Protein AF-A0A2K3E1T8-F1 (afdb_monomer_lite)

Foldseek 3Di:
DDDDDDDDDDDDDDDDDDDDDDDDDDDDDDDDDDDDDDDDDDDDDDDDDDDDDDDDDDDDDDDDDDDDDDDDDDDDDDDDDDDDDDDDDDDDDDDDDDDDDDDDDDDDDDDDDDDDDDDDDDDDDDDDDDDDDDDDDDDDDDDDDDDDDDDDDDDDDPDPPPPPVPPPPPPDDDDDDPDDPDDPDPPPPDQAAQDWDALDVVDIAGQEEAELLCLLVQNADPPVPFQSDDPSVLVQLVLNVVSNRQEYEEELNSHLRLLSLLVSCVVVVVSVVVHAYEYEDADPDDVSLVPDDLVVLVVSLVVSCVSNVHQAHAEYEYEDQDCPPRVCVLVSLVSVLVVVVVVRYNAYEYEQQWLVRVVVNLVSVSHYREYEAEDWLLAHLCVQPVLVSCVVSNHFYAYECLCQLVLQWLVNAPPDLVVDDCPHPSNLVSLLSLCQQQDAPPPPSDDSRVPDPRSVVLSNLLNVLLQVQCVVVPNQISSLSGLLLQSPDRRHNHYHDYDSGNPCSSSSSSSSVDDQDPVSNVSSVVSSVPTNRQAPDHGSCVSNVHDRHD

Radius of gyration: 35.2 Å; chains: 1; bounding box: 101×106×124 Å

Sequence (550 aa):
MAVSAHVRANSCHSYRRTTSATHSRYAGPPCQLRGVVLAGPDSGVRLARCTARASADRLNPVSSPSAASNARTSSLDVVPPTAASASATTSGEAQAPPPPPPVRVPPSCPPGSSSRRAVALSLGAAAAAAALPLLPVAPSRADEGGSGRRFGAQATSPAGQLERDAALAAGAAAGEDDQPPPKPRRERRAVAAVPTVALAPGLRVSKVIRGTWQLSGRHTGDSYTDRTRGGEAVSDLAAFARAGITSLDTADNYGPAEALIGQYLRLHPWNSPATTIATKLSYINEEQMAGVSRTLVEYAVRSCLVRTGRQRVDLVQLQWADTARYRKWLDVLKWLAELREQGMIGHIGLCNFDVPSLAKAMDARVGVVSNQVQYSLIDRRPALYMQQAAQAYGVQLIAYGTLAGGLIADKYYGVAAGKVRLDTASKQKYGTLLHQVGTPPGGLAGGAAVAGGGSWAFMQEVLGATRAVGERHGGVSSSAVALAWVLQQPQVAAAVVGARNALHIRDMQVACALKLDDADMLDLDAVWEGAPNPPTSDIYVWERGGAWAV

Structure (mmCIF, N/CA/C/O backbone):
data_AF-A0A2K3E1T8-F1
#
_entry.id   AF-A0A2K3E1T8-F1
#
loop_
_atom_site.group_PDB
_atom_site.id
_atom_site.type_symbol
_atom_site.label_atom_id
_atom_site.label_alt_id
_atom_site.label_comp_id
_atom_site.label_asym_id
_atom_site.label_entity_id
_atom_site.label_seq_id
_atom_site.pdbx_PDB_ins_code
_atom_site.Cartn_x
_atom_site.Cartn_y
_atom_site.Cartn_z
_atom_site.occupancy
_atom_site.B_iso_or_equiv
_atom_site.auth_seq_id
_atom_site.auth_comp_id
_atom_site.auth_asym_id
_atom_site.auth_atom_id
_atom_site.pdbx_PDB_model_num
ATOM 1 N N . MET A 1 1 ? -10.257 50.811 17.293 1.00 36.00 1 MET A N 1
ATOM 2 C CA . MET A 1 1 ? -9.227 50.373 18.258 1.00 36.00 1 MET A CA 1
ATOM 3 C C . MET A 1 1 ? -8.658 49.055 17.771 1.00 36.00 1 MET A C 1
ATOM 5 O O . MET A 1 1 ? -9.344 48.045 17.812 1.00 36.00 1 MET A O 1
ATOM 9 N N . ALA A 1 2 ? -7.462 49.115 17.195 1.00 25.67 2 ALA A N 1
ATOM 10 C CA . ALA A 1 2 ? -6.715 47.967 16.709 1.00 25.67 2 ALA A CA 1
ATOM 11 C C . ALA A 1 2 ? -5.820 47.444 17.837 1.00 25.67 2 ALA A C 1
ATOM 13 O O . ALA A 1 2 ? -5.143 48.239 18.484 1.00 25.67 2 ALA A O 1
ATOM 14 N N . VAL A 1 3 ? -5.786 46.128 18.042 1.00 25.92 3 VAL A N 1
ATOM 15 C CA . VAL A 1 3 ? -4.717 45.471 18.801 1.00 25.92 3 VAL A CA 1
ATOM 16 C C . VAL A 1 3 ? -4.196 44.319 17.955 1.00 25.92 3 VAL A C 1
ATOM 18 O O . VAL A 1 3 ? -4.897 43.358 17.654 1.00 25.92 3 VAL A O 1
ATOM 21 N N . SER A 1 4 ? -2.957 44.511 17.520 1.00 23.00 4 SER A N 1
ATOM 22 C CA . SER A 1 4 ? -2.124 43.596 16.756 1.00 23.00 4 SER A CA 1
ATOM 23 C C . SER A 1 4 ? -1.499 42.578 17.712 1.00 23.00 4 SER A C 1
ATOM 25 O O . SER A 1 4 ? -0.943 42.970 18.736 1.00 23.00 4 SER A O 1
ATOM 27 N N . ALA A 1 5 ? -1.560 41.287 17.383 1.00 26.23 5 ALA A N 1
ATOM 28 C CA . ALA A 1 5 ? -0.812 40.242 18.076 1.00 26.23 5 ALA A CA 1
ATOM 29 C C . ALA A 1 5 ? 0.156 39.585 17.086 1.00 26.23 5 ALA A C 1
ATOM 31 O O . ALA A 1 5 ? -0.235 38.856 16.176 1.00 26.23 5 ALA A O 1
ATOM 32 N N . HIS A 1 6 ? 1.437 39.908 17.259 1.00 24.42 6 HIS A N 1
ATOM 33 C CA . HIS A 1 6 ? 2.570 39.311 16.566 1.00 24.42 6 HIS A CA 1
ATOM 34 C C . HIS A 1 6 ? 2.739 37.838 16.958 1.00 24.42 6 HIS A C 1
ATOM 36 O O . HIS A 1 6 ? 2.956 37.530 18.129 1.00 24.42 6 HIS A O 1
ATOM 42 N N . VAL A 1 7 ? 2.760 36.942 15.970 1.00 25.61 7 VAL A N 1
ATOM 43 C CA . VAL A 1 7 ? 3.295 35.584 16.129 1.00 25.61 7 VAL A CA 1
ATOM 44 C C . VAL A 1 7 ? 4.676 35.548 15.483 1.00 25.61 7 VAL A C 1
ATOM 46 O O . VAL A 1 7 ? 4.822 35.713 14.273 1.00 25.61 7 VAL A O 1
ATOM 49 N N . ARG A 1 8 ? 5.701 35.384 16.325 1.00 23.34 8 ARG A N 1
ATOM 50 C CA . ARG A 1 8 ? 7.104 35.237 15.928 1.00 23.34 8 ARG A CA 1
ATOM 51 C C . ARG A 1 8 ? 7.316 33.897 15.225 1.00 23.34 8 ARG A C 1
ATOM 53 O O . ARG A 1 8 ? 6.969 32.847 15.758 1.00 23.34 8 ARG A O 1
ATOM 60 N N . ALA A 1 9 ? 7.942 33.957 14.055 1.00 24.20 9 ALA A N 1
ATOM 61 C CA . ALA A 1 9 ? 8.522 32.816 13.366 1.00 24.20 9 ALA A CA 1
ATOM 62 C C . ALA A 1 9 ? 9.841 32.422 14.052 1.00 24.20 9 ALA A C 1
ATOM 64 O O . ALA A 1 9 ? 10.739 33.253 14.175 1.00 24.20 9 ALA A O 1
ATOM 65 N N . ASN A 1 10 ? 9.964 31.162 14.477 1.00 24.34 10 ASN A N 1
ATOM 66 C CA . ASN A 1 10 ? 11.239 30.591 14.902 1.00 24.34 10 ASN A CA 1
ATOM 67 C C . ASN A 1 10 ? 11.849 29.780 13.755 1.00 24.34 10 ASN A C 1
ATOM 69 O O . ASN A 1 10 ? 11.344 28.733 13.352 1.00 24.34 10 ASN A O 1
ATOM 73 N N . SER A 1 11 ? 12.955 30.310 13.247 1.00 24.77 11 SER A N 1
ATOM 74 C CA . SER A 1 11 ? 13.855 29.734 12.257 1.00 24.77 11 SER A CA 1
ATOM 75 C C . SER A 1 11 ? 14.629 28.558 12.861 1.00 24.77 11 SER A C 1
ATOM 77 O O . SER A 1 11 ? 15.376 28.743 13.821 1.00 24.77 11 SER A O 1
ATOM 79 N N . CYS A 1 12 ? 14.504 27.354 12.296 1.00 23.28 12 CYS A N 1
ATOM 80 C CA . CYS A 1 12 ? 15.303 26.206 12.732 1.00 23.28 12 CYS A CA 1
ATOM 81 C C . CYS A 1 12 ? 16.576 26.076 11.886 1.00 23.28 12 CYS A C 1
ATOM 83 O O . CYS A 1 12 ? 16.537 26.055 10.657 1.00 23.28 12 CYS A O 1
ATOM 85 N N . HIS A 1 13 ? 17.701 26.038 12.596 1.00 25.00 13 HIS A N 1
ATOM 86 C CA . HIS A 1 13 ? 19.072 26.107 12.111 1.00 25.00 13 HIS A CA 1
ATOM 87 C C . HIS A 1 13 ? 19.516 24.903 11.269 1.00 25.00 13 HIS A C 1
ATOM 89 O O . HIS A 1 13 ? 19.242 23.745 11.579 1.00 25.00 13 HIS A O 1
ATOM 95 N N . SER A 1 14 ? 20.314 25.215 10.249 1.00 23.61 14 SER A N 1
ATOM 96 C CA . SER A 1 14 ? 21.173 24.312 9.490 1.00 23.61 14 SER A CA 1
ATOM 97 C C . SER A 1 14 ? 22.304 23.746 10.355 1.00 23.61 14 SER A C 1
ATOM 99 O O . SER A 1 14 ? 23.091 24.516 10.906 1.00 23.61 14 SER A O 1
ATOM 101 N N . TYR A 1 15 ? 22.463 22.422 10.400 1.00 23.06 15 TYR A N 1
ATOM 102 C CA . TYR A 1 15 ? 23.681 21.786 10.911 1.00 23.06 15 TYR A CA 1
ATOM 103 C C . TYR A 1 15 ? 24.602 21.415 9.738 1.00 23.06 15 TYR A C 1
ATOM 105 O O . TYR A 1 15 ? 24.407 20.410 9.057 1.00 23.06 15 TYR A O 1
ATOM 113 N N . ARG A 1 16 ? 25.618 22.254 9.497 1.00 23.39 16 ARG A N 1
ATOM 114 C CA . ARG A 1 16 ? 26.837 21.894 8.757 1.00 23.39 16 ARG A CA 1
ATOM 115 C C . ARG A 1 16 ? 27.759 21.171 9.740 1.00 23.39 16 ARG A C 1
ATOM 117 O O . ARG A 1 16 ? 28.138 21.759 10.746 1.00 23.39 16 ARG A O 1
ATOM 124 N N . ARG A 1 17 ? 28.165 19.933 9.445 1.00 24.28 17 ARG A N 1
ATOM 125 C CA . ARG A 1 17 ? 29.362 19.332 10.052 1.00 24.28 17 ARG A CA 1
ATOM 126 C C . ARG A 1 17 ? 30.487 19.340 9.027 1.00 24.28 17 ARG A C 1
ATOM 128 O O . ARG A 1 17 ? 30.484 18.565 8.079 1.00 24.28 17 ARG A O 1
ATOM 135 N N . THR A 1 18 ? 31.430 20.244 9.239 1.00 23.05 18 THR A N 1
ATOM 136 C CA . THR A 1 18 ? 32.792 20.193 8.712 1.00 23.05 18 THR A CA 1
ATOM 137 C C . THR A 1 18 ? 33.684 19.571 9.776 1.00 23.05 18 THR A C 1
ATOM 139 O O . THR A 1 18 ? 33.797 20.137 10.858 1.00 23.05 18 THR A O 1
ATOM 142 N N . THR A 1 19 ? 34.354 18.467 9.459 1.00 27.55 19 THR A N 1
ATOM 143 C CA . THR A 1 19 ? 35.618 18.081 10.102 1.00 27.55 19 THR A CA 1
ATOM 144 C C . THR A 1 19 ? 36.475 17.364 9.067 1.00 27.55 19 THR A C 1
ATOM 146 O O . THR A 1 19 ? 36.207 16.214 8.723 1.00 27.55 19 THR A O 1
ATOM 149 N N . SER A 1 20 ? 37.489 18.062 8.554 1.00 22.78 20 SER A N 1
ATOM 150 C CA . SER A 1 20 ? 38.674 17.441 7.969 1.00 22.78 20 SER A CA 1
ATOM 151 C C . SER A 1 20 ? 39.664 17.147 9.091 1.00 22.78 20 SER A C 1
ATOM 153 O O . SER A 1 20 ? 39.959 18.047 9.876 1.00 22.78 20 SER A O 1
ATOM 155 N N . ALA A 1 21 ? 40.234 15.949 9.120 1.00 26.66 21 ALA A N 1
ATOM 156 C CA . ALA A 1 21 ? 41.571 15.734 9.658 1.00 26.66 21 ALA A CA 1
ATOM 157 C C . ALA A 1 21 ? 42.168 14.485 9.007 1.00 26.66 21 ALA A C 1
ATOM 159 O O . ALA A 1 21 ? 41.676 13.370 9.149 1.00 26.66 21 ALA A O 1
ATOM 160 N N . THR A 1 22 ? 43.211 14.739 8.234 1.00 25.34 22 THR A N 1
ATOM 161 C CA . THR A 1 22 ? 44.172 13.815 7.642 1.00 25.34 22 THR A CA 1
ATOM 162 C C . THR A 1 22 ? 45.072 13.173 8.692 1.00 25.34 22 THR A C 1
ATOM 164 O O . THR A 1 22 ? 45.612 13.888 9.525 1.00 25.34 22 THR A O 1
ATOM 167 N N . HIS A 1 23 ? 45.298 11.864 8.567 1.00 27.17 23 HIS A N 1
ATOM 168 C CA . HIS A 1 23 ? 46.533 11.087 8.807 1.00 27.17 23 HIS A CA 1
ATOM 169 C C . HIS A 1 23 ? 46.125 9.604 8.790 1.00 27.17 23 HIS A C 1
ATOM 171 O O . HIS A 1 23 ? 44.999 9.279 9.133 1.00 27.17 23 HIS A O 1
ATOM 177 N N . SER A 1 24 ? 46.930 8.607 8.460 1.00 24.39 24 SER A N 1
ATOM 178 C CA . SER A 1 24 ? 48.166 8.441 7.706 1.00 24.39 24 SER A CA 1
ATOM 179 C C . SER A 1 24 ? 48.262 6.920 7.486 1.00 24.39 24 SER A C 1
ATOM 181 O O . SER A 1 24 ? 47.717 6.136 8.260 1.00 24.39 24 SER A O 1
ATOM 183 N N . ARG A 1 25 ? 48.916 6.516 6.400 1.00 27.36 25 ARG A N 1
ATOM 184 C CA . ARG A 1 25 ? 49.140 5.131 5.963 1.00 27.36 25 ARG A CA 1
ATOM 185 C C . ARG A 1 25 ? 49.739 4.259 7.072 1.00 27.36 25 ARG A C 1
ATOM 187 O O . ARG A 1 25 ? 50.731 4.666 7.661 1.00 27.36 25 ARG A O 1
ATOM 194 N N . TYR A 1 26 ? 49.242 3.031 7.209 1.00 24.94 26 TYR A N 1
ATOM 195 C CA . TYR A 1 26 ? 50.078 1.834 7.357 1.00 24.94 26 TYR A CA 1
ATOM 196 C C . TYR A 1 26 ? 49.344 0.639 6.739 1.00 24.94 26 TYR A C 1
ATOM 198 O O . TYR A 1 26 ? 48.273 0.241 7.187 1.00 24.94 26 TYR A O 1
ATOM 206 N N . ALA A 1 27 ? 49.919 0.119 5.657 1.00 26.59 27 ALA A N 1
ATOM 207 C CA . ALA A 1 27 ? 49.531 -1.124 5.013 1.00 26.59 27 ALA A CA 1
ATOM 208 C C . ALA A 1 27 ? 50.454 -2.235 5.534 1.00 26.59 27 ALA A C 1
ATOM 210 O O . ALA A 1 27 ? 51.672 -2.066 5.533 1.00 26.59 27 ALA A O 1
ATOM 211 N N . GLY A 1 28 ? 49.869 -3.352 5.964 1.00 26.41 28 GLY A N 1
ATOM 212 C CA . GLY A 1 28 ? 50.549 -4.622 6.231 1.00 26.41 28 GLY A CA 1
ATOM 213 C C . GLY A 1 28 ? 49.845 -5.742 5.446 1.00 26.41 28 GLY A C 1
ATOM 214 O O . GLY A 1 28 ? 48.641 -5.626 5.209 1.00 26.41 28 GLY A O 1
ATOM 215 N N . PRO A 1 29 ? 50.568 -6.770 4.968 1.00 30.61 29 PRO A N 1
ATOM 216 C CA . PRO A 1 29 ? 50.126 -7.633 3.869 1.00 30.61 29 PRO A CA 1
ATOM 217 C C . PRO A 1 29 ? 49.176 -8.762 4.319 1.00 30.61 29 PRO A C 1
ATOM 219 O O . PRO A 1 29 ? 49.204 -9.157 5.485 1.00 30.61 29 PRO A O 1
ATOM 222 N N . PRO A 1 30 ? 48.365 -9.335 3.405 1.00 30.36 30 PRO A N 1
ATOM 223 C CA . PRO A 1 30 ? 47.495 -10.463 3.718 1.00 30.36 30 PRO A CA 1
ATOM 224 C C . PRO A 1 30 ? 48.274 -11.788 3.704 1.00 30.36 30 PRO A C 1
ATOM 226 O O . PRO A 1 30 ? 48.971 -12.106 2.739 1.00 30.36 30 PRO A O 1
ATOM 229 N N . CYS A 1 31 ? 48.117 -12.590 4.760 1.00 24.27 31 CYS A N 1
ATOM 230 C CA . CYS A 1 31 ? 48.539 -13.989 4.762 1.00 24.27 31 CYS A CA 1
ATOM 231 C C . CYS A 1 31 ? 47.609 -14.816 3.868 1.00 24.27 31 CYS A C 1
ATOM 233 O O . CYS A 1 31 ? 46.402 -14.893 4.095 1.00 24.27 31 CYS A O 1
ATOM 235 N N . GLN A 1 32 ? 48.204 -15.443 2.857 1.00 26.58 32 GLN A N 1
ATOM 236 C CA . GLN A 1 32 ? 47.597 -16.481 2.039 1.00 26.58 32 GLN A CA 1
ATOM 237 C C . GLN A 1 32 ? 47.501 -17.783 2.837 1.00 26.58 32 GLN A C 1
ATOM 239 O O . GLN A 1 32 ? 48.509 -18.248 3.363 1.00 26.58 32 GLN A O 1
ATOM 244 N N . LEU A 1 33 ? 46.340 -18.434 2.817 1.00 26.05 33 LEU A N 1
ATOM 245 C CA . LEU A 1 33 ? 46.257 -19.882 2.983 1.00 26.05 33 LEU A CA 1
ATOM 246 C C . LEU A 1 33 ? 45.382 -20.459 1.866 1.00 26.05 33 LEU A C 1
ATOM 248 O O . LEU A 1 33 ? 44.191 -20.177 1.758 1.00 26.05 33 LEU A O 1
ATOM 252 N N . ARG A 1 34 ? 46.049 -21.244 1.013 1.00 25.55 34 ARG A N 1
ATOM 253 C CA . ARG A 1 34 ? 45.495 -22.222 0.065 1.00 25.55 34 ARG A CA 1
ATOM 254 C C . ARG A 1 34 ? 44.565 -23.164 0.856 1.00 25.55 34 ARG A C 1
ATOM 256 O O . ARG A 1 34 ? 44.901 -23.532 1.972 1.00 25.55 34 ARG A O 1
ATOM 263 N N . GLY A 1 35 ? 43.371 -23.533 0.405 1.00 23.30 35 GLY A N 1
ATOM 264 C CA . GLY A 1 35 ? 43.090 -24.184 -0.868 1.00 23.30 35 GLY A CA 1
ATOM 265 C C . GLY A 1 35 ? 43.226 -25.700 -0.700 1.00 23.30 35 GLY A C 1
ATOM 266 O O . GLY A 1 35 ? 44.281 -26.237 -1.014 1.00 23.30 35 GLY A O 1
ATOM 267 N N . VAL A 1 36 ? 42.178 -26.374 -0.209 1.00 25.42 36 VAL A N 1
ATOM 268 C CA . VAL A 1 36 ? 41.990 -27.827 -0.368 1.00 25.42 36 VAL A CA 1
ATOM 269 C C . VAL A 1 36 ? 40.524 -28.086 -0.714 1.00 25.42 36 VAL A C 1
ATOM 271 O O . VAL A 1 36 ? 39.622 -27.771 0.056 1.00 25.42 36 VAL A O 1
ATOM 274 N N . VAL A 1 37 ? 40.322 -28.631 -1.911 1.00 24.41 37 VAL A N 1
ATOM 275 C CA . VAL A 1 37 ? 39.071 -29.175 -2.448 1.00 24.41 37 VAL A CA 1
ATOM 276 C C . VAL A 1 37 ? 39.091 -30.679 -2.200 1.00 24.41 37 VAL A C 1
ATOM 278 O O . VAL A 1 37 ? 40.082 -31.309 -2.556 1.00 24.41 37 VAL A O 1
ATOM 281 N N . LEU A 1 38 ? 38.008 -31.261 -1.678 1.00 26.14 38 LEU A N 1
ATOM 282 C CA . LEU A 1 38 ? 37.703 -32.687 -1.842 1.00 26.14 38 LEU A CA 1
ATOM 283 C C . LEU A 1 38 ? 36.191 -32.877 -2.037 1.00 26.14 38 LEU A C 1
ATOM 285 O O . LEU A 1 38 ? 35.382 -32.375 -1.259 1.00 26.14 38 LEU A O 1
ATOM 289 N N . ALA A 1 39 ? 35.846 -33.574 -3.119 1.00 26.59 39 ALA A N 1
ATOM 290 C CA . ALA A 1 39 ? 34.509 -34.034 -3.484 1.00 26.59 39 ALA A CA 1
ATOM 291 C C . ALA A 1 39 ? 34.124 -35.320 -2.709 1.00 26.59 39 ALA A C 1
ATOM 293 O O . ALA A 1 39 ? 35.008 -36.023 -2.224 1.00 26.59 39 ALA A O 1
ATOM 294 N N . GLY A 1 40 ? 32.813 -35.604 -2.595 1.00 25.03 40 GLY A N 1
ATOM 295 C CA . GLY A 1 40 ? 32.216 -36.793 -1.934 1.00 25.03 40 GLY A CA 1
ATOM 296 C C . GLY A 1 40 ? 32.379 -38.118 -2.716 1.00 25.03 40 GLY A C 1
ATOM 297 O O . GLY A 1 40 ? 33.254 -38.155 -3.582 1.00 25.03 40 GLY A O 1
ATOM 298 N N . PRO A 1 41 ? 31.554 -39.185 -2.510 1.00 39.44 41 PRO A N 1
ATOM 299 C CA . PRO A 1 41 ? 30.287 -39.283 -1.754 1.00 39.44 41 PRO A CA 1
ATOM 300 C C . PRO A 1 41 ? 30.125 -40.543 -0.838 1.00 39.44 41 PRO A C 1
ATOM 302 O O . PRO A 1 41 ? 31.028 -41.359 -0.699 1.00 39.44 41 PRO A O 1
ATOM 305 N N . ASP A 1 42 ? 28.919 -40.669 -0.261 1.00 28.38 42 ASP A N 1
ATOM 306 C CA . ASP A 1 42 ? 28.229 -41.856 0.293 1.00 28.38 42 ASP A CA 1
ATOM 307 C C . ASP A 1 42 ? 28.707 -42.545 1.589 1.00 28.38 42 ASP A C 1
ATOM 309 O O . ASP A 1 42 ? 29.665 -43.311 1.625 1.00 28.38 42 ASP A O 1
ATOM 313 N N . SER A 1 43 ? 27.906 -42.407 2.656 1.00 30.31 43 SER A N 1
ATOM 314 C CA . SER A 1 43 ? 27.264 -43.531 3.378 1.00 30.31 43 SER A CA 1
ATOM 315 C C . SER A 1 43 ? 26.490 -43.025 4.603 1.00 30.31 43 SER A C 1
ATOM 317 O O . SER A 1 43 ? 26.900 -42.100 5.300 1.00 30.31 43 SER A O 1
ATOM 319 N N . GLY A 1 44 ? 25.305 -43.594 4.824 1.00 25.67 44 GLY A N 1
ATOM 320 C CA . GLY A 1 44 ? 24.366 -43.137 5.842 1.00 25.67 44 GLY A CA 1
ATOM 321 C C . GLY A 1 44 ? 24.591 -43.679 7.258 1.00 25.67 44 GLY A C 1
ATOM 322 O O . GLY A 1 44 ? 25.432 -44.533 7.511 1.00 25.67 44 GLY A O 1
ATOM 323 N N . VAL A 1 45 ? 23.648 -43.253 8.109 1.00 25.56 45 VAL A N 1
ATOM 324 C CA . VAL A 1 45 ? 23.128 -43.893 9.334 1.00 25.56 45 VAL A CA 1
ATOM 325 C C . VAL A 1 45 ? 23.543 -43.274 10.691 1.00 25.56 45 VAL A C 1
ATOM 327 O O . VAL A 1 45 ? 24.667 -43.395 11.156 1.00 25.56 45 VAL A O 1
ATOM 330 N N . ARG A 1 46 ? 22.482 -42.792 11.371 1.00 25.69 46 ARG A N 1
ATOM 331 C CA . ARG A 1 46 ? 22.179 -42.685 12.821 1.00 25.69 46 ARG A CA 1
ATOM 332 C C . ARG A 1 46 ? 22.581 -41.448 13.643 1.00 25.69 46 ARG A C 1
ATOM 334 O O . ARG A 1 46 ? 23.736 -41.118 13.862 1.00 25.69 46 ARG A O 1
ATOM 341 N N . LEU A 1 47 ? 21.512 -40.883 14.217 1.00 25.69 47 LEU A N 1
ATOM 342 C CA . LEU A 1 47 ? 21.418 -39.975 15.359 1.00 25.69 47 LEU A CA 1
ATOM 343 C C . LEU A 1 47 ? 22.209 -40.444 16.591 1.00 25.69 47 LEU A C 1
ATOM 345 O O . LEU A 1 47 ? 22.021 -41.569 17.055 1.00 25.69 47 LEU A O 1
ATOM 349 N N . ALA A 1 48 ? 22.915 -39.504 17.224 1.00 25.72 48 ALA A N 1
ATOM 350 C CA . ALA A 1 48 ? 23.229 -39.546 18.648 1.00 25.72 48 ALA A CA 1
ATOM 351 C C . ALA A 1 48 ? 23.083 -38.146 19.268 1.00 25.72 48 ALA A C 1
ATOM 353 O O . ALA A 1 48 ? 23.639 -37.161 18.787 1.00 25.72 48 ALA A O 1
ATOM 354 N N . ARG A 1 49 ? 22.289 -38.078 20.342 1.00 24.84 49 ARG A N 1
ATOM 355 C CA . ARG A 1 49 ? 22.151 -36.934 21.252 1.00 24.84 49 ARG A CA 1
ATOM 356 C C . ARG A 1 49 ? 23.484 -36.678 21.954 1.00 24.84 49 ARG A C 1
ATOM 358 O O . ARG A 1 49 ? 24.065 -37.623 22.476 1.00 24.84 49 ARG A O 1
ATOM 365 N N . CYS A 1 50 ? 23.878 -35.413 22.094 1.00 23.25 50 CYS A N 1
ATOM 366 C CA . CYS A 1 50 ? 24.916 -35.021 23.043 1.00 23.25 50 CYS A CA 1
ATOM 367 C C . CYS A 1 50 ? 24.396 -33.915 23.967 1.00 23.25 50 CYS A C 1
ATOM 369 O O . CYS A 1 50 ? 24.127 -32.791 23.554 1.00 23.25 50 CYS A O 1
ATOM 371 N N . THR A 1 51 ? 24.217 -34.286 25.230 1.00 26.17 51 THR A N 1
ATOM 372 C CA . THR A 1 51 ? 24.015 -33.411 26.384 1.00 26.17 51 THR A CA 1
ATOM 373 C C . THR A 1 51 ? 25.355 -32.816 26.812 1.00 26.17 51 THR A C 1
ATOM 375 O O . THR A 1 51 ? 26.297 -33.577 27.025 1.00 26.17 51 THR A O 1
ATOM 378 N N . ALA A 1 52 ? 25.437 -31.501 27.020 1.00 27.36 52 ALA A N 1
ATOM 379 C CA . ALA A 1 52 ? 26.568 -30.870 27.701 1.00 27.36 52 ALA A CA 1
ATOM 380 C C . ALA A 1 52 ? 26.102 -30.289 29.044 1.00 27.36 52 ALA A C 1
ATOM 382 O O . ALA A 1 52 ? 25.239 -29.412 29.097 1.00 27.36 52 ALA A O 1
ATOM 383 N N . ARG A 1 53 ? 26.658 -30.838 30.130 1.00 24.47 53 ARG A N 1
ATOM 384 C CA . ARG A 1 53 ? 26.541 -30.364 31.514 1.00 24.47 53 ARG A CA 1
ATOM 385 C C . ARG A 1 53 ? 27.697 -29.409 31.815 1.00 24.47 53 ARG A C 1
ATOM 387 O O . ARG A 1 53 ? 28.791 -29.568 31.286 1.00 24.47 53 ARG A O 1
ATOM 394 N N . ALA A 1 54 ? 27.421 -28.453 32.694 1.00 26.73 54 ALA A N 1
ATOM 395 C CA . ALA A 1 54 ? 28.350 -27.463 33.219 1.00 26.73 54 ALA A CA 1
ATOM 396 C C . ALA A 1 54 ? 29.494 -28.077 34.042 1.00 26.73 54 ALA A C 1
ATOM 398 O O . ALA A 1 54 ? 29.332 -29.123 34.670 1.00 26.73 54 ALA A O 1
ATOM 399 N N . SER A 1 55 ? 30.615 -27.364 34.126 1.00 26.75 55 SER A N 1
ATOM 400 C CA . SER A 1 55 ? 31.555 -27.464 35.244 1.00 26.75 55 SER A CA 1
ATOM 401 C C . SER A 1 55 ? 32.102 -26.073 35.547 1.00 26.75 55 SER A C 1
ATOM 403 O O . SER A 1 55 ? 32.580 -25.367 34.661 1.00 26.75 55 SER A O 1
ATOM 405 N N . ALA A 1 56 ? 31.922 -25.672 36.800 1.00 27.58 56 ALA A N 1
ATOM 406 C CA . ALA A 1 56 ? 32.522 -24.507 37.417 1.00 27.58 56 ALA A CA 1
ATOM 407 C C . ALA A 1 56 ? 33.822 -24.952 38.084 1.00 27.58 56 ALA A C 1
ATOM 409 O O . ALA A 1 56 ? 33.835 -26.027 38.671 1.00 27.58 56 ALA A O 1
ATOM 410 N N . ASP A 1 57 ? 34.847 -24.105 38.075 1.00 27.41 57 ASP A N 1
ATOM 411 C CA . ASP A 1 57 ? 35.852 -24.123 39.132 1.00 27.41 57 ASP A CA 1
ATOM 412 C C . ASP A 1 57 ? 36.376 -22.711 39.403 1.00 27.41 57 ASP A C 1
ATOM 414 O O . ASP A 1 57 ? 36.672 -21.929 38.499 1.00 27.41 57 ASP A O 1
ATOM 418 N N . ARG A 1 58 ? 36.405 -22.385 40.698 1.00 29.81 58 ARG A N 1
ATOM 419 C CA . ARG A 1 58 ? 36.938 -21.164 41.308 1.00 29.81 58 ARG A CA 1
ATOM 420 C C . ARG A 1 58 ? 38.364 -21.438 41.763 1.00 29.81 58 ARG A C 1
ATOM 422 O O . ARG A 1 58 ? 38.547 -22.438 42.439 1.00 29.81 58 ARG A O 1
ATOM 429 N N . LEU A 1 59 ? 39.279 -20.480 41.616 1.00 28.17 59 LEU A N 1
ATOM 430 C CA . LEU A 1 59 ? 40.329 -20.205 42.609 1.00 28.17 59 LEU A CA 1
ATOM 431 C C . LEU A 1 59 ? 40.688 -18.706 42.598 1.00 28.17 59 LEU A C 1
ATOM 433 O O . LEU A 1 59 ? 40.569 -18.029 41.582 1.00 28.17 59 LEU A O 1
ATOM 437 N N . ASN A 1 60 ? 41.033 -18.203 43.784 1.00 26.88 60 ASN A N 1
ATOM 438 C CA . ASN A 1 60 ? 41.077 -16.801 44.226 1.00 26.88 60 ASN A CA 1
ATOM 439 C C . ASN A 1 60 ? 42.554 -16.433 44.621 1.00 26.88 60 ASN A C 1
ATOM 441 O O . ASN A 1 60 ? 43.444 -17.216 44.303 1.00 26.88 60 ASN A O 1
ATOM 445 N N . PRO A 1 61 ? 42.883 -15.307 45.295 1.00 44.72 61 PRO A N 1
ATOM 446 C CA . PRO A 1 61 ? 43.613 -14.153 44.741 1.00 44.72 61 PRO A CA 1
ATOM 447 C C . PRO A 1 61 ? 44.980 -13.852 45.417 1.00 44.72 61 PRO A C 1
ATOM 449 O O . PRO A 1 61 ? 45.310 -14.444 46.441 1.00 44.72 61 PRO A O 1
ATOM 452 N N . VAL A 1 62 ? 45.742 -12.862 44.911 1.00 26.81 62 VAL A N 1
ATOM 453 C CA . VAL A 1 62 ? 46.900 -12.255 45.618 1.00 26.81 62 VAL A CA 1
ATOM 454 C C . VAL A 1 62 ? 46.993 -10.728 45.388 1.00 26.81 62 VAL A C 1
ATOM 456 O O . VAL A 1 62 ? 47.222 -10.269 44.276 1.00 26.81 62 VAL A O 1
ATOM 459 N N . SER A 1 63 ? 46.773 -9.997 46.487 1.00 27.66 63 SER A N 1
ATOM 460 C CA . SER A 1 63 ? 47.480 -8.836 47.083 1.00 27.66 63 SER A CA 1
ATOM 461 C C . SER A 1 63 ? 47.955 -7.588 46.300 1.00 27.66 63 SER A C 1
ATOM 463 O O . SER A 1 63 ? 48.725 -7.651 45.351 1.00 27.66 63 SER A O 1
ATOM 465 N N . SER A 1 64 ? 47.583 -6.443 46.892 1.00 27.64 64 SER A N 1
ATOM 466 C CA . SER A 1 64 ? 47.958 -5.015 46.735 1.00 27.64 64 SER A CA 1
ATOM 467 C C . SER A 1 64 ? 49.454 -4.685 47.015 1.00 27.64 64 SER A C 1
ATOM 469 O O . SER A 1 64 ? 50.159 -5.597 47.451 1.00 27.64 64 SER A O 1
ATOM 471 N N . PRO A 1 65 ? 49.966 -3.421 46.857 1.00 43.34 65 PRO A N 1
ATOM 472 C CA . PRO A 1 65 ? 49.631 -2.283 47.755 1.00 43.34 65 PRO A CA 1
ATOM 473 C C . PRO A 1 65 ? 49.668 -0.816 47.203 1.00 43.34 65 PRO A C 1
ATOM 475 O O . PRO A 1 65 ? 50.439 -0.472 46.318 1.00 43.34 65 PRO A O 1
ATOM 478 N N . SER A 1 66 ? 48.870 0.046 47.869 1.00 26.83 66 SER A N 1
ATOM 479 C CA . SER A 1 66 ? 49.160 1.403 48.425 1.00 26.83 66 SER A CA 1
ATOM 480 C C . SER A 1 66 ? 49.543 2.639 47.569 1.00 26.83 66 SER A C 1
ATOM 482 O O . SER A 1 66 ? 50.659 2.712 47.068 1.00 26.83 66 SER A O 1
ATOM 484 N N . ALA A 1 67 ? 48.710 3.703 47.649 1.00 27.95 67 ALA A N 1
ATOM 485 C CA . ALA A 1 67 ? 49.019 5.088 48.124 1.00 27.95 67 ALA A CA 1
ATOM 486 C C . ALA A 1 67 ? 47.741 5.985 48.023 1.00 27.95 67 ALA A C 1
ATOM 488 O O . ALA A 1 67 ? 47.135 6.037 46.960 1.00 27.95 67 ALA A O 1
ATOM 489 N N . ALA A 1 68 ? 47.121 6.466 49.121 1.00 27.30 68 ALA A N 1
ATOM 490 C CA . ALA A 1 68 ? 47.271 7.791 49.789 1.00 27.30 68 ALA A CA 1
ATOM 491 C C . ALA A 1 68 ? 47.026 9.016 48.855 1.00 27.30 68 ALA A C 1
ATOM 493 O O . ALA A 1 68 ? 47.619 9.070 47.791 1.00 27.30 68 ALA A O 1
ATOM 494 N N . SER A 1 69 ? 46.240 10.074 49.136 1.00 28.25 69 SER A N 1
ATOM 495 C CA . SER A 1 69 ? 45.594 10.610 50.351 1.00 28.25 69 SER A CA 1
ATOM 496 C C . SER A 1 69 ? 44.573 11.731 50.007 1.00 28.25 69 SER A C 1
ATOM 498 O O . SER A 1 69 ? 44.739 12.362 48.968 1.00 28.25 69 SER A O 1
ATOM 500 N N . ASN A 1 70 ? 43.658 12.028 50.955 1.00 28.88 70 ASN A N 1
ATOM 501 C CA . ASN A 1 70 ? 43.054 13.339 51.325 1.00 28.88 70 ASN A CA 1
ATOM 502 C C . ASN A 1 70 ? 42.199 14.116 50.293 1.00 28.88 70 ASN A C 1
ATOM 504 O O . ASN A 1 70 ? 42.562 14.223 49.137 1.00 28.88 70 ASN A O 1
ATOM 508 N N . ALA A 1 71 ? 41.108 14.829 50.598 1.00 29.42 71 ALA A N 1
ATOM 509 C CA . ALA A 1 71 ? 40.198 15.094 51.731 1.00 29.42 71 ALA A CA 1
ATOM 510 C C . ALA A 1 71 ? 38.979 15.835 51.081 1.00 29.42 71 ALA A C 1
ATOM 512 O O . ALA A 1 71 ? 39.145 16.388 49.999 1.00 29.42 71 ALA A O 1
ATOM 513 N N . ARG A 1 72 ? 37.728 15.904 51.559 1.00 28.31 72 ARG A N 1
ATOM 514 C CA . ARG A 1 72 ? 37.205 16.548 52.779 1.00 28.31 72 ARG A CA 1
ATOM 515 C C . ARG A 1 72 ? 35.661 16.407 52.775 1.00 28.31 72 ARG A C 1
ATOM 517 O O . ARG A 1 72 ? 35.014 16.781 51.807 1.00 28.31 72 ARG A O 1
ATOM 524 N N . THR A 1 73 ? 35.124 15.860 53.864 1.00 29.59 73 THR A N 1
ATOM 525 C CA . THR A 1 73 ? 33.925 16.261 54.638 1.00 29.59 73 THR A CA 1
ATOM 526 C C . THR A 1 73 ? 32.797 17.105 54.005 1.00 29.59 73 THR A C 1
ATOM 528 O O . THR A 1 73 ? 32.989 18.289 53.740 1.00 29.59 73 THR A O 1
ATOM 531 N N . SER A 1 74 ? 31.565 16.587 54.069 1.00 30.86 74 SER A N 1
ATOM 532 C CA . SER A 1 74 ? 30.525 17.141 54.959 1.00 30.86 74 SER A CA 1
ATOM 533 C C . SER A 1 74 ? 29.475 16.079 55.328 1.00 30.86 74 SER A C 1
ATOM 535 O O . SER A 1 74 ? 28.983 15.315 54.504 1.00 30.86 74 SER A O 1
ATOM 537 N N . SER A 1 75 ? 29.231 16.014 56.629 1.00 29.09 75 SER A N 1
ATOM 538 C CA . SER A 1 75 ? 28.337 15.158 57.404 1.00 29.09 75 SER A CA 1
ATOM 539 C C . SER A 1 75 ? 26.892 15.655 57.388 1.00 29.09 75 SER A C 1
ATOM 541 O O . SER A 1 75 ? 26.685 16.865 57.381 1.00 29.09 75 SER A O 1
ATOM 543 N N . LEU A 1 76 ? 25.928 14.741 57.530 1.00 31.05 76 LEU A N 1
ATOM 544 C CA . LEU A 1 76 ? 24.790 14.893 58.446 1.00 31.05 76 LEU A CA 1
ATOM 545 C C . LEU A 1 76 ? 24.213 13.505 58.776 1.00 31.05 76 LEU A C 1
ATOM 547 O O . LEU A 1 76 ? 23.847 12.737 57.888 1.00 31.05 76 LEU A O 1
ATOM 551 N N . ASP A 1 77 ? 24.208 13.213 60.073 1.00 28.23 77 ASP A N 1
ATOM 552 C CA . ASP A 1 77 ? 23.716 12.006 60.731 1.00 28.23 77 ASP A CA 1
ATOM 553 C C . ASP A 1 77 ? 22.180 11.968 60.857 1.00 28.23 77 ASP A C 1
ATOM 555 O O . ASP A 1 77 ? 21.518 13.006 60.842 1.00 28.23 77 ASP A O 1
ATOM 559 N N . VAL A 1 78 ? 21.658 10.751 61.079 1.00 28.58 78 VAL A N 1
ATOM 560 C CA . VAL A 1 78 ? 20.747 10.323 62.178 1.00 28.58 78 VAL A CA 1
ATOM 561 C C . VAL A 1 78 ? 19.753 9.231 61.711 1.00 28.58 78 VAL A C 1
ATOM 563 O O . VAL A 1 78 ? 18.697 9.502 61.152 1.00 28.58 78 VAL A O 1
ATOM 566 N N . VAL A 1 79 ? 20.198 7.977 61.882 1.00 32.53 79 VAL A N 1
ATOM 567 C CA . VAL A 1 79 ? 19.651 6.798 62.618 1.00 32.53 79 VAL A CA 1
ATOM 568 C C . VAL A 1 79 ? 18.112 6.618 62.828 1.00 32.53 79 VAL A C 1
ATOM 570 O O . VAL A 1 79 ? 17.402 7.595 63.039 1.00 32.53 79 VAL A O 1
ATOM 573 N N . PRO A 1 80 ? 17.591 5.356 62.828 1.00 47.81 80 PRO A N 1
ATOM 574 C CA . PRO A 1 80 ? 16.192 4.970 62.565 1.00 47.81 80 PRO A CA 1
ATOM 575 C C . PRO A 1 80 ? 15.434 4.487 63.828 1.00 47.81 80 PRO A C 1
ATOM 577 O O . PRO A 1 80 ? 15.915 4.674 64.945 1.00 47.81 80 PRO A O 1
ATOM 580 N N . PRO A 1 81 ? 14.311 3.751 63.666 1.00 39.69 81 PRO A N 1
ATOM 581 C CA . PRO A 1 81 ? 14.070 2.607 64.545 1.00 39.69 81 PRO A CA 1
ATOM 582 C C . PRO A 1 81 ? 13.671 1.287 63.842 1.00 39.69 81 PRO A C 1
ATOM 584 O O . PRO A 1 81 ? 12.890 1.234 62.895 1.00 39.69 81 PRO A O 1
ATOM 587 N N . THR A 1 82 ? 14.255 0.226 64.402 1.00 31.16 82 THR A N 1
ATOM 588 C CA . THR A 1 82 ? 13.888 -1.205 64.552 1.00 31.16 82 THR A CA 1
ATOM 589 C C . THR A 1 82 ? 12.406 -1.465 64.897 1.00 31.16 82 THR A C 1
ATOM 591 O O . THR A 1 82 ? 11.757 -0.551 65.384 1.00 31.16 82 THR A O 1
ATOM 594 N N . ALA A 1 83 ? 11.787 -2.656 64.889 1.00 29.06 83 ALA A N 1
ATOM 595 C CA . ALA A 1 83 ? 11.983 -4.044 64.427 1.00 29.06 83 ALA A CA 1
ATOM 596 C C . ALA A 1 83 ? 10.717 -4.838 64.878 1.00 29.06 83 ALA A C 1
ATOM 598 O O . ALA A 1 83 ? 10.112 -4.427 65.865 1.00 29.06 83 ALA A O 1
ATOM 599 N N . ALA A 1 84 ? 10.353 -5.950 64.206 1.00 28.02 84 ALA A N 1
ATOM 600 C CA . ALA A 1 84 ? 9.627 -7.156 64.713 1.00 28.02 84 ALA A CA 1
ATOM 601 C C . ALA A 1 84 ? 8.996 -7.922 63.519 1.00 28.02 84 ALA A C 1
ATOM 603 O O . ALA A 1 84 ? 8.103 -7.406 62.859 1.00 28.02 84 ALA A O 1
ATOM 604 N N . SER A 1 85 ? 9.589 -9.005 63.001 1.00 27.86 85 SER A N 1
ATOM 605 C CA . SER A 1 85 ? 9.457 -10.429 63.391 1.00 27.86 85 SER A CA 1
ATOM 606 C C . SER A 1 85 ? 8.063 -11.063 63.218 1.00 27.86 85 SER A C 1
ATOM 608 O O . SER A 1 85 ? 7.187 -10.834 64.044 1.00 27.86 85 SER A O 1
ATOM 610 N N . ALA A 1 86 ? 7.914 -11.960 62.232 1.00 28.94 86 ALA A N 1
ATOM 611 C CA . ALA A 1 86 ? 7.335 -13.303 62.405 1.00 28.94 86 ALA A CA 1
ATOM 612 C C . ALA A 1 86 ? 7.478 -14.141 61.118 1.00 28.94 86 ALA A C 1
ATOM 614 O O . ALA A 1 86 ? 7.158 -13.709 60.015 1.00 28.94 86 ALA A O 1
ATOM 615 N N . SER A 1 87 ? 7.986 -15.352 61.301 1.00 28.61 87 SER A N 1
ATOM 616 C CA . SER A 1 87 ? 8.200 -16.431 60.339 1.00 28.61 87 SER A CA 1
ATOM 617 C C . SER A 1 87 ? 6.922 -17.219 60.028 1.00 28.61 87 SER A C 1
ATOM 619 O O . SER A 1 87 ? 6.196 -17.551 60.960 1.00 28.61 87 SER A O 1
ATOM 621 N N . ALA A 1 88 ? 6.741 -17.661 58.780 1.00 29.02 88 ALA A N 1
ATOM 622 C CA . ALA A 1 88 ? 6.112 -18.949 58.467 1.00 29.02 88 ALA A CA 1
ATOM 623 C C . ALA A 1 88 ? 6.494 -19.408 57.050 1.00 29.02 88 ALA A C 1
ATOM 625 O O . ALA A 1 88 ? 6.200 -18.759 56.050 1.00 29.02 88 ALA A O 1
ATOM 626 N N . THR A 1 89 ? 7.178 -20.542 56.998 1.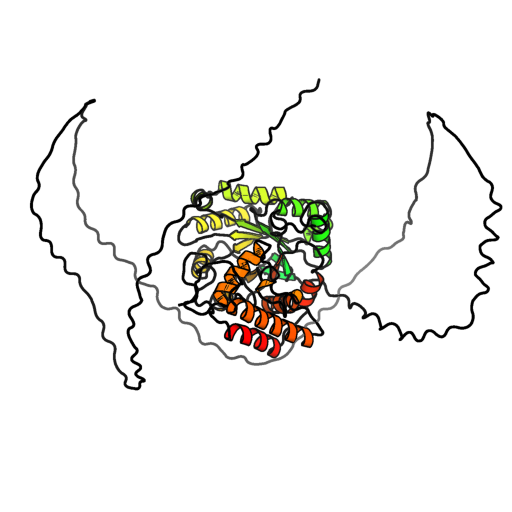00 29.41 89 THR A N 1
ATOM 627 C CA . THR A 1 89 ? 7.456 -21.375 55.831 1.00 29.41 89 THR A CA 1
ATOM 628 C C . THR A 1 89 ? 6.180 -22.056 55.335 1.00 29.41 89 THR A C 1
ATOM 630 O O . THR A 1 89 ? 5.405 -22.565 56.135 1.00 29.41 89 THR A O 1
ATOM 633 N N . THR A 1 90 ? 5.990 -22.152 54.019 1.00 29.47 90 THR A N 1
ATOM 634 C CA . THR A 1 90 ? 5.363 -23.318 53.366 1.00 29.47 90 THR A CA 1
ATOM 635 C C . THR A 1 90 ? 5.745 -23.337 51.888 1.00 29.47 90 THR A C 1
ATOM 637 O O . THR A 1 90 ? 5.477 -22.415 51.124 1.00 29.47 90 THR A O 1
ATOM 640 N N . SER A 1 91 ? 6.434 -24.406 51.512 1.00 31.61 91 SER A N 1
ATOM 641 C CA . SER A 1 91 ? 6.744 -24.830 50.153 1.00 31.61 91 SER A CA 1
ATOM 642 C C . SER A 1 91 ? 5.486 -25.369 49.469 1.00 31.61 91 SER A C 1
ATOM 644 O O . SER A 1 91 ? 4.860 -26.289 49.991 1.00 31.61 91 SER A O 1
ATOM 646 N N . GLY A 1 92 ? 5.152 -24.836 48.294 1.00 28.52 92 GLY A N 1
ATOM 647 C CA . GLY A 1 92 ? 4.137 -25.384 47.396 1.00 28.52 92 GLY A CA 1
ATOM 648 C C . GLY A 1 92 ? 4.656 -25.370 45.963 1.00 28.52 92 GLY A C 1
ATOM 649 O O . GLY A 1 92 ? 4.735 -24.313 45.341 1.00 28.52 92 GLY A O 1
ATOM 650 N N . GLU A 1 93 ? 5.050 -26.539 45.461 1.00 33.25 93 GLU A N 1
ATOM 651 C CA . GLU A 1 93 ? 5.342 -26.782 44.048 1.00 33.25 93 GLU A CA 1
ATOM 652 C C . GLU A 1 93 ? 4.072 -26.579 43.211 1.00 33.25 93 GLU A C 1
ATOM 654 O O . GLU A 1 93 ? 3.058 -27.242 43.425 1.00 33.25 93 GLU A O 1
ATOM 659 N N . ALA A 1 94 ? 4.126 -25.676 42.231 1.00 32.56 94 ALA A N 1
ATOM 660 C CA . ALA A 1 94 ? 3.076 -25.513 41.234 1.00 32.56 94 ALA A CA 1
ATOM 661 C C . ALA A 1 94 ? 3.356 -26.436 40.034 1.00 32.56 94 ALA A C 1
ATOM 663 O O . ALA A 1 94 ? 4.271 -26.193 39.246 1.00 32.56 94 ALA A O 1
ATOM 664 N N . GLN A 1 95 ? 2.561 -27.501 39.901 1.00 35.97 95 GLN A N 1
ATOM 665 C CA . GLN A 1 95 ? 2.509 -28.356 38.712 1.00 35.97 95 GLN A CA 1
ATOM 666 C C . GLN A 1 95 ? 1.924 -27.597 37.511 1.00 35.97 95 GLN A C 1
ATOM 668 O O . GLN A 1 95 ? 0.893 -26.933 37.617 1.00 35.97 95 GLN A O 1
ATOM 673 N N . ALA A 1 96 ? 2.572 -27.727 36.351 1.00 40.88 96 ALA A N 1
ATOM 674 C CA . ALA A 1 96 ? 2.067 -27.225 35.076 1.00 40.88 96 ALA A CA 1
ATOM 675 C C . ALA A 1 96 ? 0.881 -28.079 34.571 1.00 40.88 96 ALA A C 1
ATOM 677 O O . ALA A 1 96 ? 0.900 -29.301 34.743 1.00 40.88 96 ALA A O 1
ATOM 678 N N . PRO A 1 97 ? -0.138 -27.479 33.924 1.00 44.56 97 PRO A N 1
ATOM 679 C CA . PRO A 1 97 ? -1.279 -28.222 33.394 1.00 44.56 97 PRO A CA 1
ATOM 680 C C . PRO A 1 97 ? -0.894 -29.072 32.165 1.00 44.56 97 PRO A C 1
ATOM 682 O O . PRO A 1 97 ? 0.004 -28.686 31.409 1.00 44.56 97 PRO A O 1
ATOM 685 N N . PRO A 1 98 ? -1.568 -30.216 31.930 1.00 47.41 98 PRO A N 1
ATOM 686 C CA . PRO A 1 98 ? -1.271 -31.089 30.798 1.00 47.41 98 PRO A CA 1
ATOM 687 C C . PRO A 1 98 ? -1.713 -30.468 29.457 1.00 47.41 98 PRO A C 1
ATOM 689 O O . PRO A 1 98 ? -2.657 -29.673 29.422 1.00 47.41 98 PRO A O 1
ATOM 692 N N . PRO A 1 99 ? -1.060 -30.833 28.337 1.00 45.75 99 PRO A N 1
ATOM 693 C CA . PRO A 1 99 ? -1.402 -30.312 27.018 1.00 45.75 99 PRO A CA 1
ATOM 694 C C . PRO A 1 99 ? -2.748 -30.863 26.505 1.00 45.75 99 PRO A C 1
ATOM 696 O O . PRO A 1 99 ? -3.137 -31.980 26.861 1.00 45.75 99 PRO A O 1
ATOM 699 N N . PRO A 1 100 ? -3.459 -30.112 25.641 1.00 47.09 100 PRO A N 1
ATOM 700 C CA . PRO A 1 100 ? -4.734 -30.544 25.074 1.00 47.09 100 PRO A CA 1
ATOM 701 C C . PRO A 1 100 ? -4.565 -31.695 24.060 1.00 47.09 100 PRO A C 1
ATOM 703 O O . PRO A 1 100 ? -3.512 -31.815 23.428 1.00 47.09 100 PRO A O 1
ATOM 706 N N . PRO A 1 101 ? -5.601 -32.537 23.867 1.00 49.03 101 PRO A N 1
ATOM 707 C CA . PRO A 1 101 ? -5.545 -33.665 22.940 1.00 49.03 101 PRO A CA 1
ATOM 708 C C . PRO A 1 101 ? -5.542 -33.210 21.466 1.00 49.03 101 PRO A C 1
ATOM 710 O O . PRO A 1 101 ? -6.088 -32.152 21.142 1.00 49.03 101 PRO A O 1
ATOM 713 N N . PRO A 1 102 ? -4.969 -34.010 20.546 1.00 43.44 102 PRO A N 1
ATOM 714 C CA . PRO A 1 102 ? -4.897 -33.660 19.132 1.00 43.44 102 PRO A CA 1
ATOM 715 C C . PRO A 1 102 ? -6.281 -33.677 18.466 1.00 43.44 102 PRO A C 1
ATOM 717 O O . PRO A 1 102 ? -7.057 -34.624 18.609 1.00 43.44 102 PRO A O 1
ATOM 720 N N . VAL A 1 103 ? -6.564 -32.630 17.689 1.00 46.59 103 VAL A N 1
ATOM 721 C CA . VAL A 1 103 ? -7.775 -32.498 16.870 1.00 46.59 103 VAL A CA 1
ATOM 722 C C . VAL A 1 103 ? -7.699 -33.475 15.693 1.00 46.59 103 VAL A C 1
ATOM 724 O O . VAL A 1 103 ? -6.783 -33.408 14.876 1.00 46.59 103 VAL A O 1
ATOM 727 N N . ARG A 1 104 ? -8.672 -34.390 15.595 1.00 35.94 104 ARG A N 1
ATOM 728 C CA . ARG A 1 104 ? -8.843 -35.271 14.430 1.00 35.94 104 ARG A CA 1
ATOM 729 C C . ARG A 1 104 ? -9.421 -34.476 13.258 1.00 35.94 104 ARG A C 1
ATOM 731 O O . ARG A 1 104 ? -10.524 -33.947 13.356 1.00 35.94 104 ARG A O 1
ATOM 738 N N . VAL A 1 105 ? -8.694 -34.443 12.146 1.00 41.78 105 VAL A N 1
ATOM 739 C CA . VAL A 1 105 ? -9.171 -33.935 10.852 1.00 41.78 105 VAL A CA 1
ATOM 740 C C . VAL A 1 105 ? -9.930 -35.068 10.139 1.00 41.78 105 VAL A C 1
ATOM 742 O O . VAL A 1 105 ? -9.357 -36.149 9.989 1.00 41.78 105 VAL A O 1
ATOM 745 N N . PRO A 1 106 ? -11.197 -34.892 9.716 1.00 38.41 106 PRO A N 1
ATOM 746 C CA . PRO A 1 106 ? -11.870 -35.876 8.870 1.00 38.41 106 PRO A CA 1
ATOM 747 C C . PRO A 1 106 ? -11.322 -35.824 7.428 1.00 38.41 106 PRO A C 1
ATOM 749 O O . PRO A 1 106 ? -10.957 -34.745 6.957 1.00 38.41 106 PRO A O 1
ATOM 752 N N . PRO A 1 107 ? -11.250 -36.964 6.714 1.00 37.72 107 PRO A N 1
ATOM 753 C CA . PRO A 1 107 ? -10.664 -37.021 5.379 1.00 37.72 107 PRO A CA 1
ATOM 754 C C . PRO A 1 107 ? -11.512 -36.269 4.345 1.00 37.72 107 PRO A C 1
ATOM 756 O O . PRO A 1 107 ? -12.743 -36.314 4.357 1.00 37.72 107 PRO A O 1
ATOM 759 N N . SER A 1 108 ? -10.818 -35.587 3.437 1.00 37.16 108 SER A N 1
ATOM 760 C CA . SER A 1 108 ? -11.359 -34.874 2.284 1.00 37.16 108 SER A CA 1
ATOM 761 C C . SER A 1 108 ? -12.009 -35.829 1.275 1.00 37.16 108 SER A C 1
ATOM 763 O O . SER A 1 108 ? -11.439 -36.853 0.905 1.00 37.16 108 SER A O 1
ATOM 765 N N . CYS A 1 109 ? -13.201 -35.466 0.794 1.00 30.02 109 CYS A N 1
ATOM 766 C CA . CYS A 1 109 ? -13.826 -36.089 -0.375 1.00 30.02 109 CYS A CA 1
ATOM 767 C C . CYS A 1 109 ? -13.387 -35.358 -1.665 1.00 30.02 109 CYS A C 1
ATOM 769 O O . CYS A 1 109 ? -13.272 -34.129 -1.639 1.00 30.02 109 CYS A O 1
ATOM 771 N N . PRO A 1 110 ? -13.148 -36.070 -2.784 1.00 35.00 110 PRO A N 1
ATOM 772 C CA . PRO A 1 110 ? -12.703 -35.483 -4.051 1.00 35.00 110 PRO A CA 1
ATOM 773 C C . PRO A 1 110 ? -13.865 -34.841 -4.844 1.00 35.00 110 PRO A C 1
ATOM 775 O O . PRO A 1 110 ? -15.031 -35.149 -4.584 1.00 35.00 110 PRO A O 1
ATOM 778 N N . PRO A 1 111 ? -13.583 -33.949 -5.818 1.00 34.19 111 PRO A N 1
ATOM 779 C CA . PRO A 1 111 ? -14.616 -33.174 -6.495 1.00 34.19 111 PRO A CA 1
ATOM 780 C C . PRO A 1 111 ? -15.325 -34.003 -7.573 1.00 34.19 111 PRO A C 1
ATOM 782 O O . PRO A 1 111 ? -14.715 -34.452 -8.542 1.00 34.19 111 PRO A O 1
ATOM 785 N N . GLY A 1 112 ? -16.638 -34.165 -7.409 1.00 29.09 112 GLY A N 1
ATOM 786 C CA . GLY A 1 112 ? -17.551 -34.695 -8.417 1.00 29.09 112 GLY A CA 1
ATOM 787 C C . GLY A 1 112 ? -18.321 -33.574 -9.117 1.00 29.09 112 GLY A C 1
ATOM 788 O O . GLY A 1 112 ? -18.938 -32.723 -8.482 1.00 29.09 112 GLY A O 1
ATOM 789 N N . SER A 1 113 ? -18.278 -33.600 -10.443 1.00 30.23 113 SER A N 1
ATOM 790 C CA . SER A 1 113 ? -19.060 -32.805 -11.391 1.00 30.23 113 SER A CA 1
ATOM 791 C C . SER A 1 113 ? -20.575 -32.827 -11.135 1.00 30.23 113 SER A C 1
ATOM 793 O O . SER A 1 113 ? -21.121 -33.904 -10.908 1.00 30.23 113 SER A O 1
ATOM 795 N N . SER A 1 114 ? -21.279 -31.701 -11.329 1.00 31.06 114 SER A N 1
ATOM 796 C CA . SER A 1 114 ? -22.469 -31.621 -12.212 1.00 31.06 114 SER A CA 1
ATOM 797 C C . SER A 1 114 ? -23.190 -30.256 -12.189 1.00 31.06 114 SER A C 1
ATOM 799 O O . SER A 1 114 ? -23.536 -29.697 -11.157 1.00 31.06 114 SER A O 1
ATOM 801 N N . SER A 1 115 ? -23.389 -29.745 -13.408 1.00 30.64 115 SER A N 1
ATOM 802 C CA . SER A 1 115 ? -24.556 -29.046 -13.977 1.00 30.64 115 SER A CA 1
ATOM 803 C C . SER A 1 115 ? -25.431 -28.074 -13.160 1.00 30.64 115 SER A C 1
ATOM 805 O O . SER A 1 115 ? -26.180 -28.458 -12.271 1.00 30.64 115 SER A O 1
ATOM 807 N N . ARG A 1 116 ? -25.487 -26.841 -13.692 1.00 34.25 116 ARG A N 1
ATOM 808 C CA . ARG A 1 116 ? -26.676 -26.015 -14.015 1.00 34.25 116 ARG A CA 1
ATOM 809 C C . ARG A 1 116 ? -27.979 -26.290 -13.241 1.00 34.25 116 ARG A C 1
ATOM 811 O O . ARG A 1 116 ? -28.643 -27.289 -13.493 1.00 34.25 116 ARG A O 1
ATOM 818 N N . ARG A 1 117 ? -28.491 -25.247 -12.575 1.00 30.05 117 ARG A N 1
ATOM 819 C CA . ARG A 1 117 ? -29.913 -24.862 -12.654 1.00 30.05 117 ARG A CA 1
ATOM 820 C C . ARG A 1 117 ? -30.081 -23.359 -12.437 1.00 30.05 117 ARG A C 1
ATOM 822 O O . ARG A 1 117 ? -29.714 -22.821 -11.401 1.00 30.05 117 ARG A O 1
ATOM 829 N N . ALA A 1 118 ? -30.620 -22.708 -13.462 1.00 28.86 118 ALA A N 1
ATOM 830 C CA . ALA A 1 118 ? -31.161 -21.362 -13.404 1.00 28.86 118 ALA A CA 1
ATOM 831 C C . ALA A 1 118 ? -32.522 -21.404 -12.700 1.00 28.86 118 ALA A C 1
ATOM 833 O O . ALA A 1 118 ? -33.320 -22.305 -12.964 1.00 28.86 118 ALA A O 1
ATOM 834 N N . VAL A 1 119 ? -32.797 -20.418 -11.850 1.00 29.91 119 VAL A N 1
ATOM 835 C CA . VAL A 1 119 ? -34.153 -20.107 -11.394 1.00 29.91 119 VAL A CA 1
ATOM 836 C C . VAL A 1 119 ? -34.430 -18.669 -11.798 1.00 29.91 119 VAL A C 1
ATOM 838 O O . VAL A 1 119 ? -33.821 -17.733 -11.287 1.00 29.91 119 VAL A O 1
ATOM 841 N N . ALA A 1 120 ? -35.316 -18.530 -12.779 1.00 27.56 120 ALA A N 1
ATOM 842 C CA . ALA A 1 120 ? -35.970 -17.286 -13.126 1.00 27.56 120 ALA A CA 1
ATOM 843 C C . ALA A 1 120 ? -37.137 -17.065 -12.156 1.00 27.56 120 ALA A C 1
ATOM 845 O O . ALA A 1 120 ? -37.906 -17.988 -11.896 1.00 27.56 120 ALA A O 1
ATOM 846 N N . LEU A 1 121 ? -37.286 -15.839 -11.664 1.00 28.73 121 LEU A N 1
ATOM 847 C CA . LEU A 1 121 ? -38.520 -15.358 -11.055 1.00 28.73 121 LEU A CA 1
ATOM 848 C C . LEU A 1 121 ? -38.863 -14.027 -11.713 1.00 28.73 121 LEU A C 1
ATOM 850 O O . LEU A 1 121 ? -38.117 -13.053 -11.627 1.00 28.73 121 LEU A O 1
ATOM 854 N N . SER A 1 122 ? -39.987 -14.037 -12.416 1.00 27.17 122 SER A N 1
ATOM 855 C CA . SER A 1 122 ? -40.591 -12.898 -13.082 1.00 27.17 122 SER A CA 1
ATOM 856 C C . SER A 1 122 ? -41.869 -12.472 -12.363 1.00 27.17 122 SER A C 1
ATOM 858 O O . SER A 1 122 ? -42.701 -13.315 -12.044 1.00 27.17 122 SER A O 1
ATOM 860 N N . LEU A 1 123 ? -42.015 -11.146 -12.287 1.00 29.05 123 LEU A N 1
ATOM 861 C CA . LEU A 1 123 ? -43.237 -10.336 -12.374 1.00 29.05 123 LEU A CA 1
ATOM 862 C C . LEU A 1 123 ? -44.198 -10.237 -11.177 1.00 29.05 123 LEU A C 1
ATOM 864 O O . LEU A 1 123 ? -44.856 -11.185 -10.769 1.00 29.05 123 LEU A O 1
ATOM 868 N N . GLY A 1 124 ? -44.395 -8.977 -10.778 1.00 25.59 124 GLY A N 1
ATOM 869 C CA . GLY A 1 124 ? -45.623 -8.431 -10.207 1.00 25.59 124 GLY A CA 1
ATOM 870 C C . GLY A 1 124 ? -45.630 -6.910 -10.405 1.00 25.59 124 GLY A C 1
ATOM 871 O O . GLY A 1 124 ? -44.813 -6.214 -9.813 1.00 25.59 124 GLY A O 1
ATOM 872 N N . ALA A 1 125 ? -46.498 -6.417 -11.290 1.00 28.64 125 ALA A N 1
ATOM 873 C CA . ALA A 1 125 ? -46.661 -5.017 -11.687 1.00 28.64 125 ALA A CA 1
ATOM 874 C C . ALA A 1 125 ? -47.975 -4.426 -11.140 1.00 28.64 125 ALA A C 1
ATOM 876 O O . ALA A 1 125 ? -48.938 -5.174 -11.006 1.00 28.64 125 ALA A O 1
ATOM 877 N N . ALA A 1 126 ? -48.017 -3.104 -10.907 1.00 28.52 126 ALA A N 1
ATOM 878 C CA . ALA A 1 126 ? -49.168 -2.179 -11.065 1.00 28.52 126 ALA A CA 1
ATOM 879 C C . ALA A 1 126 ? -48.739 -0.773 -10.562 1.00 28.52 126 ALA A C 1
ATOM 881 O O . ALA A 1 126 ? -48.291 -0.660 -9.428 1.00 28.52 126 ALA A O 1
ATOM 882 N N . ALA A 1 127 ? -48.585 0.239 -11.434 1.00 28.94 127 ALA A N 1
ATOM 883 C CA . ALA A 1 127 ? -49.585 1.242 -11.882 1.00 28.94 127 ALA A CA 1
ATOM 884 C C . ALA A 1 127 ? -49.741 2.430 -10.897 1.00 28.94 127 ALA A C 1
ATOM 886 O O . ALA A 1 127 ? -49.696 2.214 -9.698 1.00 28.94 127 ALA A O 1
ATOM 887 N N . ALA A 1 128 ? -50.008 3.694 -11.247 1.00 28.31 128 ALA A N 1
ATOM 888 C CA . ALA A 1 128 ? -49.883 4.569 -12.424 1.00 28.31 128 ALA A CA 1
ATOM 889 C C . ALA A 1 128 ? -50.371 5.976 -11.962 1.00 28.31 128 ALA A C 1
ATOM 891 O O . ALA A 1 128 ? -51.332 6.020 -11.202 1.00 28.31 128 ALA A O 1
ATOM 892 N N . ALA A 1 129 ? -49.755 7.086 -12.412 1.00 30.64 129 ALA A N 1
ATOM 893 C CA . ALA A 1 129 ? -50.326 8.456 -12.566 1.00 30.64 129 ALA A CA 1
ATOM 894 C C . ALA A 1 129 ? -49.182 9.427 -12.978 1.00 30.64 129 ALA A C 1
ATOM 896 O O . ALA A 1 129 ? -48.204 9.538 -12.248 1.00 30.64 129 ALA A O 1
ATOM 897 N N . ALA A 1 130 ? -49.079 9.924 -14.224 1.00 29.91 130 ALA A N 1
ATOM 898 C CA . ALA A 1 130 ? -49.731 11.117 -14.816 1.00 29.91 130 ALA A CA 1
ATOM 899 C C . ALA A 1 130 ? -49.448 12.434 -14.040 1.00 29.91 130 ALA A C 1
ATOM 901 O O . ALA A 1 130 ? -49.654 12.458 -12.838 1.00 29.91 130 ALA A O 1
ATOM 902 N N . ALA A 1 131 ? -49.046 13.588 -14.597 1.00 30.67 131 ALA A N 1
ATOM 903 C CA . ALA A 1 131 ? -48.664 14.034 -15.939 1.00 30.67 131 ALA A CA 1
ATOM 904 C C . ALA A 1 131 ? -48.047 15.469 -15.857 1.00 30.67 131 ALA A C 1
ATOM 906 O O . ALA A 1 131 ? -48.457 16.251 -15.004 1.00 30.67 131 ALA A O 1
ATOM 907 N N . LEU A 1 132 ? -47.178 15.800 -16.832 1.00 31.22 132 LEU A N 1
ATOM 908 C CA . LEU A 1 132 ? -46.886 17.118 -17.462 1.00 31.22 132 LEU A CA 1
ATOM 909 C C . LEU A 1 132 ? -45.956 18.178 -16.787 1.00 31.22 132 LEU A C 1
ATOM 911 O O . LEU A 1 132 ? -45.752 18.155 -15.578 1.00 31.22 132 LEU A O 1
ATOM 915 N N . PRO A 1 133 ? -45.311 19.063 -17.602 1.00 38.53 133 PRO A N 1
ATOM 916 C CA . PRO A 1 133 ? -43.957 19.578 -17.370 1.00 38.53 133 PRO A CA 1
ATOM 917 C C . PRO A 1 133 ? -43.889 21.106 -17.174 1.00 38.53 133 PRO A C 1
ATOM 919 O O . PRO A 1 133 ? -44.812 21.832 -17.536 1.00 38.53 133 PRO A O 1
ATOM 922 N N . LEU A 1 134 ? -42.746 21.618 -16.701 1.00 31.06 134 LEU A N 1
ATOM 923 C CA . LEU A 1 134 ? -42.436 23.054 -16.725 1.00 31.06 134 LEU A CA 1
ATOM 924 C C . LEU A 1 134 ? -41.029 23.324 -17.282 1.00 31.06 134 LEU A C 1
ATOM 926 O O . LEU A 1 134 ? -40.041 22.725 -16.861 1.00 31.06 134 LEU A O 1
ATOM 930 N N . LEU A 1 135 ? -40.995 24.233 -18.260 1.00 32.22 135 LEU A N 1
ATOM 931 C CA . LEU A 1 135 ? -39.834 24.847 -18.914 1.00 32.22 135 LEU A CA 1
ATOM 932 C C . LEU A 1 135 ? -39.247 26.001 -18.061 1.00 32.22 135 LEU A C 1
ATOM 934 O O . LEU A 1 135 ? -39.907 26.455 -17.125 1.00 32.22 135 LEU A O 1
ATOM 938 N N . PRO A 1 136 ? -38.024 26.488 -18.367 1.00 38.34 136 PRO A N 1
ATOM 939 C CA . PRO A 1 136 ? -37.251 27.357 -17.481 1.00 38.34 136 PRO A CA 1
ATOM 940 C C . PRO A 1 136 ? -37.473 28.859 -17.735 1.00 38.34 136 PRO A C 1
ATOM 942 O O . PRO A 1 136 ? -37.720 29.290 -18.860 1.00 38.34 136 PRO A O 1
ATOM 945 N N . VAL A 1 137 ? -37.303 29.662 -16.680 1.00 32.50 137 VAL A N 1
ATOM 946 C CA . VAL A 1 137 ? -37.358 31.135 -16.695 1.00 32.50 137 VAL A CA 1
ATOM 947 C C . VAL A 1 137 ? -35.940 31.715 -16.603 1.00 32.50 137 VAL A C 1
ATOM 949 O O . VAL A 1 137 ? -35.156 31.319 -15.742 1.00 32.50 137 VAL A O 1
ATOM 952 N N . ALA A 1 138 ? -35.626 32.662 -17.492 1.00 33.34 138 ALA A N 1
ATOM 953 C CA . ALA A 1 138 ? -34.424 33.502 -17.480 1.00 33.34 138 ALA A CA 1
ATOM 954 C C . ALA A 1 138 ? -34.671 34.827 -16.712 1.00 33.34 138 ALA A C 1
ATOM 956 O O . ALA A 1 138 ? -35.823 35.249 -16.608 1.00 33.34 138 ALA A O 1
ATOM 957 N N . PRO A 1 139 ? -33.629 35.503 -16.184 1.00 40.28 139 PRO A N 1
ATOM 958 C CA . PRO A 1 139 ? -33.798 36.654 -15.293 1.00 40.28 139 PRO A CA 1
ATOM 959 C C . PRO A 1 139 ? -33.864 38.016 -16.012 1.00 40.28 139 PRO A C 1
ATOM 961 O O . PRO A 1 139 ? -33.245 38.230 -17.056 1.00 40.28 139 PRO A O 1
ATOM 964 N N . SER A 1 140 ? -34.592 38.951 -15.391 1.00 29.11 140 SER A N 1
ATOM 965 C CA . SER A 1 140 ? -34.804 40.346 -15.799 1.00 29.11 140 SER A CA 1
ATOM 966 C C . SER A 1 140 ? -33.721 41.313 -15.292 1.00 29.11 140 SER A C 1
ATOM 968 O O . SER A 1 140 ? -33.148 41.118 -14.221 1.00 29.11 140 SER A O 1
ATOM 970 N N . ARG A 1 141 ? -33.511 42.405 -16.041 1.00 31.58 141 ARG A N 1
ATOM 971 C CA . ARG A 1 141 ? -32.726 43.608 -15.688 1.00 31.58 141 ARG A CA 1
ATOM 972 C C . ARG A 1 141 ? -33.604 44.729 -15.096 1.00 31.58 141 ARG A C 1
ATOM 974 O O . ARG A 1 141 ? -34.740 44.867 -15.535 1.00 31.58 141 ARG A O 1
ATOM 981 N N . ALA A 1 142 ? -33.009 45.558 -14.227 1.00 31.45 142 ALA A N 1
ATOM 982 C CA . ALA A 1 142 ? -33.185 47.021 -14.034 1.00 31.45 142 ALA A CA 1
ATOM 983 C C . ALA A 1 142 ? -32.049 47.481 -13.069 1.00 31.45 142 ALA A C 1
ATOM 985 O O . ALA A 1 142 ? -31.824 46.783 -12.083 1.00 31.45 142 ALA A O 1
ATOM 986 N N . ASP A 1 143 ? -31.084 48.352 -13.420 1.00 29.22 143 ASP A N 1
ATOM 987 C CA . ASP A 1 143 ? -31.055 49.848 -13.437 1.00 29.22 143 ASP A CA 1
ATOM 988 C C . ASP A 1 143 ? -31.540 50.507 -12.119 1.00 29.22 143 ASP A C 1
ATOM 990 O O . ASP A 1 143 ? -32.547 50.068 -11.580 1.00 29.22 143 ASP A O 1
ATOM 994 N N . GLU A 1 144 ? -30.901 51.498 -11.467 1.00 31.77 144 GLU A N 1
ATOM 995 C CA . GLU A 1 144 ? -29.967 52.583 -11.852 1.00 31.77 144 GLU A CA 1
ATOM 996 C C . GLU A 1 144 ? -29.047 53.023 -10.667 1.00 31.77 144 GLU A C 1
ATOM 998 O O . GLU A 1 144 ? -29.303 52.674 -9.514 1.00 31.77 144 GLU A O 1
ATOM 1003 N N . GLY A 1 145 ? -28.048 53.896 -10.922 1.00 27.06 145 GLY A N 1
ATOM 1004 C CA . GLY A 1 145 ? -27.522 54.849 -9.916 1.00 27.06 145 GLY A CA 1
ATOM 1005 C C . GLY A 1 145 ? -26.018 55.172 -9.994 1.00 27.06 145 GLY A C 1
ATOM 1006 O O . GLY A 1 145 ? -25.198 54.444 -9.444 1.00 27.06 145 GLY A O 1
ATOM 1007 N N . GLY A 1 146 ? -25.639 56.272 -10.660 1.00 26.52 146 GLY A N 1
ATOM 1008 C CA . GLY A 1 146 ? -24.245 56.622 -10.982 1.00 26.52 146 GLY A CA 1
ATOM 1009 C C . GLY A 1 146 ? -23.482 57.548 -10.016 1.00 26.52 146 GLY A C 1
ATOM 1010 O O . GLY A 1 146 ? -24.048 58.189 -9.140 1.00 26.52 146 GLY A O 1
ATOM 1011 N N . SER A 1 147 ? -22.170 57.678 -10.255 1.00 31.12 147 SER A N 1
ATOM 1012 C CA . SER A 1 147 ? -21.387 58.922 -10.115 1.00 31.12 147 SER A CA 1
ATOM 1013 C C . SER A 1 147 ? -20.061 58.772 -10.884 1.00 31.12 147 SER A C 1
ATOM 1015 O O . SER A 1 147 ? -19.441 57.711 -10.867 1.00 31.12 147 SER A O 1
ATOM 1017 N N . GLY A 1 148 ? -19.682 59.795 -11.655 1.00 27.02 148 GLY A N 1
ATOM 1018 C CA . GLY A 1 148 ? -18.641 59.700 -12.684 1.00 27.02 148 GLY A CA 1
ATOM 1019 C C . GLY A 1 148 ? -17.263 60.259 -12.319 1.00 27.02 148 GLY A C 1
ATOM 1020 O O . GLY A 1 148 ? -17.086 60.893 -11.284 1.00 27.02 148 GLY A O 1
ATOM 1021 N N . ARG A 1 149 ? -16.308 60.094 -13.249 1.00 30.03 149 ARG A N 1
ATOM 1022 C CA . ARG A 1 149 ? -15.358 61.122 -13.735 1.00 30.03 149 ARG A CA 1
ATOM 1023 C C . ARG A 1 149 ? -14.623 60.630 -14.998 1.00 30.03 149 ARG A C 1
ATOM 1025 O O . ARG A 1 149 ? -14.469 59.438 -15.222 1.00 30.03 149 ARG A O 1
ATOM 1032 N N . ARG A 1 150 ? -14.278 61.610 -15.837 1.00 28.64 150 ARG A N 1
ATOM 1033 C CA . ARG A 1 150 ? -13.885 61.594 -17.262 1.00 28.64 150 ARG A CA 1
ATOM 1034 C C . ARG A 1 150 ? -12.464 61.076 -17.544 1.00 28.64 150 ARG A C 1
ATOM 1036 O O . ARG A 1 150 ? -11.615 61.216 -16.679 1.00 28.64 150 ARG A O 1
ATOM 1043 N N . PHE A 1 151 ? -12.224 60.615 -18.780 1.00 30.17 151 PHE A N 1
ATOM 1044 C CA . PHE A 1 151 ? -11.307 61.134 -19.837 1.00 30.17 151 PHE A CA 1
ATOM 1045 C C . PHE A 1 151 ? -11.283 60.059 -20.951 1.00 30.17 151 PHE A C 1
ATOM 1047 O O . PHE A 1 151 ? -11.048 58.899 -20.654 1.00 30.17 151 PHE A O 1
ATOM 1054 N N . GLY A 1 152 ? -11.719 60.286 -22.191 1.00 28.30 152 GLY A N 1
ATOM 1055 C CA . GLY A 1 152 ? -11.073 61.073 -23.247 1.00 28.30 152 GLY A CA 1
ATOM 1056 C C . GLY A 1 152 ? -11.103 60.210 -24.526 1.00 28.30 152 GLY A C 1
ATOM 1057 O O . GLY A 1 152 ? -10.641 59.077 -24.508 1.00 28.30 152 GLY A O 1
ATOM 1058 N N . ALA A 1 153 ? -11.754 60.701 -25.579 1.00 29.84 153 ALA A N 1
ATOM 1059 C CA . ALA A 1 153 ? -12.156 59.957 -26.774 1.00 29.84 153 ALA A CA 1
ATOM 1060 C C . ALA A 1 153 ? -11.046 59.810 -27.831 1.00 29.84 153 ALA A C 1
ATOM 1062 O O . ALA A 1 153 ? -10.167 60.661 -27.901 1.00 29.84 153 ALA A O 1
ATOM 1063 N N . GLN A 1 154 ? -11.198 58.839 -28.742 1.00 30.17 154 GLN A N 1
ATOM 1064 C CA . GLN A 1 154 ? -11.154 59.104 -30.188 1.00 30.17 154 GLN A CA 1
ATOM 1065 C C . GLN A 1 154 ? -11.827 57.974 -30.986 1.00 30.17 154 GLN A C 1
ATOM 1067 O O . GLN A 1 154 ? -11.570 56.793 -30.775 1.00 30.17 154 GLN A O 1
ATOM 1072 N N . ALA A 1 155 ? -12.729 58.376 -31.881 1.00 35.44 155 ALA A N 1
ATOM 1073 C CA . ALA A 1 155 ? -13.512 57.538 -32.779 1.00 35.44 155 ALA A CA 1
ATOM 1074 C C . ALA A 1 155 ? -12.856 57.471 -34.167 1.00 35.44 155 ALA A C 1
ATOM 1076 O O . ALA A 1 155 ? -12.306 58.471 -34.621 1.00 35.44 155 ALA A O 1
ATOM 1077 N N . THR A 1 156 ? -13.001 56.346 -34.876 1.00 33.38 156 THR A N 1
ATOM 1078 C CA . THR A 1 156 ? -12.947 56.302 -36.349 1.00 33.38 156 THR A CA 1
ATOM 1079 C C . THR A 1 156 ? -14.011 55.341 -36.902 1.00 33.38 156 THR A C 1
ATOM 1081 O O . THR A 1 156 ? -14.393 54.369 -36.256 1.00 33.38 156 THR A O 1
ATOM 1084 N N . SER A 1 157 ? -14.549 55.727 -38.060 1.00 34.16 157 SER A N 1
ATOM 1085 C CA . SER A 1 157 ? -15.799 55.307 -38.719 1.00 34.16 157 SER A CA 1
ATOM 1086 C C . SER A 1 157 ? -15.681 53.984 -39.514 1.00 34.16 157 SER A C 1
ATOM 1088 O O . SER A 1 157 ? -14.575 53.652 -39.949 1.00 34.16 157 SER A O 1
ATOM 1090 N N . PRO A 1 158 ? -16.778 53.234 -39.770 1.00 39.62 158 PRO A N 1
ATOM 1091 C CA . PRO A 1 158 ? -16.733 51.958 -40.482 1.00 39.62 158 PRO A CA 1
ATOM 1092 C C . PRO A 1 158 ? -16.827 52.164 -42.003 1.00 39.62 158 PRO A C 1
ATOM 1094 O O . PRO A 1 158 ? -17.915 52.215 -42.568 1.00 39.62 158 PRO A O 1
ATOM 1097 N N . ALA A 1 159 ? -15.680 52.278 -42.676 1.00 40.72 159 ALA A N 1
ATOM 1098 C CA . ALA A 1 159 ? -15.607 52.280 -44.146 1.00 40.72 159 ALA A CA 1
ATOM 1099 C C . ALA A 1 159 ? -14.283 51.708 -44.703 1.00 40.72 159 ALA A C 1
ATOM 1101 O O . ALA A 1 159 ? -13.836 52.110 -45.769 1.00 40.72 159 ALA A O 1
ATOM 1102 N N . GLY A 1 160 ? -13.627 50.780 -43.989 1.00 40.44 160 GLY A N 1
ATOM 1103 C CA . GLY A 1 160 ? -12.294 50.270 -44.369 1.00 40.44 160 GLY A CA 1
ATOM 1104 C C . GLY A 1 160 ? -12.077 48.758 -44.241 1.00 40.44 160 GLY A C 1
ATOM 1105 O O . GLY A 1 160 ? -10.931 48.312 -44.267 1.00 40.44 160 GLY A O 1
ATOM 1106 N N . GLN A 1 161 ? -13.140 47.965 -44.070 1.00 40.53 161 GLN A N 1
ATOM 1107 C CA . GLN A 1 161 ? -13.041 46.514 -43.827 1.00 40.53 161 GLN A CA 1
ATOM 1108 C C . GLN A 1 161 ? -13.579 45.622 -44.956 1.00 40.53 161 GLN A C 1
ATOM 1110 O O . GLN A 1 161 ? -13.535 44.410 -44.812 1.00 40.53 161 GLN A O 1
ATOM 1115 N N . LEU A 1 162 ? -14.016 46.180 -46.090 1.00 39.44 162 LEU A N 1
ATOM 1116 C CA . LEU A 1 162 ? -14.552 45.390 -47.214 1.00 39.44 162 LEU A CA 1
ATOM 1117 C C . LEU A 1 162 ? -13.595 45.227 -48.411 1.00 39.44 162 LEU A C 1
ATOM 1119 O O . LEU A 1 162 ? -13.929 44.514 -49.348 1.00 39.44 162 LEU A O 1
ATOM 1123 N N . GLU A 1 163 ? -12.383 45.791 -48.369 1.00 40.31 163 GLU A N 1
ATOM 1124 C CA . GLU A 1 163 ? -11.402 45.684 -49.473 1.00 40.31 163 GLU A CA 1
ATOM 1125 C C . GLU A 1 163 ? -10.152 44.842 -49.152 1.00 40.31 163 GLU A C 1
ATOM 1127 O O . GLU A 1 163 ? -9.263 44.716 -49.990 1.00 40.31 163 GLU A O 1
ATOM 1132 N N . ARG A 1 164 ? -10.070 44.200 -47.976 1.00 40.34 164 ARG A N 1
ATOM 1133 C CA . ARG A 1 164 ? -8.969 43.258 -47.665 1.00 40.34 164 ARG A CA 1
ATOM 1134 C C . ARG A 1 164 ? -9.315 41.783 -47.854 1.00 40.34 164 ARG A C 1
ATOM 1136 O O . ARG A 1 164 ? -8.400 40.980 -48.011 1.00 40.34 164 ARG A O 1
ATOM 1143 N N . ASP A 1 165 ? -10.596 41.445 -47.965 1.00 40.72 165 ASP A N 1
ATOM 1144 C CA . ASP A 1 165 ? -11.035 40.050 -48.095 1.00 40.72 165 ASP A CA 1
ATOM 1145 C C . ASP A 1 165 ? -11.162 39.579 -49.558 1.00 40.72 165 ASP A C 1
ATOM 1147 O O . ASP A 1 165 ? -11.355 38.393 -49.813 1.00 40.72 165 ASP A O 1
ATOM 1151 N N . ALA A 1 166 ? -10.970 40.469 -50.542 1.00 38.75 166 ALA A N 1
ATOM 1152 C CA . ALA A 1 166 ? -11.042 40.132 -51.970 1.00 38.75 166 ALA A CA 1
ATOM 1153 C C . ALA A 1 166 ? -9.678 39.815 -52.627 1.00 38.75 166 ALA A C 1
ATOM 1155 O O . ALA A 1 166 ? -9.646 39.303 -53.744 1.00 38.75 166 ALA A O 1
ATOM 1156 N N . ALA A 1 167 ? -8.546 40.058 -51.953 1.00 35.91 167 ALA A N 1
ATOM 1157 C CA . ALA A 1 167 ? -7.203 39.848 -52.522 1.00 35.91 167 ALA A CA 1
ATOM 1158 C C . ALA A 1 167 ? -6.547 38.498 -52.154 1.00 35.91 167 ALA A C 1
ATOM 1160 O O . ALA A 1 167 ? -5.430 38.221 -52.582 1.00 35.91 167 ALA A O 1
ATOM 1161 N N . LEU A 1 168 ? -7.230 37.635 -51.394 1.00 35.38 168 LEU A N 1
ATOM 1162 C CA . LEU A 1 168 ? -6.736 36.301 -51.004 1.00 35.38 168 LEU A CA 1
ATOM 1163 C C . LEU A 1 168 ? -7.418 35.141 -51.754 1.00 35.38 168 LEU A C 1
ATOM 1165 O O . LEU A 1 168 ? -7.078 33.984 -51.525 1.00 35.38 168 LEU A O 1
ATOM 1169 N N . ALA A 1 169 ? -8.341 35.430 -52.677 1.00 37.25 169 ALA A N 1
ATOM 1170 C CA . ALA A 1 169 ? -9.151 34.422 -53.370 1.00 37.25 169 ALA A CA 1
ATOM 1171 C C . ALA A 1 169 ? -8.707 34.097 -54.816 1.00 37.25 169 ALA A C 1
ATOM 1173 O O . ALA A 1 169 ? -9.428 33.402 -55.524 1.00 37.25 169 ALA A O 1
ATOM 1174 N N . ALA A 1 170 ? -7.533 34.554 -55.271 1.00 37.88 170 ALA A N 1
ATOM 1175 C CA . ALA A 1 170 ? -7.064 34.345 -56.653 1.00 37.88 170 ALA A CA 1
ATOM 1176 C C . ALA A 1 170 ? -5.628 33.789 -56.754 1.00 37.88 170 ALA A C 1
ATOM 1178 O O . ALA A 1 170 ? -4.863 34.173 -57.634 1.00 37.88 170 ALA A O 1
ATOM 1179 N N . GLY A 1 171 ? -5.254 32.880 -55.849 1.00 33.50 171 GLY A N 1
ATOM 1180 C CA . GLY A 1 171 ? -3.932 32.237 -55.821 1.00 33.50 171 GLY A CA 1
ATOM 1181 C C . GLY A 1 171 ? -3.982 30.725 -55.598 1.00 33.50 171 GLY A C 1
ATOM 1182 O O . GLY A 1 171 ? -3.088 30.178 -54.963 1.00 33.50 171 GLY A O 1
ATOM 1183 N N . ALA A 1 172 ? -5.039 30.056 -56.061 1.00 42.91 172 ALA A N 1
ATOM 1184 C CA . ALA A 1 172 ? -5.194 28.608 -55.960 1.00 42.91 172 ALA A CA 1
ATOM 1185 C C . ALA A 1 172 ? -5.102 27.957 -57.348 1.00 42.91 172 ALA A C 1
ATOM 1187 O O . ALA A 1 172 ? -6.117 27.810 -58.020 1.00 42.91 172 ALA A O 1
ATOM 1188 N N . ALA A 1 173 ? -3.893 27.574 -57.769 1.00 39.62 173 ALA A N 1
ATOM 1189 C CA . ALA A 1 173 ? -3.655 26.444 -58.673 1.00 39.62 173 ALA A CA 1
ATOM 1190 C C . ALA A 1 173 ? -2.147 26.150 -58.788 1.00 39.62 173 ALA A C 1
ATOM 1192 O O . ALA A 1 173 ? -1.359 27.066 -58.997 1.00 39.62 173 ALA A O 1
ATOM 1193 N N . ALA A 1 174 ? -1.810 24.857 -58.747 1.00 37.78 174 ALA A N 1
ATOM 1194 C CA . ALA A 1 174 ? -0.507 24.221 -58.985 1.00 37.78 174 ALA A CA 1
ATOM 1195 C C . ALA A 1 174 ? 0.454 24.109 -57.780 1.00 37.78 174 ALA A C 1
ATOM 1197 O O . ALA A 1 174 ? 1.205 25.021 -57.447 1.00 37.78 174 ALA A O 1
ATOM 1198 N N . GLY A 1 175 ? 0.452 22.913 -57.185 1.00 30.81 175 GLY A N 1
ATOM 1199 C CA . GLY A 1 175 ? 1.408 22.431 -56.191 1.00 30.81 175 GLY A CA 1
ATOM 1200 C C . GLY A 1 175 ? 0.911 21.114 -55.594 1.00 30.81 175 GLY A C 1
ATOM 1201 O O . GLY A 1 175 ? 0.169 21.130 -54.619 1.00 30.81 175 GLY A O 1
ATOM 1202 N N . GLU A 1 176 ? 1.241 19.990 -56.233 1.00 37.22 176 GLU A N 1
ATOM 1203 C CA . GLU A 1 176 ? 0.998 18.639 -55.712 1.00 37.22 176 GLU A CA 1
ATOM 1204 C C . GLU A 1 176 ? 1.816 18.419 -54.430 1.00 37.22 176 GLU A C 1
ATOM 1206 O O . GLU A 1 176 ? 3.042 18.341 -54.473 1.00 37.22 176 GLU A O 1
ATOM 1211 N N . ASP A 1 177 ? 1.127 18.323 -53.291 1.00 35.66 177 ASP A N 1
ATOM 1212 C CA . ASP A 1 177 ? 1.685 17.878 -52.012 1.00 35.66 177 ASP A CA 1
ATOM 1213 C C . ASP A 1 177 ? 1.491 16.357 -51.898 1.00 35.66 177 ASP A C 1
ATOM 1215 O O . ASP A 1 177 ? 0.391 15.866 -51.628 1.00 35.66 177 ASP A O 1
ATOM 1219 N N . ASP A 1 178 ? 2.573 15.602 -52.085 1.00 43.50 178 ASP A N 1
ATOM 1220 C CA . ASP A 1 178 ? 2.665 14.174 -51.763 1.00 43.50 178 ASP A CA 1
ATOM 1221 C C . ASP A 1 178 ? 2.807 13.997 -50.237 1.00 43.50 178 ASP A C 1
ATOM 1223 O O . ASP A 1 178 ? 3.860 13.633 -49.707 1.00 43.50 178 ASP A O 1
ATOM 1227 N N . GLN A 1 179 ? 1.749 14.338 -49.488 1.00 38.62 179 GLN A N 1
ATOM 1228 C CA . GLN A 1 179 ? 1.657 13.988 -48.071 1.00 38.62 179 GLN A CA 1
ATOM 1229 C C . GLN A 1 179 ? 0.996 12.614 -47.905 1.00 38.62 179 GLN A C 1
ATOM 1231 O O . GLN A 1 179 ? -0.147 12.425 -48.335 1.00 38.62 179 GLN A O 1
ATOM 1236 N N . PRO A 1 180 ? 1.648 11.656 -47.214 1.00 39.16 180 PRO A N 1
ATOM 1237 C CA . PRO A 1 180 ? 1.016 10.385 -46.907 1.00 39.16 180 PRO A CA 1
ATOM 1238 C C . PRO A 1 180 ? -0.233 10.628 -46.048 1.00 39.16 180 PRO A C 1
ATOM 1240 O O . PRO A 1 180 ? -0.222 11.509 -45.179 1.00 39.16 180 PRO A O 1
ATOM 1243 N N . PRO A 1 181 ? -1.307 9.841 -46.248 1.00 40.09 181 PRO A N 1
ATOM 1244 C CA . PRO A 1 181 ? -2.567 10.057 -45.556 1.00 40.09 181 PRO A CA 1
ATOM 1245 C C . PRO A 1 181 ? -2.343 10.070 -44.038 1.00 40.09 181 PRO A C 1
ATOM 1247 O O . PRO A 1 181 ? -1.561 9.258 -43.520 1.00 40.09 181 PRO A O 1
ATOM 1250 N N . PRO A 1 182 ? -3.017 10.968 -43.293 1.00 43.41 182 PRO A N 1
ATOM 1251 C CA . PRO A 1 182 ? -2.885 11.015 -41.848 1.00 43.41 182 PRO A CA 1
ATOM 1252 C C . PRO A 1 182 ? -3.224 9.639 -41.279 1.00 43.41 182 PRO A C 1
ATOM 1254 O O . PRO A 1 182 ? -4.316 9.111 -41.499 1.00 43.41 182 PRO A O 1
ATOM 1257 N N . LYS A 1 183 ? -2.264 9.047 -40.552 1.00 36.62 183 LYS A N 1
ATOM 1258 C CA . LYS A 1 183 ? -2.450 7.753 -39.887 1.00 36.62 183 LYS A CA 1
ATOM 1259 C C . LYS A 1 183 ? -3.764 7.800 -39.102 1.00 36.62 183 LYS A C 1
ATOM 1261 O O . LYS A 1 183 ? -3.982 8.785 -38.385 1.00 36.62 183 LYS A O 1
ATOM 1266 N N . PRO A 1 184 ? -4.623 6.770 -39.198 1.00 33.72 184 PRO A N 1
ATOM 1267 C CA . PRO A 1 184 ? -5.894 6.768 -38.494 1.00 33.72 184 PRO A CA 1
ATOM 1268 C C . PRO A 1 184 ? -5.624 7.037 -37.015 1.00 33.72 184 PRO A C 1
ATOM 1270 O O . PRO A 1 184 ? -4.810 6.353 -36.383 1.00 33.72 184 PRO A O 1
ATOM 1273 N N . ARG A 1 185 ? -6.260 8.079 -36.461 1.00 44.84 185 ARG A N 1
ATOM 1274 C CA . ARG A 1 185 ? -6.229 8.322 -35.018 1.00 44.84 185 ARG A CA 1
ATOM 1275 C C . ARG A 1 185 ? -6.749 7.044 -34.375 1.00 44.84 185 ARG A C 1
ATOM 1277 O O . ARG A 1 185 ? -7.929 6.749 -34.516 1.00 44.84 185 ARG A O 1
ATOM 1284 N N . ARG A 1 186 ? -5.874 6.284 -33.698 1.00 47.91 186 ARG A N 1
ATOM 1285 C CA . ARG A 1 186 ? -6.284 5.159 -32.846 1.00 47.91 186 ARG A CA 1
ATOM 1286 C C . ARG A 1 186 ? -7.406 5.693 -31.962 1.00 47.91 186 ARG A C 1
ATOM 1288 O O . ARG A 1 186 ? -7.132 6.520 -31.087 1.00 47.91 186 ARG A O 1
ATOM 1295 N N . GLU A 1 187 ? -8.643 5.269 -32.210 1.00 41.59 187 GLU A N 1
ATOM 1296 C CA . GLU A 1 187 ? -9.751 5.544 -31.309 1.00 41.59 187 GLU A CA 1
ATOM 1297 C C . GLU A 1 187 ? -9.278 5.116 -29.924 1.00 41.59 187 GLU A C 1
ATOM 1299 O O . GLU A 1 187 ? -8.925 3.955 -29.688 1.00 41.59 187 GLU A O 1
ATOM 1304 N N . ARG A 1 188 ? -9.139 6.078 -29.008 1.00 52.34 188 ARG A N 1
ATOM 1305 C CA . ARG A 1 188 ? -8.809 5.764 -27.623 1.00 52.34 188 ARG A CA 1
ATOM 1306 C C . ARG A 1 188 ? -10.031 5.051 -27.067 1.00 52.34 188 ARG A C 1
ATOM 1308 O O . ARG A 1 188 ? -10.936 5.705 -26.565 1.00 52.34 188 ARG A O 1
ATOM 1315 N N . ARG A 1 189 ? -10.049 3.719 -27.180 1.00 55.41 189 ARG A N 1
ATOM 1316 C CA . ARG A 1 189 ? -11.050 2.856 -26.554 1.00 55.41 189 ARG A CA 1
ATOM 1317 C C . ARG A 1 189 ? -11.236 3.339 -25.118 1.00 55.41 189 ARG A C 1
ATOM 1319 O O . ARG A 1 189 ? -10.248 3.449 -24.382 1.00 55.41 189 ARG A O 1
ATOM 1326 N N . ALA A 1 190 ? -12.468 3.700 -24.765 1.00 63.34 190 ALA A N 1
ATOM 1327 C CA . ALA A 1 190 ? -12.794 4.140 -23.418 1.00 63.34 190 ALA A CA 1
ATOM 1328 C C . ALA A 1 190 ? -12.334 3.051 -22.440 1.00 63.34 190 ALA A C 1
ATOM 1330 O O . ALA A 1 190 ? -12.707 1.885 -22.582 1.00 63.34 190 ALA A O 1
ATOM 1331 N N . VAL A 1 191 ? -11.454 3.409 -21.504 1.00 74.25 191 VAL A N 1
ATOM 1332 C CA . VAL A 1 191 ? -10.962 2.456 -20.507 1.00 74.25 191 VAL A CA 1
ATOM 1333 C C . VAL A 1 191 ? -11.988 2.398 -19.381 1.00 74.25 191 VAL A C 1
ATOM 1335 O O . VAL A 1 191 ? -12.435 3.441 -18.902 1.00 74.25 191 VAL A O 1
ATOM 1338 N N . ALA A 1 192 ? -12.383 1.185 -18.992 1.00 87.25 192 ALA A N 1
ATOM 1339 C CA . ALA A 1 192 ? -13.376 0.959 -17.949 1.00 87.25 192 ALA A CA 1
ATOM 1340 C C . ALA A 1 192 ? -12.972 1.614 -16.615 1.00 87.25 192 ALA A C 1
ATOM 1342 O O . ALA A 1 192 ? -11.789 1.811 -16.323 1.00 87.25 192 ALA A O 1
ATOM 1343 N N . ALA A 1 193 ? -13.964 1.954 -15.793 1.00 94.25 193 ALA A N 1
ATOM 1344 C CA . ALA A 1 193 ? -13.722 2.414 -14.431 1.00 94.25 193 ALA A CA 1
ATOM 1345 C C . ALA A 1 193 ? -13.020 1.322 -13.604 1.00 94.25 193 ALA A C 1
ATOM 1347 O O . ALA A 1 193 ? -13.235 0.128 -13.825 1.00 94.25 193 ALA A O 1
ATOM 1348 N N . VAL A 1 194 ? -12.196 1.732 -12.638 1.00 97.19 194 VAL A N 1
ATOM 1349 C CA . VAL A 1 194 ? -11.561 0.810 -11.692 1.00 97.19 194 VAL A CA 1
ATOM 1350 C C . VAL A 1 194 ? -12.652 0.088 -10.889 1.00 97.19 194 VAL A C 1
ATOM 1352 O O . VAL A 1 194 ? -13.486 0.750 -10.267 1.00 97.19 194 VAL A O 1
ATOM 1355 N N . PRO A 1 195 ? -12.675 -1.258 -10.889 1.00 97.31 195 PRO A N 1
ATOM 1356 C CA . PRO A 1 195 ? -13.677 -2.023 -10.162 1.00 97.31 195 PRO A CA 1
ATOM 1357 C C . PRO A 1 195 ? -13.442 -1.954 -8.650 1.00 97.31 195 PRO A C 1
ATOM 1359 O O . PRO A 1 195 ? -12.333 -1.686 -8.180 1.00 97.31 195 PRO A O 1
ATOM 1362 N N . THR A 1 196 ? -14.485 -2.263 -7.878 1.00 97.81 196 THR A N 1
ATOM 1363 C CA . THR A 1 196 ? -14.390 -2.422 -6.420 1.00 97.81 196 THR A CA 1
ATOM 1364 C C . THR A 1 196 ? -14.424 -3.891 -6.015 1.00 97.81 196 THR A C 1
ATOM 1366 O O . THR A 1 196 ? -15.053 -4.716 -6.677 1.00 97.81 196 THR A O 1
ATOM 1369 N N . VAL A 1 197 ? -13.807 -4.203 -4.881 1.00 97.69 197 VAL A N 1
ATOM 1370 C CA . VAL A 1 197 ? -13.818 -5.512 -4.225 1.00 97.69 197 VAL A CA 1
ATOM 1371 C C . VAL A 1 197 ? -14.332 -5.358 -2.792 1.00 97.69 197 VAL A C 1
ATOM 1373 O O . VA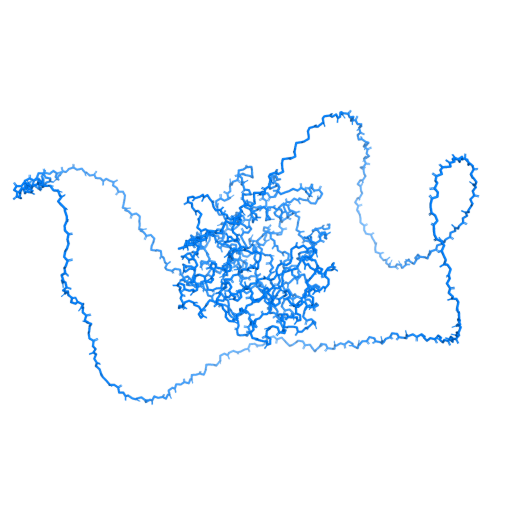L A 1 197 ? -14.173 -4.300 -2.182 1.00 97.69 197 VAL A O 1
ATOM 1376 N N . ALA A 1 198 ? -14.983 -6.388 -2.253 1.00 97.38 198 ALA A N 1
ATOM 1377 C CA . ALA A 1 198 ? -15.297 -6.431 -0.828 1.00 97.38 198 ALA A CA 1
ATOM 1378 C C . ALA A 1 198 ? -14.028 -6.818 -0.058 1.00 97.38 198 ALA A C 1
ATOM 1380 O O . ALA A 1 198 ? -13.497 -7.902 -0.274 1.00 97.38 198 ALA A O 1
ATOM 1381 N N . LEU A 1 199 ? -13.544 -5.931 0.813 1.00 96.69 199 LEU A N 1
ATOM 1382 C CA . LEU A 1 199 ? -12.417 -6.224 1.701 1.00 96.69 199 LEU A CA 1
ATOM 1383 C C . LEU A 1 199 ? -12.895 -6.987 2.944 1.00 96.69 199 LEU A C 1
ATOM 1385 O O . LEU A 1 199 ? -12.213 -7.877 3.434 1.00 96.69 199 LEU A O 1
ATOM 1389 N N . ALA A 1 200 ? -14.085 -6.633 3.433 1.00 96.69 200 ALA A N 1
ATOM 1390 C CA . ALA A 1 200 ? -14.778 -7.278 4.542 1.00 96.69 200 ALA A CA 1
ATOM 1391 C C . ALA A 1 200 ? -16.293 -7.029 4.415 1.00 96.69 200 ALA A C 1
ATOM 1393 O O . ALA A 1 200 ? -16.707 -6.166 3.628 1.00 96.69 200 ALA A O 1
ATOM 1394 N N . PRO A 1 201 ? -17.151 -7.713 5.194 1.00 95.88 201 PRO A N 1
ATOM 1395 C CA . PRO A 1 201 ? -18.564 -7.357 5.277 1.00 95.88 201 PRO A CA 1
ATOM 1396 C C . PRO A 1 201 ? -18.742 -5.866 5.602 1.00 95.88 201 PRO A C 1
ATOM 1398 O O . PRO A 1 201 ? -18.170 -5.352 6.564 1.00 95.88 201 PRO A O 1
ATOM 1401 N N . GLY A 1 202 ? -19.501 -5.157 4.764 1.00 95.31 202 GLY A N 1
ATOM 1402 C CA . GLY A 1 202 ? -19.739 -3.717 4.913 1.00 95.31 202 GLY A CA 1
ATOM 1403 C C . GLY A 1 202 ? -18.576 -2.799 4.507 1.00 95.31 202 GLY A C 1
ATOM 1404 O O . GLY A 1 202 ? -18.724 -1.587 4.629 1.00 95.31 202 GLY A O 1
ATOM 1405 N N . LEU A 1 203 ? -17.456 -3.331 3.998 1.00 97.88 203 LEU A N 1
ATOM 1406 C CA . LEU A 1 203 ? -16.319 -2.544 3.512 1.00 97.88 203 LEU A CA 1
ATOM 1407 C C . LEU A 1 203 ? -15.940 -2.947 2.088 1.00 97.88 203 LEU A C 1
ATOM 1409 O O . LEU A 1 203 ? -15.427 -4.041 1.842 1.00 97.88 203 LEU A O 1
ATOM 1413 N N . ARG A 1 204 ? -16.157 -2.031 1.144 1.00 98.12 204 ARG A N 1
ATOM 1414 C CA . ARG A 1 204 ? -15.693 -2.16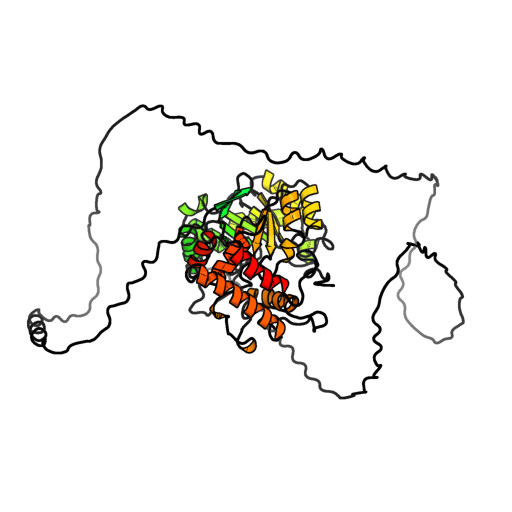3 -0.239 1.00 98.12 204 ARG A CA 1
ATOM 1415 C C . ARG A 1 204 ? -14.580 -1.167 -0.509 1.00 98.12 204 ARG A C 1
ATOM 1417 O O . ARG A 1 204 ? -14.641 -0.041 -0.030 1.00 98.12 204 ARG A O 1
ATOM 1424 N N . VAL A 1 205 ? -13.600 -1.582 -1.302 1.00 98.50 205 VAL A N 1
ATOM 1425 C CA . VAL A 1 205 ? -12.502 -0.725 -1.755 1.00 98.50 205 VAL A CA 1
ATOM 1426 C C . VAL A 1 205 ? -12.314 -0.844 -3.265 1.00 98.50 205 VAL A C 1
ATOM 1428 O O . VAL A 1 205 ? -12.607 -1.888 -3.847 1.00 98.50 205 VAL A O 1
ATOM 1431 N N . SER A 1 206 ? -11.830 0.206 -3.922 1.00 98.56 206 SER A N 1
ATOM 1432 C CA . SER A 1 206 ? -11.327 0.131 -5.298 1.00 98.56 206 SER A CA 1
ATOM 1433 C C . SER A 1 206 ? -10.165 -0.871 -5.366 1.00 98.56 206 SER A C 1
ATOM 1435 O O . SER A 1 206 ? -9.305 -0.861 -4.485 1.00 98.56 206 SER A O 1
ATOM 1437 N N . LYS A 1 207 ? -10.094 -1.709 -6.417 1.00 98.12 207 LYS A N 1
ATOM 1438 C CA . LYS A 1 207 ? -8.964 -2.647 -6.607 1.00 98.12 207 LYS A CA 1
ATOM 1439 C C . LYS A 1 207 ? -7.621 -1.915 -6.658 1.00 98.12 207 LYS A C 1
ATOM 1441 O O . LYS A 1 207 ? -6.622 -2.445 -6.190 1.00 98.12 207 LYS A O 1
ATOM 1446 N N . VAL A 1 208 ? -7.602 -0.685 -7.169 1.00 98.44 208 VAL A N 1
ATOM 1447 C CA . VAL A 1 208 ? -6.480 0.243 -6.992 1.00 98.44 208 VAL A CA 1
ATOM 1448 C C . VAL A 1 208 ? -6.909 1.359 -6.051 1.00 98.44 208 VAL A C 1
ATOM 1450 O O . VAL A 1 208 ? -7.875 2.066 -6.325 1.00 98.44 208 VAL A O 1
ATOM 1453 N N . ILE A 1 209 ? -6.179 1.516 -4.952 1.00 98.56 209 ILE A N 1
ATOM 1454 C CA . ILE A 1 209 ? -6.385 2.532 -3.921 1.00 98.56 209 ILE A CA 1
ATOM 1455 C C . ILE A 1 209 ? -5.401 3.671 -4.172 1.00 98.56 209 ILE A C 1
ATOM 1457 O O . ILE A 1 209 ? -4.211 3.439 -4.405 1.00 98.56 209 ILE A O 1
ATOM 1461 N N . ARG A 1 210 ? -5.861 4.921 -4.089 1.00 97.81 210 ARG A N 1
ATOM 1462 C CA . ARG A 1 210 ? -4.954 6.065 -4.184 1.00 97.81 210 ARG A CA 1
ATOM 1463 C C . ARG A 1 210 ? -4.241 6.278 -2.853 1.00 97.81 210 ARG A C 1
ATOM 1465 O O . ARG A 1 210 ? -4.851 6.722 -1.884 1.00 97.81 210 ARG A O 1
ATOM 1472 N N . GLY A 1 211 ? -2.936 6.035 -2.836 1.00 97.44 211 GLY A N 1
ATOM 1473 C CA . GLY A 1 211 ? -2.074 6.380 -1.710 1.00 97.44 211 GLY A CA 1
ATOM 1474 C C . GLY A 1 211 ? -1.779 7.876 -1.669 1.00 97.44 211 GLY A C 1
ATOM 1475 O O . GLY A 1 211 ? -1.380 8.470 -2.675 1.00 97.44 211 GLY A O 1
ATOM 1476 N N . THR A 1 212 ? -1.928 8.499 -0.502 1.00 96.38 212 THR A N 1
ATOM 1477 C CA . THR A 1 212 ? -1.744 9.947 -0.334 1.00 96.38 212 THR A CA 1
ATOM 1478 C C . THR A 1 212 ? -0.416 10.331 0.317 1.00 96.38 212 THR A C 1
ATOM 1480 O O . THR A 1 212 ? -0.233 11.496 0.663 1.00 96.38 212 THR A O 1
ATOM 1483 N N . TRP A 1 213 ? 0.547 9.414 0.470 1.00 93.19 213 TRP A N 1
ATOM 1484 C CA . TRP A 1 213 ? 1.871 9.757 1.025 1.00 93.19 213 TRP A CA 1
ATOM 1485 C C . TRP A 1 213 ? 2.619 10.785 0.167 1.00 93.19 213 TRP A C 1
ATOM 1487 O O . TRP A 1 213 ? 3.426 11.559 0.682 1.00 93.19 213 TRP A O 1
ATOM 1497 N N . GLN A 1 214 ? 2.327 10.851 -1.136 1.00 90.06 214 GLN A N 1
ATOM 1498 C CA . GLN A 1 214 ? 2.889 11.874 -2.019 1.00 90.06 214 GLN A CA 1
ATOM 1499 C C . GLN A 1 214 ? 2.312 13.277 -1.757 1.00 90.06 214 GLN A C 1
ATOM 1501 O O . GLN A 1 214 ? 2.928 14.265 -2.136 1.00 90.06 214 GLN A O 1
ATOM 1506 N N . LEU A 1 215 ? 1.195 13.373 -1.028 1.00 91.75 215 LEU A N 1
ATOM 1507 C CA . LEU A 1 215 ? 0.611 14.628 -0.544 1.00 91.75 215 LEU A CA 1
ATOM 1508 C C . LEU A 1 215 ? 1.114 15.008 0.862 1.00 91.75 215 LEU A C 1
ATOM 1510 O O . LEU A 1 215 ? 0.637 15.969 1.451 1.00 91.75 215 LEU A O 1
ATOM 1514 N N . SER A 1 216 ? 2.098 14.285 1.414 1.00 88.12 216 SER A N 1
ATOM 1515 C CA . SER A 1 216 ? 2.665 14.556 2.750 1.00 88.12 216 SER A CA 1
ATOM 1516 C C . SER A 1 216 ? 3.459 15.863 2.854 1.00 88.12 216 SER A C 1
ATOM 1518 O O . SER A 1 216 ? 3.926 16.217 3.934 1.00 88.12 216 SER A O 1
ATOM 1520 N N . GLY A 1 217 ? 3.685 16.552 1.732 1.00 82.25 217 GLY A N 1
ATOM 1521 C CA . GLY A 1 217 ? 4.577 17.708 1.634 1.00 82.25 217 GLY A CA 1
ATOM 1522 C C . GLY A 1 217 ? 6.059 17.353 1.454 1.00 82.25 217 GLY A C 1
ATOM 1523 O O . GLY A 1 217 ? 6.846 18.243 1.151 1.00 82.25 217 GLY A O 1
ATOM 1524 N N . ARG A 1 218 ? 6.439 16.068 1.573 1.00 75.94 218 ARG A N 1
ATOM 1525 C CA . ARG A 1 218 ? 7.826 15.574 1.402 1.00 75.94 218 ARG A CA 1
ATOM 1526 C C . ARG A 1 218 ? 8.143 15.040 -0.003 1.00 75.94 218 ARG A C 1
ATOM 1528 O O . ARG A 1 218 ? 9.222 14.506 -0.223 1.00 75.94 218 ARG A O 1
ATOM 1535 N N . HIS A 1 219 ? 7.176 15.085 -0.918 1.00 70.00 219 HIS A N 1
ATOM 1536 C CA . HIS A 1 219 ? 7.242 14.450 -2.243 1.00 70.00 219 HIS A CA 1
ATOM 1537 C C . HIS A 1 219 ? 6.885 15.449 -3.356 1.00 70.00 219 HIS A C 1
ATOM 1539 O O . HIS A 1 219 ? 6.178 15.112 -4.307 1.00 70.00 219 HIS A O 1
ATOM 1545 N N . THR A 1 220 ? 7.358 16.686 -3.210 1.00 67.25 220 THR A N 1
ATOM 1546 C CA . THR A 1 220 ? 7.131 17.765 -4.174 1.00 67.25 220 THR A CA 1
ATOM 1547 C C . THR A 1 220 ? 7.797 17.448 -5.508 1.00 67.25 220 THR A C 1
ATOM 1549 O O . THR A 1 220 ? 8.910 16.918 -5.550 1.00 67.25 220 THR A O 1
ATOM 1552 N N . GLY A 1 221 ? 7.109 17.746 -6.610 1.00 64.56 221 GLY A N 1
ATOM 1553 C CA . GLY A 1 221 ? 7.756 17.844 -7.918 1.00 64.56 221 GLY A CA 1
ATOM 1554 C C . GLY A 1 221 ? 8.651 19.069 -8.048 1.00 64.56 221 GLY A C 1
ATOM 1555 O O . GLY A 1 221 ? 8.903 19.776 -7.073 1.00 64.56 221 GLY A O 1
ATOM 1556 N N . ASP A 1 222 ? 9.137 19.314 -9.264 1.00 70.06 222 ASP A N 1
ATOM 1557 C CA . ASP A 1 222 ? 9.644 20.644 -9.583 1.00 70.06 222 ASP A CA 1
ATOM 1558 C C . ASP A 1 222 ? 8.513 21.671 -9.417 1.00 70.06 222 ASP A C 1
ATOM 1560 O O . ASP A 1 222 ? 7.334 21.345 -9.562 1.00 70.06 222 ASP A O 1
ATOM 1564 N N . SER A 1 223 ? 8.867 22.915 -9.099 1.00 70.38 223 SER A N 1
ATOM 1565 C CA . SER A 1 223 ? 7.899 23.962 -8.750 1.00 70.38 223 SER A CA 1
ATOM 1566 C C . SER A 1 223 ? 6.868 24.265 -9.840 1.00 70.38 223 SER A C 1
ATOM 1568 O O . SER A 1 223 ? 5.848 24.872 -9.534 1.00 70.38 223 SER A O 1
ATOM 1570 N N . TYR A 1 224 ? 7.127 23.874 -11.091 1.00 69.56 224 TYR A N 1
ATOM 1571 C CA . TYR A 1 224 ? 6.251 24.139 -12.231 1.00 69.56 224 TYR A CA 1
ATOM 1572 C C . TYR A 1 224 ? 5.276 22.991 -12.515 1.00 69.56 224 TYR A C 1
ATOM 1574 O O . TYR A 1 224 ? 4.231 23.226 -13.117 1.00 69.56 224 TYR A O 1
ATOM 1582 N N . THR A 1 225 ? 5.587 21.763 -12.089 1.00 76.81 225 THR A N 1
ATOM 1583 C CA . THR A 1 225 ? 4.727 20.584 -12.297 1.00 76.81 225 THR A CA 1
ATOM 1584 C C . THR A 1 225 ? 4.181 19.973 -11.003 1.00 76.81 225 THR A C 1
ATOM 1586 O O . THR A 1 225 ? 3.449 18.976 -11.045 1.00 76.81 225 THR A O 1
ATOM 1589 N N . ASP A 1 226 ? 4.529 20.540 -9.844 1.00 82.62 226 ASP A N 1
ATOM 1590 C CA . ASP A 1 226 ? 4.108 20.034 -8.541 1.00 82.62 226 ASP A CA 1
ATOM 1591 C C . ASP A 1 226 ? 2.630 20.302 -8.243 1.00 82.62 226 ASP A C 1
ATOM 1593 O O . ASP A 1 226 ? 2.252 21.359 -7.753 1.00 82.62 226 ASP A O 1
ATOM 1597 N N . ARG A 1 227 ? 1.814 19.268 -8.433 1.00 90.44 227 ARG A N 1
ATOM 1598 C CA . ARG A 1 227 ? 0.376 19.276 -8.138 1.00 90.44 227 ARG A CA 1
ATOM 1599 C C . ARG A 1 227 ? 0.027 18.678 -6.774 1.00 90.44 227 ARG A C 1
ATOM 1601 O O . ARG A 1 227 ? -1.129 18.368 -6.498 1.00 90.44 227 ARG A O 1
ATOM 1608 N N . THR A 1 228 ? 1.011 18.480 -5.892 1.00 88.50 228 THR A N 1
ATOM 1609 C CA . THR A 1 228 ? 0.811 17.775 -4.609 1.00 88.50 228 THR A CA 1
ATOM 1610 C C . THR A 1 228 ? 0.174 18.626 -3.506 1.00 88.50 228 THR A C 1
ATOM 1612 O O . THR A 1 228 ? 0.048 18.166 -2.368 1.00 88.50 228 THR A O 1
ATOM 1615 N N . ARG A 1 229 ? -0.240 19.865 -3.806 1.00 89.19 229 ARG A N 1
ATOM 1616 C CA . ARG A 1 229 ? -0.731 20.842 -2.823 1.00 89.19 229 ARG A CA 1
ATOM 1617 C C . ARG A 1 229 ? -2.002 21.551 -3.298 1.00 89.19 229 ARG A C 1
ATOM 1619 O O . ARG A 1 229 ? -2.303 21.603 -4.488 1.00 89.19 229 ARG A O 1
ATOM 1626 N N . GLY A 1 230 ? -2.724 22.135 -2.341 1.00 89.88 230 GLY A N 1
ATOM 1627 C CA . GLY A 1 230 ? -3.827 23.067 -2.591 1.00 89.88 230 GLY A CA 1
ATOM 1628 C C . GLY A 1 230 ? -4.916 22.535 -3.529 1.00 89.88 230 GLY A C 1
ATOM 1629 O O . GLY A 1 230 ? -5.272 21.357 -3.500 1.00 89.88 230 GLY A O 1
ATOM 1630 N N . GLY A 1 231 ? -5.455 23.432 -4.361 1.00 92.00 231 GLY A N 1
ATOM 1631 C CA . GLY A 1 231 ? -6.554 23.124 -5.280 1.00 92.00 231 GLY A CA 1
ATOM 1632 C C . GLY A 1 231 ? -6.206 22.097 -6.360 1.00 92.00 231 GLY A C 1
ATOM 1633 O O . GLY A 1 231 ? -7.090 21.368 -6.805 1.00 92.00 231 GLY A O 1
ATOM 1634 N N . GLU A 1 232 ? -4.935 21.976 -6.753 1.00 93.06 232 GLU A N 1
ATOM 1635 C CA . GLU A 1 232 ? -4.510 20.990 -7.754 1.00 93.06 232 GLU A CA 1
ATOM 1636 C C . GLU A 1 232 ? -4.579 19.563 -7.212 1.00 93.06 232 GLU A C 1
ATOM 1638 O O . GLU A 1 232 ? -5.161 18.695 -7.865 1.00 93.06 232 GLU A O 1
ATOM 1643 N N . ALA A 1 233 ? -4.093 19.338 -5.986 1.00 94.12 233 ALA A N 1
ATOM 1644 C CA . ALA A 1 233 ? -4.216 18.043 -5.3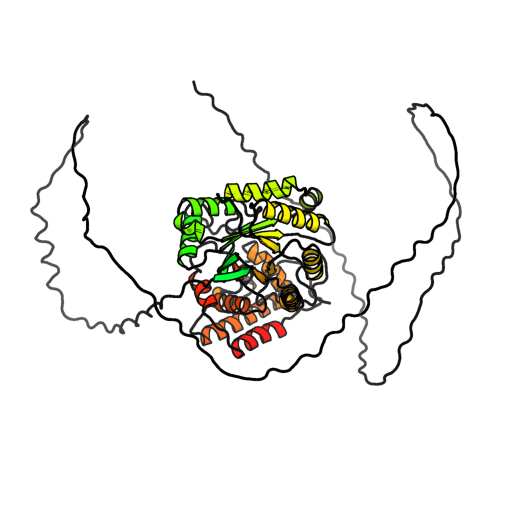20 1.00 94.12 233 ALA A CA 1
ATOM 1645 C C . ALA A 1 233 ? -5.687 17.625 -5.177 1.00 94.12 233 ALA A C 1
ATOM 1647 O O . ALA A 1 233 ? -6.032 16.467 -5.425 1.00 94.12 233 ALA A O 1
ATOM 1648 N N . VAL A 1 234 ? -6.561 18.576 -4.829 1.00 95.94 234 VAL A N 1
ATOM 1649 C CA . VAL A 1 234 ? -8.012 18.355 -4.728 1.00 95.94 234 VAL A CA 1
ATOM 1650 C C . VAL A 1 234 ? -8.638 18.030 -6.088 1.00 95.94 234 VAL A C 1
ATOM 1652 O O . VAL A 1 234 ? -9.397 17.067 -6.198 1.00 95.94 234 VAL A O 1
ATOM 1655 N N . SER A 1 235 ? -8.292 18.781 -7.135 1.00 95.88 235 SER A N 1
ATOM 1656 C CA . SER A 1 235 ? -8.765 18.525 -8.501 1.00 95.88 235 SER A CA 1
ATOM 1657 C C . SER A 1 235 ? -8.346 17.137 -8.989 1.00 95.88 235 SER A C 1
ATOM 1659 O O . SER A 1 235 ? -9.148 16.391 -9.560 1.00 95.88 235 SER A O 1
ATOM 1661 N N . ASP A 1 236 ? -7.113 16.735 -8.676 1.00 96.00 236 ASP A N 1
ATOM 1662 C CA . ASP A 1 236 ? -6.633 15.405 -9.005 1.00 96.00 236 ASP A CA 1
ATOM 1663 C C . ASP A 1 236 ? -7.383 14.337 -8.195 1.00 96.00 236 ASP A C 1
ATOM 1665 O O . ASP A 1 236 ? -7.674 13.281 -8.744 1.00 96.00 236 ASP A O 1
ATOM 1669 N N . LEU A 1 237 ? -7.733 14.545 -6.916 1.00 97.12 237 LEU A N 1
ATOM 1670 C CA . LEU A 1 237 ? -8.588 13.599 -6.162 1.00 97.12 237 LEU A CA 1
ATOM 1671 C C . LEU A 1 237 ? -9.936 13.378 -6.860 1.00 97.12 237 LEU A C 1
ATOM 1673 O O . LEU A 1 237 ? -10.356 12.233 -7.037 1.00 97.12 237 LEU A O 1
ATOM 1677 N N . ALA A 1 238 ? -10.553 14.445 -7.371 1.00 96.50 238 ALA A N 1
ATOM 1678 C CA . ALA A 1 238 ? -11.777 14.338 -8.157 1.00 96.50 238 ALA A CA 1
ATOM 1679 C C . ALA A 1 238 ? -11.577 13.594 -9.490 1.00 96.50 238 ALA A C 1
ATOM 1681 O O . ALA A 1 238 ? -12.470 12.865 -9.925 1.00 96.50 238 ALA A O 1
ATOM 1682 N N . ALA A 1 239 ? -10.417 13.735 -10.140 1.00 96.81 239 ALA A N 1
ATOM 1683 C CA . ALA A 1 239 ? -10.095 12.985 -11.355 1.00 96.81 239 ALA A CA 1
ATOM 1684 C C . ALA A 1 239 ? -9.998 11.473 -11.104 1.00 96.81 239 ALA A C 1
ATOM 1686 O O . ALA A 1 239 ? -10.519 10.691 -11.897 1.00 96.81 239 ALA A O 1
ATOM 1687 N N . PHE A 1 240 ? -9.398 11.064 -9.985 1.00 97.75 240 PHE A N 1
ATOM 1688 C CA . PHE A 1 240 ? -9.345 9.655 -9.583 1.00 97.75 240 PHE A CA 1
ATOM 1689 C C . PHE A 1 240 ? -10.740 9.088 -9.302 1.00 97.75 240 PHE A C 1
ATOM 1691 O O . PHE A 1 240 ? -11.065 8.007 -9.794 1.00 97.75 240 PHE A O 1
ATOM 1698 N N . ALA A 1 241 ? -11.594 9.847 -8.610 1.00 97.50 241 ALA A N 1
ATOM 1699 C CA . ALA A 1 241 ? -12.969 9.431 -8.349 1.00 97.50 241 ALA A CA 1
ATOM 1700 C C . ALA A 1 241 ? -13.766 9.198 -9.645 1.00 97.50 241 ALA A C 1
ATOM 1702 O O . ALA A 1 241 ? -14.445 8.181 -9.770 1.00 97.50 241 ALA A O 1
ATOM 1703 N N . ARG A 1 242 ? -13.615 10.072 -10.655 1.00 96.25 242 ARG A N 1
ATOM 1704 C CA . ARG A 1 242 ? -14.233 9.883 -11.986 1.00 96.25 242 ARG A CA 1
ATOM 1705 C C . ARG A 1 242 ? -13.774 8.605 -12.694 1.00 96.25 242 ARG A C 1
ATOM 1707 O O . ARG A 1 242 ? -14.514 8.071 -13.511 1.00 96.25 242 ARG A O 1
ATOM 1714 N N . ALA A 1 243 ? -12.579 8.112 -12.382 1.00 96.75 243 ALA A N 1
ATOM 1715 C CA . ALA A 1 243 ? -12.044 6.870 -12.930 1.00 96.75 243 ALA A CA 1
ATOM 1716 C C . ALA A 1 243 ? -12.424 5.618 -12.117 1.00 96.75 243 ALA A C 1
ATOM 1718 O O . ALA A 1 243 ? -11.925 4.534 -12.413 1.00 96.75 243 ALA A O 1
ATOM 1719 N N . GLY A 1 244 ? -13.281 5.739 -11.095 1.00 97.19 244 GLY A N 1
ATOM 1720 C CA . GLY A 1 244 ? -13.670 4.636 -10.206 1.00 97.19 244 GLY A CA 1
ATOM 1721 C C . GLY A 1 244 ? -12.695 4.374 -9.052 1.00 97.19 244 GLY A C 1
ATOM 1722 O O . GLY A 1 244 ? -12.877 3.425 -8.289 1.00 97.19 244 GLY A O 1
ATOM 1723 N N . ILE A 1 245 ? -11.664 5.210 -8.890 1.00 98.31 245 ILE A N 1
ATOM 1724 C CA . ILE A 1 245 ? -10.734 5.134 -7.758 1.00 98.31 245 ILE A CA 1
ATOM 1725 C C . ILE A 1 245 ? -11.289 6.010 -6.635 1.00 98.31 245 ILE A C 1
ATOM 1727 O O . ILE A 1 245 ? -10.974 7.196 -6.531 1.00 98.31 245 ILE A O 1
ATOM 1731 N N . THR A 1 246 ? -12.160 5.422 -5.817 1.00 97.94 246 THR A N 1
ATOM 1732 C CA . THR A 1 246 ? -12.848 6.099 -4.710 1.00 97.94 246 THR A CA 1
ATOM 1733 C C . THR A 1 246 ? -12.307 5.697 -3.339 1.00 97.94 246 THR A C 1
ATOM 1735 O O . THR A 1 246 ? -12.727 6.246 -2.327 1.00 97.94 246 THR A O 1
ATOM 1738 N N . SER A 1 247 ? -11.338 4.785 -3.269 1.00 98.69 247 SER A N 1
ATOM 1739 C CA . SER A 1 247 ? -10.628 4.469 -2.026 1.00 98.69 247 SER A CA 1
ATOM 1740 C C . SER A 1 247 ? -9.335 5.267 -1.890 1.00 98.69 247 SER A C 1
ATOM 1742 O O . SER A 1 247 ? -8.510 5.294 -2.809 1.00 98.69 247 SER A O 1
ATOM 1744 N N . LEU A 1 248 ? -9.148 5.886 -0.725 1.00 98.69 248 LEU A N 1
ATOM 1745 C CA . LEU A 1 248 ? -8.008 6.731 -0.382 1.00 98.69 248 LEU A CA 1
ATOM 1746 C C . LEU A 1 248 ? -7.268 6.132 0.819 1.00 98.69 248 LEU A C 1
ATOM 1748 O O . LEU A 1 248 ? -7.857 5.954 1.884 1.00 98.69 248 LEU A O 1
ATOM 1752 N N . ASP A 1 249 ? -5.978 5.848 0.651 1.00 98.75 249 ASP A N 1
ATOM 1753 C CA . ASP A 1 249 ? -5.092 5.388 1.723 1.00 98.75 249 ASP A CA 1
ATOM 1754 C C . ASP A 1 249 ? -4.217 6.548 2.214 1.00 98.75 249 ASP A C 1
ATOM 1756 O O . ASP A 1 249 ? -3.513 7.195 1.435 1.00 98.75 249 ASP A O 1
ATOM 1760 N N . THR A 1 250 ? -4.272 6.819 3.515 1.00 98.25 250 THR A N 1
ATOM 1761 C CA . THR A 1 250 ? -3.602 7.946 4.168 1.00 98.25 250 THR A CA 1
ATOM 1762 C C . THR A 1 250 ? -2.988 7.533 5.509 1.00 98.25 250 THR A C 1
ATOM 1764 O O . THR A 1 250 ? -2.925 6.341 5.820 1.00 98.25 250 THR A O 1
ATOM 1767 N N . ALA A 1 251 ? -2.450 8.489 6.265 1.00 97.19 251 ALA A N 1
ATOM 1768 C CA . ALA A 1 251 ? -1.884 8.263 7.590 1.00 97.19 251 ALA A CA 1
ATOM 1769 C C . ALA A 1 251 ? -1.834 9.557 8.408 1.00 97.19 251 ALA A C 1
ATOM 1771 O O . ALA A 1 251 ? -1.694 10.656 7.861 1.00 97.19 251 ALA A O 1
ATOM 1772 N N . ASP A 1 252 ? -1.842 9.402 9.728 1.00 94.00 252 ASP A N 1
ATOM 1773 C CA . ASP A 1 252 ? -1.644 10.472 10.702 1.00 94.00 252 ASP A CA 1
ATOM 1774 C C . ASP A 1 252 ? -0.368 11.300 10.466 1.00 94.00 252 ASP A C 1
ATOM 1776 O O . ASP A 1 252 ? -0.398 12.527 10.591 1.00 94.00 252 ASP A O 1
ATOM 1780 N N . ASN A 1 253 ? 0.721 10.649 10.054 1.00 92.12 253 ASN A N 1
ATOM 1781 C CA . ASN A 1 253 ? 2.018 11.269 9.796 1.00 92.12 253 ASN A CA 1
ATOM 1782 C C . ASN A 1 253 ? 2.183 11.847 8.371 1.00 92.12 253 ASN A C 1
ATOM 1784 O O . ASN A 1 253 ? 3.234 12.419 8.063 1.00 92.12 253 ASN A O 1
ATOM 1788 N N . TYR A 1 254 ? 1.171 11.762 7.496 1.00 93.50 254 TYR A N 1
ATOM 1789 C CA . TYR A 1 254 ? 1.227 12.294 6.123 1.00 93.50 254 TYR A CA 1
ATOM 1790 C C . TYR A 1 254 ? 0.853 13.779 6.034 1.00 93.50 254 TYR A C 1
ATOM 1792 O O . TYR A 1 254 ? 0.118 14.184 5.135 1.00 93.50 254 TYR A O 1
ATOM 1800 N N . GLY A 1 255 ? 1.394 14.611 6.926 1.00 90.75 255 GLY A N 1
ATOM 1801 C CA . GLY A 1 255 ? 1.272 16.072 6.859 1.00 90.75 255 GLY A CA 1
ATOM 1802 C C . GLY A 1 255 ? -0.154 16.553 6.513 1.00 90.75 255 GLY A C 1
ATOM 1803 O O . GLY A 1 255 ? -1.097 16.212 7.232 1.00 90.75 255 GLY A O 1
ATOM 1804 N N . PRO A 1 256 ? -0.347 17.321 5.419 1.00 94.44 256 PRO A N 1
ATOM 1805 C CA . PRO A 1 256 ? -1.647 17.890 5.061 1.00 94.44 256 PRO A CA 1
ATOM 1806 C C . PRO A 1 256 ? -2.596 16.914 4.343 1.00 94.44 256 PRO A C 1
ATOM 1808 O O . PRO A 1 256 ? -3.697 17.322 3.976 1.00 94.44 256 PRO A O 1
ATOM 1811 N N . ALA A 1 257 ? -2.213 15.654 4.111 1.00 96.25 257 ALA A N 1
ATOM 1812 C CA . ALA A 1 257 ? -2.965 14.745 3.246 1.00 96.25 257 ALA A CA 1
ATOM 1813 C C . ALA A 1 257 ? -4.424 14.546 3.694 1.00 96.25 257 ALA A C 1
ATOM 1815 O O . ALA A 1 257 ? -5.331 14.708 2.882 1.00 96.25 257 ALA A O 1
ATOM 1816 N N . GLU A 1 258 ? -4.677 14.276 4.979 1.00 97.75 258 GLU A N 1
ATOM 1817 C CA . GLU A 1 258 ? -6.049 14.117 5.492 1.00 97.75 258 GLU A CA 1
ATOM 1818 C C . GLU A 1 258 ? -6.884 15.400 5.357 1.00 97.75 258 GLU A C 1
ATOM 1820 O O . GLU A 1 258 ? -8.073 15.339 5.045 1.00 97.75 258 GLU A O 1
ATOM 1825 N N . ALA A 1 259 ? -6.260 16.571 5.525 1.00 97.38 259 ALA A N 1
ATOM 1826 C CA . ALA A 1 259 ? -6.932 17.858 5.355 1.00 97.38 259 ALA A CA 1
ATOM 1827 C C . ALA A 1 259 ? -7.278 18.136 3.880 1.00 97.38 259 ALA A C 1
ATOM 1829 O O . ALA A 1 259 ? -8.351 18.672 3.594 1.00 97.38 259 ALA A O 1
ATOM 1830 N N . LEU A 1 260 ? -6.413 17.730 2.942 1.00 97.69 260 LEU A N 1
ATOM 1831 C CA . LEU A 1 260 ? -6.686 17.790 1.502 1.00 97.69 260 LEU A CA 1
ATOM 1832 C C . LEU A 1 260 ? -7.833 16.851 1.108 1.00 97.69 260 LEU A C 1
ATOM 1834 O O . LEU A 1 260 ? -8.681 17.242 0.309 1.00 97.69 260 LEU A O 1
ATOM 1838 N N . ILE A 1 261 ? -7.909 15.653 1.702 1.00 98.25 261 ILE A N 1
ATOM 1839 C CA . ILE A 1 261 ? -9.057 14.749 1.524 1.00 98.25 261 ILE A CA 1
ATOM 1840 C C . ILE A 1 261 ? -10.340 15.427 2.016 1.00 98.25 261 ILE A C 1
ATOM 1842 O O . ILE A 1 261 ? -11.331 15.457 1.288 1.00 98.25 261 ILE A O 1
ATOM 1846 N N . GLY A 1 262 ? -10.324 16.029 3.209 1.00 98.31 262 GLY A N 1
ATOM 1847 C CA . GLY A 1 262 ? -11.486 16.754 3.724 1.00 98.31 262 GLY A CA 1
ATOM 1848 C C . GLY A 1 262 ? -11.891 17.941 2.849 1.00 98.31 262 GLY A C 1
ATOM 1849 O O . GLY A 1 262 ? -13.078 18.167 2.619 1.00 98.31 262 GLY A O 1
ATOM 1850 N N . GLN A 1 263 ? -10.925 18.687 2.306 1.00 98.31 263 GLN A N 1
ATOM 1851 C CA . GLN A 1 263 ? -11.197 19.763 1.350 1.00 98.31 263 GLN A CA 1
ATOM 1852 C C . GLN A 1 263 ? -11.836 19.231 0.062 1.00 98.31 263 GLN A C 1
ATOM 1854 O O . GLN A 1 263 ? -12.818 19.803 -0.408 1.00 98.31 263 GLN A O 1
ATOM 1859 N N . TYR A 1 264 ? -11.318 18.126 -0.475 1.00 98.25 264 TYR A N 1
ATOM 1860 C CA . TYR A 1 264 ? -11.891 17.437 -1.628 1.00 98.25 264 TYR A CA 1
ATOM 1861 C C . TYR A 1 264 ? -13.346 17.024 -1.383 1.00 98.25 264 TYR A C 1
ATOM 1863 O O . TYR A 1 264 ? -14.207 17.330 -2.204 1.00 98.25 264 TYR A O 1
ATOM 1871 N N . LEU A 1 265 ? -13.644 16.411 -0.237 1.00 98.25 265 LEU A N 1
ATOM 1872 C CA . LEU A 1 265 ? -15.002 15.980 0.096 1.00 98.25 265 LEU A CA 1
ATOM 1873 C C . LEU A 1 265 ? -15.972 17.151 0.283 1.00 98.25 265 LEU A C 1
ATOM 1875 O O . LEU A 1 265 ? -17.134 17.037 -0.096 1.00 98.25 265 LEU A O 1
ATOM 1879 N N . ARG A 1 266 ? -15.509 18.290 0.813 1.00 97.69 266 ARG A N 1
ATOM 1880 C CA . ARG A 1 266 ? -16.331 19.507 0.913 1.00 97.69 266 ARG A CA 1
ATOM 1881 C C . ARG A 1 266 ? -16.631 20.133 -0.448 1.00 97.69 266 ARG A C 1
ATOM 1883 O O . ARG A 1 266 ? -17.737 20.618 -0.650 1.00 97.69 266 ARG A O 1
ATOM 1890 N N . LEU A 1 267 ? -15.661 20.134 -1.364 1.00 97.62 267 LEU A N 1
ATOM 1891 C CA . LEU A 1 267 ? -15.825 20.698 -2.711 1.00 97.62 267 LEU A CA 1
ATOM 1892 C C . LEU A 1 267 ? -16.560 19.752 -3.674 1.00 97.62 267 LEU A C 1
ATOM 1894 O O . LEU A 1 267 ? -17.126 20.205 -4.665 1.00 97.62 267 LEU A O 1
ATOM 1898 N N . HIS A 1 268 ? -16.580 18.451 -3.376 1.00 96.75 268 HIS A N 1
ATOM 1899 C CA . HIS A 1 268 ? -17.255 17.418 -4.164 1.00 96.75 268 HIS A CA 1
ATOM 1900 C C . HIS A 1 268 ? -18.138 16.520 -3.274 1.00 96.75 268 HIS A C 1
ATOM 1902 O O . HIS A 1 268 ? -17.890 15.314 -3.176 1.00 96.75 268 HIS A O 1
ATOM 1908 N N . PRO A 1 269 ? -19.182 17.070 -2.622 1.00 96.56 269 PRO A N 1
ATOM 1909 C CA . PRO A 1 269 ? -19.964 16.351 -1.611 1.00 96.56 269 PRO A CA 1
ATOM 1910 C C . PRO A 1 269 ? -20.654 15.090 -2.148 1.00 96.56 269 PRO A C 1
ATOM 1912 O O . PRO A 1 269 ? -20.779 14.103 -1.424 1.00 96.56 269 PRO A O 1
ATOM 1915 N N . TRP A 1 270 ? -21.021 15.066 -3.433 1.00 96.19 270 TRP A N 1
ATOM 1916 C CA . TRP A 1 270 ? -21.593 13.894 -4.111 1.00 96.19 270 TRP A CA 1
ATOM 1917 C C . TRP A 1 270 ? -20.646 12.686 -4.177 1.00 96.19 270 TRP A C 1
ATOM 1919 O O . TRP A 1 270 ? -21.116 11.558 -4.286 1.00 96.19 270 TRP A O 1
ATOM 1929 N N . ASN A 1 271 ? -19.329 12.883 -4.054 1.00 96.44 271 ASN A N 1
ATOM 1930 C CA . ASN A 1 271 ? -18.374 11.775 -3.995 1.00 96.44 271 ASN A CA 1
ATOM 1931 C C . ASN A 1 271 ? -18.241 11.177 -2.582 1.00 96.44 271 ASN A C 1
ATOM 1933 O O . ASN A 1 271 ? -17.675 10.093 -2.434 1.00 96.44 271 ASN A O 1
ATOM 1937 N N . SER A 1 272 ? -18.734 11.855 -1.539 1.00 96.06 272 SER A N 1
ATOM 1938 C CA . SER A 1 272 ? -18.551 11.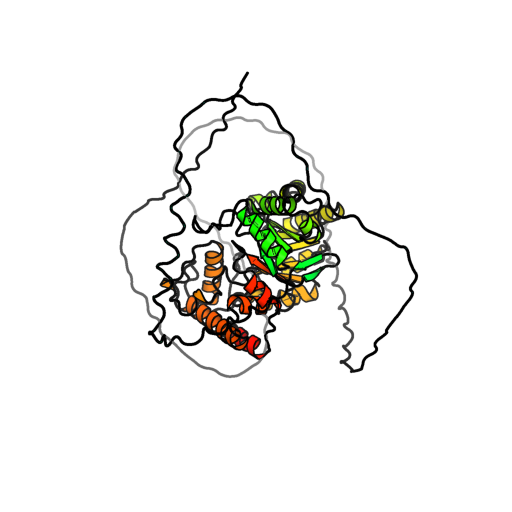447 -0.137 1.00 96.06 272 SER A CA 1
ATOM 1939 C C . SER A 1 272 ? -19.147 10.074 0.211 1.00 96.06 272 SER A C 1
ATOM 1941 O O . SER A 1 272 ? -18.468 9.313 0.904 1.00 96.06 272 SER A O 1
ATOM 1943 N N . PRO A 1 273 ? -20.345 9.682 -0.278 1.00 95.75 273 PRO A N 1
ATOM 1944 C CA . PRO A 1 273 ? -20.892 8.350 -0.002 1.00 95.75 273 PRO A CA 1
ATOM 1945 C C . PRO A 1 273 ? -20.084 7.210 -0.635 1.00 95.75 273 PRO A C 1
ATOM 1947 O O . PRO A 1 273 ? -20.011 6.124 -0.072 1.00 95.75 273 PRO A O 1
ATOM 1950 N N . ALA A 1 274 ? -19.469 7.457 -1.796 1.00 95.69 274 ALA A N 1
ATOM 1951 C CA . ALA A 1 274 ? -18.676 6.465 -2.523 1.00 95.69 274 ALA A CA 1
ATOM 1952 C C . ALA A 1 274 ? -17.196 6.439 -2.101 1.00 95.69 274 ALA A C 1
ATOM 1954 O O . ALA A 1 274 ? -16.474 5.511 -2.470 1.00 95.69 274 ALA A O 1
ATOM 1955 N N . THR A 1 275 ? -16.731 7.464 -1.375 1.00 98.38 275 THR A N 1
ATOM 1956 C CA . THR A 1 275 ? -15.330 7.587 -0.965 1.00 98.38 275 THR A CA 1
ATOM 1957 C C . THR A 1 275 ? -15.069 6.791 0.308 1.00 98.38 275 THR A C 1
ATOM 1959 O O . THR A 1 275 ? -15.679 7.057 1.341 1.00 98.38 275 THR A O 1
ATOM 1962 N N . THR A 1 276 ? -14.116 5.865 0.238 1.00 98.62 276 THR A N 1
ATOM 1963 C CA . THR A 1 276 ? -13.632 5.083 1.383 1.00 98.62 276 THR A CA 1
ATOM 1964 C C . THR A 1 276 ? -12.288 5.630 1.842 1.00 98.62 276 THR A C 1
ATOM 1966 O O . THR A 1 276 ? -11.380 5.783 1.024 1.00 98.62 276 THR A O 1
ATOM 1969 N N . ILE A 1 277 ? -12.130 5.889 3.138 1.00 98.75 277 ILE A N 1
ATOM 1970 C CA . ILE A 1 277 ? -10.874 6.361 3.729 1.00 98.75 277 ILE A CA 1
ATOM 1971 C C . ILE A 1 277 ? -10.270 5.268 4.610 1.00 98.75 277 ILE A C 1
ATOM 1973 O O . ILE A 1 277 ? -10.849 4.870 5.621 1.00 98.75 277 ILE A O 1
ATOM 1977 N N . ALA A 1 278 ? -9.065 4.836 4.241 1.00 98.75 278 ALA A N 1
ATOM 1978 C CA . ALA A 1 278 ? -8.206 3.996 5.058 1.00 98.75 278 ALA A CA 1
ATOM 1979 C C . ALA A 1 278 ? -7.064 4.848 5.628 1.00 98.75 278 ALA A C 1
ATOM 1981 O O . ALA A 1 278 ? -6.176 5.264 4.887 1.00 98.75 278 ALA A O 1
ATOM 1982 N N . THR A 1 279 ? -7.073 5.133 6.930 1.00 98.62 279 THR A N 1
ATOM 1983 C CA . THR A 1 279 ? -5.964 5.848 7.594 1.00 98.62 279 THR A CA 1
ATOM 1984 C C . THR A 1 279 ? -5.071 4.887 8.376 1.00 98.62 279 THR A C 1
ATOM 1986 O O . THR A 1 279 ? -5.399 3.708 8.544 1.00 98.62 279 THR A O 1
ATOM 1989 N N . LYS A 1 280 ? -3.931 5.390 8.849 1.00 98.31 280 LYS A N 1
ATOM 1990 C CA . LYS A 1 280 ? -2.978 4.659 9.683 1.00 98.31 280 LYS A CA 1
ATOM 1991 C C . LYS A 1 280 ? -2.693 5.414 10.969 1.00 98.31 280 LYS A C 1
ATOM 1993 O O . LYS A 1 280 ? -2.547 6.636 10.940 1.00 98.31 280 LYS A O 1
ATOM 1998 N N . LEU A 1 281 ? -2.549 4.658 12.053 1.00 97.00 281 LEU A N 1
ATOM 1999 C CA . LEU A 1 281 ? -1.837 5.106 13.245 1.00 97.00 281 LEU A CA 1
ATOM 2000 C C . LEU A 1 281 ? -0.375 4.698 13.101 1.00 97.00 281 LEU A C 1
ATOM 2002 O O . LEU A 1 281 ? -0.071 3.503 13.103 1.00 97.00 281 LEU A O 1
ATOM 2006 N N . SER A 1 282 ? 0.505 5.682 12.939 1.00 91.19 282 SER A N 1
ATOM 2007 C CA . SER A 1 282 ? 1.903 5.470 12.568 1.00 91.19 282 SER A CA 1
ATOM 2008 C C . SER A 1 282 ? 2.816 5.983 13.670 1.00 91.19 282 SER A C 1
ATOM 2010 O O . SER A 1 282 ? 3.349 7.093 13.610 1.00 91.19 282 SER A O 1
ATOM 2012 N N . TYR A 1 283 ? 3.038 5.145 14.675 1.00 84.62 283 TYR A N 1
ATOM 2013 C CA . TYR A 1 283 ? 4.057 5.408 15.683 1.00 84.62 283 TYR A CA 1
ATOM 2014 C C . TYR A 1 283 ? 5.422 5.083 15.067 1.00 84.62 283 TYR A C 1
ATOM 2016 O O . TYR A 1 283 ? 5.653 3.964 14.610 1.00 84.62 283 TYR A O 1
ATOM 2024 N N . ILE A 1 284 ? 6.303 6.079 14.975 1.00 79.62 284 ILE A N 1
ATOM 2025 C CA . ILE A 1 284 ? 7.549 5.989 14.191 1.00 79.62 284 ILE A CA 1
ATOM 2026 C C . ILE A 1 284 ? 8.814 5.956 15.049 1.00 79.62 284 ILE A C 1
ATOM 2028 O O . ILE A 1 284 ? 9.895 5.724 14.514 1.00 79.62 284 ILE A O 1
ATOM 2032 N N . ASN A 1 285 ? 8.706 6.194 16.358 1.00 84.62 285 ASN A N 1
ATOM 2033 C CA . ASN A 1 285 ? 9.836 6.140 17.280 1.00 84.62 285 ASN A CA 1
ATOM 2034 C C . ASN A 1 285 ? 9.460 5.497 18.628 1.00 84.62 285 ASN A C 1
ATOM 2036 O O . ASN A 1 285 ? 8.287 5.288 18.940 1.00 84.62 285 ASN A O 1
ATOM 2040 N N . GLU A 1 286 ? 10.488 5.175 19.413 1.00 84.06 286 GLU A N 1
ATOM 2041 C CA . GLU A 1 286 ? 10.372 4.537 20.728 1.00 84.06 286 GLU A CA 1
ATOM 2042 C C . GLU A 1 286 ? 9.533 5.346 21.715 1.00 84.06 286 GLU A C 1
ATOM 2044 O O . GLU A 1 286 ? 8.673 4.789 22.389 1.00 84.06 286 GLU A O 1
ATOM 2049 N N . GLU A 1 287 ? 9.759 6.656 21.779 1.00 85.94 287 GLU A N 1
ATOM 2050 C CA . GLU A 1 287 ? 9.067 7.557 22.701 1.00 85.94 287 GLU A CA 1
ATOM 2051 C C . GLU A 1 287 ? 7.551 7.524 22.475 1.00 85.94 287 GLU A C 1
ATOM 2053 O O . GLU A 1 287 ? 6.769 7.335 23.407 1.00 85.94 287 GLU A O 1
ATOM 2058 N N . GLN A 1 288 ? 7.139 7.604 21.211 1.00 86.56 288 GLN A N 1
ATOM 2059 C CA . GLN A 1 288 ? 5.749 7.502 20.792 1.00 86.56 288 GLN A CA 1
ATOM 2060 C C . GLN A 1 288 ? 5.127 6.142 21.140 1.00 86.56 288 GLN A C 1
ATOM 2062 O O . GLN A 1 288 ? 3.980 6.087 21.583 1.00 86.56 288 GLN A O 1
ATOM 2067 N N . MET A 1 289 ? 5.867 5.044 20.963 1.00 88.19 289 MET A N 1
ATOM 2068 C CA . MET A 1 289 ? 5.373 3.694 21.264 1.00 88.19 289 MET A CA 1
ATOM 2069 C C . MET A 1 289 ? 5.303 3.410 22.762 1.00 88.19 289 MET A C 1
ATOM 2071 O O . MET A 1 289 ? 4.346 2.796 23.231 1.00 88.19 289 MET A O 1
ATOM 2075 N N . ALA A 1 290 ? 6.294 3.856 23.530 1.00 84.38 290 ALA A N 1
ATOM 2076 C CA . ALA A 1 290 ? 6.322 3.697 24.978 1.00 84.38 290 ALA A CA 1
ATOM 2077 C C . ALA A 1 290 ? 5.225 4.543 25.645 1.00 84.38 290 ALA A C 1
ATOM 2079 O O . ALA A 1 290 ? 4.510 4.061 26.534 1.00 84.38 290 ALA A O 1
ATOM 2080 N N . GLY A 1 291 ? 5.044 5.776 25.162 1.00 85.19 291 GLY A N 1
ATOM 2081 C CA . GLY A 1 291 ? 4.052 6.737 25.637 1.00 85.19 291 GLY A CA 1
ATOM 2082 C C . GLY A 1 291 ? 2.626 6.501 25.136 1.00 85.19 291 GLY A C 1
ATOM 2083 O O . GLY A 1 291 ? 1.725 7.241 25.535 1.00 85.19 291 GLY A O 1
ATOM 2084 N N . VAL A 1 292 ? 2.381 5.489 24.290 1.00 94.00 292 VAL A N 1
ATOM 2085 C CA . VAL A 1 292 ? 1.032 5.253 23.767 1.00 94.00 292 VAL A CA 1
ATOM 2086 C C . VAL A 1 292 ? 0.052 4.941 24.902 1.00 94.00 292 VAL A C 1
ATOM 2088 O O . VAL A 1 292 ? 0.327 4.144 25.812 1.00 94.00 292 VAL A O 1
ATOM 2091 N N . SER A 1 293 ? -1.097 5.605 24.836 1.00 95.56 293 SER A N 1
ATOM 2092 C CA . SER A 1 293 ? -2.217 5.490 25.762 1.00 95.56 293 SER A CA 1
ATOM 2093 C C . SER A 1 293 ? -3.528 5.480 24.981 1.00 95.56 293 SER A C 1
ATOM 2095 O O . SER A 1 293 ? -3.584 5.961 23.845 1.00 95.56 293 SER A O 1
ATOM 2097 N N . ARG A 1 294 ? -4.601 4.987 25.607 1.00 97.12 294 ARG A N 1
ATOM 2098 C CA . ARG A 1 294 ? -5.958 5.029 25.045 1.00 97.12 294 ARG A CA 1
ATOM 2099 C C . ARG A 1 294 ? -6.347 6.440 24.598 1.00 97.12 294 ARG A C 1
ATOM 2101 O O . ARG A 1 294 ? -6.815 6.618 23.480 1.00 97.12 294 ARG A O 1
ATOM 2108 N N . THR A 1 295 ? -6.089 7.442 25.441 1.00 97.19 295 THR A N 1
ATOM 2109 C CA . THR A 1 295 ? -6.391 8.852 25.154 1.00 97.19 295 THR A CA 1
ATOM 2110 C C . THR A 1 295 ? -5.668 9.345 23.904 1.00 97.19 295 THR A C 1
ATOM 2112 O O . THR A 1 295 ? -6.259 10.053 23.093 1.00 97.19 295 THR A O 1
ATOM 2115 N N . LEU A 1 296 ? -4.405 8.951 23.710 1.00 95.62 296 LEU A N 1
ATOM 2116 C CA . LEU A 1 296 ? -3.649 9.323 22.514 1.00 95.62 296 LEU A CA 1
ATOM 2117 C C . LEU A 1 296 ? -4.204 8.646 21.251 1.00 95.62 296 LEU A C 1
ATOM 2119 O O . LEU A 1 296 ? -4.294 9.290 20.206 1.00 95.62 296 LEU A O 1
ATOM 2123 N N . VAL A 1 297 ? -4.595 7.372 21.340 1.00 97.88 297 VAL A N 1
ATOM 2124 C CA . VAL A 1 297 ? -5.222 6.637 20.227 1.00 97.88 297 VAL A CA 1
ATOM 2125 C C . VAL A 1 297 ? -6.551 7.279 19.834 1.00 97.88 297 VAL A C 1
ATOM 2127 O O . VAL A 1 297 ? -6.771 7.575 18.660 1.00 97.88 297 VAL A O 1
ATOM 2130 N N . GLU A 1 298 ? -7.410 7.567 20.810 1.00 98.25 298 GLU A N 1
ATOM 2131 C CA . GLU A 1 298 ? -8.679 8.253 20.569 1.00 98.25 298 GLU A CA 1
ATOM 2132 C C . GLU A 1 298 ? -8.459 9.645 19.966 1.00 98.25 298 GLU A C 1
ATOM 2134 O O . GLU A 1 298 ? -9.111 10.003 18.983 1.00 98.25 298 GLU A O 1
ATOM 2139 N N . TYR A 1 299 ? -7.501 10.412 20.494 1.00 97.00 299 TYR A N 1
ATOM 2140 C CA . TYR A 1 299 ? -7.135 11.717 19.949 1.00 97.00 299 TYR A CA 1
ATOM 2141 C C . TYR A 1 299 ? -6.710 11.630 18.477 1.00 97.00 299 TYR A C 1
ATOM 2143 O O . TYR A 1 299 ? -7.145 12.451 17.664 1.00 97.00 299 TYR A O 1
ATOM 2151 N N . ALA A 1 300 ? -5.903 10.632 18.106 1.00 96.81 300 ALA A N 1
ATOM 2152 C CA . ALA A 1 300 ? -5.464 10.441 16.727 1.00 96.81 300 ALA A CA 1
ATOM 2153 C C . ALA A 1 300 ? -6.644 10.128 15.787 1.00 96.81 300 ALA A C 1
ATOM 2155 O O . ALA A 1 300 ? -6.768 10.744 14.725 1.00 96.81 300 ALA A O 1
ATOM 2156 N N . VAL A 1 301 ? -7.563 9.249 16.204 1.00 98.31 301 VAL A N 1
ATOM 2157 C CA . VAL A 1 301 ? -8.772 8.919 15.428 1.00 98.31 301 VAL A CA 1
ATOM 2158 C C . VAL A 1 301 ? -9.694 10.137 15.299 1.00 98.31 301 VAL A C 1
ATOM 2160 O O . VAL A 1 301 ? -10.105 10.476 14.189 1.00 98.31 301 VAL A O 1
ATOM 2163 N N . ARG A 1 302 ? -9.964 10.865 16.393 1.00 98.31 302 ARG A N 1
ATOM 2164 C CA . ARG A 1 302 ? -10.757 12.111 16.363 1.00 98.31 302 ARG A CA 1
ATOM 2165 C C . ARG A 1 302 ? -10.134 13.162 15.450 1.00 98.31 302 ARG A C 1
ATOM 2167 O O . ARG A 1 302 ? -10.843 13.818 14.692 1.00 98.31 302 ARG A O 1
ATOM 2174 N N . SER A 1 303 ? -8.813 13.299 15.477 1.00 98.12 303 SER A N 1
ATOM 2175 C CA . SER A 1 303 ? -8.094 14.238 14.611 1.00 98.12 303 SER A CA 1
ATOM 2176 C C . SER A 1 303 ? -8.246 13.884 13.130 1.00 98.12 303 SER A C 1
ATOM 2178 O O . SER A 1 303 ? -8.388 14.782 12.299 1.00 98.12 303 SER A O 1
ATOM 2180 N N . CYS A 1 304 ? -8.270 12.593 12.785 1.00 98.25 304 CYS A N 1
ATOM 2181 C CA . CYS A 1 304 ? -8.580 12.138 11.429 1.00 98.25 304 CYS A CA 1
ATOM 2182 C C . CYS A 1 304 ? -10.014 12.496 11.018 1.00 98.25 304 CYS A C 1
ATOM 2184 O O . CYS A 1 304 ? -10.221 13.089 9.956 1.00 98.25 304 CYS A O 1
ATOM 2186 N N . LEU A 1 305 ? -10.998 12.215 11.879 1.00 98.50 305 LEU A N 1
ATOM 2187 C CA . LEU A 1 305 ? -12.405 12.565 11.648 1.00 98.50 305 LEU A CA 1
ATOM 2188 C C . LEU A 1 305 ? -12.576 14.067 11.379 1.00 98.50 305 LEU A C 1
ATOM 2190 O O . LEU A 1 305 ? -13.196 14.452 10.389 1.00 98.50 305 LEU A O 1
ATOM 2194 N N . VAL A 1 306 ? -11.940 14.917 12.193 1.00 98.44 306 VAL A N 1
ATOM 2195 C CA . VAL A 1 306 ? -11.960 16.378 12.019 1.00 98.44 306 VAL A CA 1
ATOM 2196 C C . VAL A 1 306 ? -11.302 16.800 10.703 1.00 98.44 306 VAL A C 1
ATOM 2198 O O . VAL A 1 306 ? -11.904 17.550 9.935 1.00 98.44 306 VAL A O 1
ATOM 2201 N N . ARG A 1 307 ? -10.087 16.316 10.403 1.00 98.38 307 ARG A N 1
ATOM 2202 C CA . ARG A 1 307 ? -9.350 16.706 9.185 1.00 98.38 307 ARG A CA 1
ATOM 2203 C C . ARG A 1 307 ? -10.075 16.288 7.907 1.00 98.38 307 ARG A C 1
ATOM 2205 O O . ARG A 1 307 ? -10.153 17.074 6.963 1.00 98.38 307 ARG A O 1
ATOM 2212 N N . THR A 1 308 ? -10.627 15.078 7.896 1.00 98.12 308 THR A N 1
ATOM 2213 C CA . THR A 1 308 ? -11.365 14.525 6.751 1.00 98.12 308 THR A CA 1
ATOM 2214 C C . THR A 1 308 ? -12.814 15.011 6.678 1.00 98.12 308 THR A C 1
ATOM 2216 O O . THR A 1 308 ? -13.439 14.893 5.627 1.00 98.12 308 THR A O 1
ATOM 2219 N N . GLY A 1 309 ? -13.354 15.587 7.758 1.00 97.56 309 GLY A N 1
ATOM 2220 C CA . GLY A 1 309 ? -14.758 15.994 7.849 1.00 97.56 309 GLY A CA 1
ATOM 2221 C C . GLY A 1 309 ? -15.728 14.810 7.872 1.00 97.56 309 GLY A C 1
ATOM 2222 O O . GLY A 1 309 ? -16.851 14.929 7.384 1.00 97.56 309 GLY A O 1
ATOM 2223 N N . ARG A 1 310 ? -15.293 13.653 8.382 1.00 97.56 310 ARG A N 1
ATOM 2224 C CA . ARG A 1 310 ? -16.095 12.425 8.468 1.00 97.56 310 ARG A CA 1
ATOM 2225 C C . ARG A 1 310 ? -16.604 12.209 9.888 1.00 97.56 310 ARG A C 1
ATOM 2227 O O . ARG A 1 310 ? -15.962 12.601 10.852 1.00 97.56 310 ARG A O 1
ATOM 2234 N N . GLN A 1 311 ? -17.744 11.531 10.004 1.00 97.06 311 GLN A N 1
ATOM 2235 C CA . GLN A 1 311 ? -18.274 11.061 11.293 1.00 97.06 311 GLN A CA 1
ATOM 2236 C C . GLN A 1 311 ? -17.733 9.677 11.679 1.00 97.06 311 GLN A C 1
ATOM 2238 O O . GLN A 1 311 ? -17.677 9.345 12.857 1.00 97.06 311 GLN A O 1
ATOM 2243 N N . ARG A 1 312 ? -17.293 8.896 10.684 1.00 98.06 312 ARG A N 1
ATOM 2244 C CA . ARG A 1 312 ? -16.671 7.581 10.849 1.00 98.06 312 ARG A CA 1
ATOM 2245 C C . ARG A 1 312 ? -15.529 7.412 9.850 1.00 98.06 312 ARG A C 1
ATOM 2247 O O . ARG A 1 312 ? -15.694 7.755 8.676 1.00 98.06 312 ARG A O 1
ATOM 2254 N N . VAL A 1 313 ? -14.398 6.871 10.305 1.00 98.25 313 VAL A N 1
ATOM 2255 C CA . VAL A 1 313 ? -13.304 6.419 9.429 1.00 98.25 313 VAL A CA 1
ATOM 2256 C C . VAL A 1 313 ? -13.604 4.994 8.981 1.00 98.25 313 VAL A C 1
ATOM 2258 O O . VAL A 1 313 ? -13.905 4.147 9.819 1.00 98.25 313 VAL A O 1
ATOM 2261 N N . ASP A 1 314 ? -13.535 4.709 7.682 1.00 98.75 314 ASP A N 1
ATOM 2262 C CA . ASP A 1 314 ? -13.953 3.404 7.158 1.00 98.75 314 ASP A CA 1
ATOM 2263 C C . ASP A 1 314 ? -12.994 2.282 7.586 1.00 98.75 314 ASP A C 1
ATOM 2265 O O . ASP A 1 314 ? -13.443 1.228 8.031 1.00 98.75 314 ASP A O 1
ATOM 2269 N N . LEU A 1 315 ? -11.681 2.527 7.534 1.00 98.88 315 LEU A N 1
ATOM 2270 C CA . LEU A 1 315 ? -10.651 1.583 7.972 1.00 98.88 315 LEU A CA 1
ATOM 2271 C C . LEU A 1 315 ? -9.526 2.312 8.724 1.00 98.88 315 LEU A C 1
ATOM 2273 O O . LEU A 1 315 ? -8.915 3.239 8.192 1.00 98.88 315 LEU A O 1
ATOM 2277 N N . VAL A 1 316 ? -9.212 1.869 9.944 1.00 98.81 316 VAL A N 1
ATOM 2278 C CA . VAL A 1 316 ? -8.024 2.320 10.690 1.00 98.81 316 VAL A CA 1
ATOM 2279 C C . VAL A 1 316 ? -7.014 1.184 10.750 1.00 98.81 316 VAL A C 1
ATOM 2281 O O . VAL A 1 316 ? -7.315 0.098 11.240 1.00 98.81 316 VAL A O 1
ATOM 2284 N N . GLN A 1 317 ? -5.810 1.433 10.241 1.00 98.75 317 GLN A N 1
ATOM 2285 C CA . GLN A 1 317 ? -4.737 0.445 10.164 1.00 98.75 317 GLN A CA 1
ATOM 2286 C C . GLN A 1 317 ? -3.651 0.755 11.200 1.00 98.75 317 GLN A C 1
ATOM 2288 O O . GLN A 1 317 ? -3.146 1.876 11.257 1.00 98.75 317 GLN A O 1
ATOM 2293 N N . LEU A 1 318 ? -3.250 -0.225 12.007 1.00 98.25 318 LEU A N 1
ATOM 2294 C CA . LEU A 1 318 ? -2.129 -0.045 12.929 1.00 98.25 318 LEU A CA 1
ATOM 2295 C C . LEU A 1 318 ? -0.802 -0.284 12.203 1.00 98.25 318 LEU A C 1
ATOM 2297 O O . LEU A 1 318 ? -0.538 -1.399 11.756 1.00 98.25 318 LEU A O 1
ATOM 2301 N N . GLN A 1 319 ? 0.044 0.744 12.118 1.00 95.38 319 GLN A N 1
ATOM 2302 C CA . GLN A 1 319 ? 1.428 0.617 11.670 1.00 95.38 319 GLN A CA 1
ATOM 2303 C C . GLN A 1 319 ? 2.361 0.632 12.884 1.00 95.38 319 GLN A C 1
ATOM 2305 O O . GLN A 1 319 ? 2.339 1.560 13.692 1.00 95.38 319 GLN A O 1
ATOM 2310 N N . TRP A 1 320 ? 3.208 -0.392 12.993 1.00 92.12 320 TRP A N 1
ATOM 2311 C CA . TRP A 1 320 ? 4.075 -0.579 14.154 1.00 92.12 320 TRP A CA 1
ATOM 2312 C C . TRP A 1 320 ? 5.487 -1.006 13.739 1.00 92.12 320 TRP A C 1
ATOM 2314 O O . TRP A 1 320 ? 5.646 -1.919 12.926 1.00 92.12 320 TRP A O 1
ATOM 2324 N N . ALA A 1 321 ? 6.517 -0.335 14.267 1.00 83.81 321 ALA A N 1
ATOM 2325 C CA . ALA A 1 321 ? 7.901 -0.574 13.844 1.00 83.81 321 ALA A CA 1
ATOM 2326 C C . ALA A 1 321 ? 8.426 -1.926 14.336 1.00 83.81 321 ALA A C 1
ATOM 2328 O O . ALA A 1 321 ? 8.949 -2.682 13.527 1.00 83.81 321 ALA A O 1
ATOM 2329 N N . ASP A 1 322 ? 8.245 -2.253 15.619 1.00 86.00 322 ASP A N 1
ATOM 2330 C CA . ASP A 1 322 ? 8.772 -3.483 16.222 1.00 86.00 322 ASP A CA 1
ATOM 2331 C C . ASP A 1 322 ? 7.806 -4.035 17.284 1.00 86.00 322 ASP A C 1
ATOM 2333 O O . ASP A 1 322 ? 7.628 -3.471 18.369 1.00 86.00 322 ASP A O 1
ATOM 2337 N N . THR A 1 323 ? 7.147 -5.142 16.945 1.00 87.81 323 THR A N 1
ATOM 2338 C CA . THR A 1 323 ? 6.149 -5.816 17.788 1.00 87.81 323 THR A CA 1
ATOM 2339 C C . THR A 1 323 ? 6.774 -6.672 18.890 1.00 87.81 323 THR A C 1
ATOM 2341 O O . THR A 1 323 ? 6.081 -7.009 19.857 1.00 87.81 323 THR A O 1
ATOM 2344 N N . ALA A 1 324 ? 8.062 -7.016 18.776 1.00 86.12 324 ALA A N 1
ATOM 2345 C CA . ALA A 1 324 ? 8.803 -7.769 19.780 1.00 86.12 324 ALA A CA 1
ATOM 2346 C C . ALA A 1 324 ? 9.314 -6.843 20.891 1.00 86.12 324 ALA A C 1
ATOM 2348 O O . ALA A 1 324 ? 9.177 -7.168 22.077 1.00 86.12 324 ALA A O 1
ATOM 2349 N N . ARG A 1 325 ? 9.843 -5.674 20.508 1.00 85.94 325 ARG A N 1
ATOM 2350 C CA . ARG A 1 325 ? 10.366 -4.664 21.436 1.00 85.94 325 ARG A CA 1
ATOM 2351 C C . ARG A 1 325 ? 9.263 -3.872 22.134 1.00 85.94 325 ARG A C 1
ATOM 2353 O O . ARG A 1 325 ? 9.315 -3.707 23.351 1.00 85.94 325 ARG A O 1
ATOM 2360 N N . TYR A 1 326 ? 8.241 -3.417 21.405 1.00 87.56 326 TYR A N 1
ATOM 2361 C CA . TYR A 1 326 ? 7.200 -2.542 21.958 1.00 87.56 326 TYR A CA 1
ATOM 2362 C C . TYR A 1 326 ? 5.847 -3.243 22.016 1.00 87.56 326 TYR A C 1
ATOM 2364 O O . TYR A 1 326 ? 5.103 -3.247 21.044 1.00 87.56 326 TYR A O 1
ATOM 2372 N N . ARG A 1 327 ? 5.498 -3.818 23.171 1.00 87.31 327 ARG A N 1
ATOM 2373 C CA . ARG A 1 327 ? 4.371 -4.768 23.307 1.00 87.31 327 ARG A CA 1
ATOM 2374 C C . ARG A 1 327 ? 2.969 -4.149 23.370 1.00 87.31 327 ARG A C 1
ATOM 2376 O O . ARG A 1 327 ? 1.991 -4.875 23.229 1.00 87.31 327 ARG A O 1
ATOM 2383 N N . LYS A 1 328 ? 2.858 -2.825 23.534 1.00 93.19 328 LYS A N 1
ATOM 2384 C CA . LYS A 1 328 ? 1.570 -2.112 23.661 1.00 93.19 328 LYS A CA 1
ATOM 2385 C C . LYS A 1 328 ? 0.704 -2.127 22.397 1.00 93.19 328 LYS A C 1
ATOM 2387 O O . LYS A 1 328 ? -0.448 -1.714 22.453 1.00 93.19 328 LYS A O 1
ATOM 2392 N N . TRP A 1 329 ? 1.210 -2.603 21.260 1.00 94.94 329 TRP A N 1
ATOM 2393 C CA . TRP A 1 329 ? 0.426 -2.678 20.024 1.00 94.94 329 TRP A CA 1
ATOM 2394 C C . TRP A 1 329 ? -0.863 -3.505 20.185 1.00 94.94 329 TRP A C 1
ATOM 2396 O O . TRP A 1 329 ? -1.875 -3.161 19.582 1.00 94.94 329 TRP A O 1
ATOM 2406 N N . LEU A 1 330 ? -0.868 -4.546 21.032 1.00 96.12 330 LEU A N 1
ATOM 2407 C CA . LEU A 1 330 ? -2.079 -5.323 21.331 1.00 96.12 330 LEU A CA 1
ATOM 2408 C C . LEU A 1 330 ? -3.116 -4.499 22.102 1.00 96.12 330 LEU A C 1
ATOM 2410 O O . LEU A 1 330 ? -4.307 -4.597 21.816 1.00 96.12 330 LEU A O 1
ATOM 2414 N N . ASP A 1 331 ? -2.675 -3.668 23.047 1.00 96.94 331 ASP A N 1
ATOM 2415 C CA . ASP A 1 331 ? -3.565 -2.761 23.776 1.00 96.94 331 ASP A CA 1
ATOM 2416 C C . ASP A 1 331 ? -4.143 -1.702 22.833 1.00 96.94 331 ASP A C 1
ATOM 2418 O O . ASP A 1 331 ? -5.342 -1.439 22.862 1.00 96.94 331 ASP A O 1
ATOM 2422 N N . VAL A 1 332 ? -3.325 -1.178 21.912 1.00 98.00 332 VAL A N 1
ATOM 2423 C CA . VAL A 1 332 ? -3.784 -0.257 20.861 1.00 98.00 332 VAL A CA 1
ATOM 2424 C C . VAL A 1 332 ? -4.872 -0.897 20.001 1.00 98.00 332 VAL A C 1
ATOM 2426 O O . VAL A 1 332 ? -5.891 -0.260 19.747 1.00 98.00 332 VAL A O 1
ATOM 2429 N N . LEU A 1 333 ? -4.712 -2.158 19.589 1.00 98.31 333 LEU A N 1
ATOM 2430 C CA . LEU A 1 333 ? -5.745 -2.869 18.832 1.00 98.31 333 LEU A CA 1
ATOM 2431 C C . LEU A 1 333 ? -7.052 -3.041 19.619 1.00 98.31 333 LEU A C 1
ATOM 2433 O O . LEU A 1 333 ? -8.129 -2.904 19.039 1.00 98.31 333 LEU A O 1
ATOM 2437 N N . LYS A 1 334 ? -6.977 -3.303 20.929 1.00 98.44 334 LYS A N 1
ATOM 2438 C CA . LYS A 1 334 ? -8.164 -3.377 21.797 1.00 98.44 334 LYS A CA 1
ATOM 2439 C C . LYS A 1 334 ? -8.857 -2.020 21.915 1.00 98.44 334 LYS A C 1
ATOM 2441 O O . LYS A 1 334 ? -10.069 -1.948 21.752 1.00 98.44 334 LYS A O 1
ATOM 2446 N N . TRP A 1 335 ? -8.103 -0.936 22.091 1.00 98.62 335 TRP A N 1
ATOM 2447 C CA . TRP A 1 335 ? -8.676 0.413 22.110 1.00 98.62 335 TRP A CA 1
ATOM 2448 C C . TRP A 1 335 ? -9.303 0.791 20.763 1.00 98.62 335 TRP A C 1
ATOM 2450 O O . TRP A 1 335 ? -10.360 1.411 20.735 1.00 98.62 335 TRP A O 1
ATOM 2460 N N . LEU A 1 336 ? -8.721 0.376 19.633 1.00 98.69 336 LEU A N 1
ATOM 2461 C CA . LEU A 1 336 ? -9.358 0.543 18.321 1.00 98.69 336 LEU A CA 1
ATOM 2462 C C . LEU A 1 336 ? -10.679 -0.237 18.215 1.00 98.69 336 LEU A C 1
ATOM 2464 O O . LEU A 1 336 ? -11.620 0.258 17.595 1.00 98.69 336 LEU A O 1
ATOM 2468 N N . ALA A 1 337 ? -10.778 -1.420 18.830 1.00 98.62 337 ALA A N 1
ATOM 2469 C CA . ALA A 1 337 ? -12.032 -2.171 18.899 1.00 98.62 337 ALA A CA 1
ATOM 2470 C C . ALA A 1 337 ? -13.100 -1.433 19.723 1.00 98.62 337 ALA A C 1
ATOM 2472 O O . ALA A 1 337 ? -14.227 -1.309 19.247 1.00 98.62 337 ALA A O 1
ATOM 2473 N N . GLU A 1 338 ? -12.739 -0.844 20.867 1.00 98.56 338 GLU A N 1
ATOM 2474 C CA . GLU A 1 338 ? -13.646 0.021 21.642 1.00 98.56 338 GLU A CA 1
ATOM 2475 C C . GLU A 1 338 ? -14.133 1.226 20.813 1.00 98.56 338 GLU A C 1
ATOM 2477 O O . GLU A 1 338 ? -15.314 1.567 20.821 1.00 98.56 338 GLU A O 1
ATOM 2482 N N . LEU A 1 339 ? -13.243 1.880 20.058 1.00 98.69 339 LEU A N 1
ATOM 2483 C CA . LEU A 1 339 ? -13.609 3.024 19.210 1.00 98.69 339 LEU A CA 1
ATOM 2484 C C . LEU A 1 339 ? -14.490 2.617 18.016 1.00 98.69 339 LEU A C 1
ATOM 2486 O O . LEU A 1 339 ? -15.313 3.410 17.551 1.00 98.69 339 LEU A O 1
ATOM 2490 N N . ARG A 1 340 ? -14.352 1.380 17.522 1.00 98.50 340 ARG A N 1
ATOM 2491 C CA . ARG A 1 340 ? -15.282 0.796 16.543 1.00 98.50 340 ARG A CA 1
ATOM 2492 C C . ARG A 1 340 ? -16.667 0.594 17.154 1.00 98.50 340 ARG A C 1
ATOM 2494 O O . ARG A 1 340 ? -17.652 0.948 16.516 1.00 98.50 340 ARG A O 1
ATOM 2501 N N . GLU A 1 341 ? -16.753 0.077 18.378 1.00 98.25 341 GLU A N 1
ATOM 2502 C CA . GLU A 1 341 ? -18.027 -0.081 19.101 1.00 98.25 341 GLU A CA 1
ATOM 2503 C C . GLU A 1 341 ? -18.722 1.267 19.346 1.00 98.25 341 GLU A C 1
ATOM 2505 O O . GLU A 1 341 ? -19.943 1.361 19.256 1.00 98.25 341 GLU A O 1
ATOM 2510 N N . GLN A 1 342 ? -17.947 2.336 19.543 1.00 98.19 342 GLN A N 1
ATOM 2511 C CA . GLN A 1 342 ? -18.443 3.717 19.628 1.00 98.19 342 GLN A CA 1
ATOM 2512 C C . GLN A 1 342 ? -18.852 4.319 18.267 1.00 98.19 342 GLN A C 1
ATOM 2514 O O . GLN A 1 342 ? -19.277 5.470 18.199 1.00 98.19 342 GLN A O 1
ATOM 2519 N N . GLY A 1 343 ? -18.707 3.576 17.164 1.00 98.25 343 GLY A N 1
ATOM 2520 C CA . GLY A 1 343 ? -19.097 4.001 15.818 1.00 98.25 343 GLY A CA 1
ATOM 2521 C C . GLY A 1 343 ? -18.114 4.945 15.118 1.00 98.25 343 GLY A C 1
ATOM 2522 O O . GLY A 1 343 ? -18.381 5.368 13.993 1.00 98.25 343 GLY A O 1
ATOM 2523 N N . MET A 1 344 ? -16.966 5.254 15.731 1.00 98.56 344 MET A N 1
ATOM 2524 C CA . MET A 1 344 ? -15.954 6.163 15.168 1.00 98.56 344 MET A CA 1
ATOM 2525 C C . MET A 1 344 ? -15.122 5.510 14.058 1.00 98.56 344 MET A C 1
ATOM 2527 O O . MET A 1 344 ? -14.578 6.196 13.187 1.00 98.56 344 MET A O 1
ATOM 2531 N N . ILE A 1 345 ? -15.032 4.181 14.085 1.00 98.56 345 ILE A N 1
ATOM 2532 C CA . ILE A 1 345 ? -14.263 3.356 13.153 1.00 98.56 345 ILE A CA 1
ATOM 2533 C C . ILE A 1 345 ? -15.201 2.313 12.541 1.00 98.56 345 ILE A C 1
ATOM 2535 O O . ILE A 1 345 ? -16.047 1.763 13.238 1.00 98.56 345 ILE A O 1
ATOM 2539 N N . GLY A 1 346 ? -15.072 2.042 11.242 1.00 98.44 346 GLY A N 1
ATOM 2540 C CA . GLY A 1 346 ? -15.748 0.925 10.581 1.00 98.44 346 GLY A CA 1
ATOM 2541 C C . GLY A 1 346 ? -15.017 -0.393 10.827 1.00 98.44 346 GLY A C 1
ATOM 2542 O O . GLY A 1 346 ? -15.565 -1.322 11.420 1.00 98.44 346 GLY A O 1
ATOM 2543 N N . HIS A 1 347 ? -13.753 -0.457 10.408 1.00 98.81 347 HIS A N 1
ATOM 2544 C CA . HIS A 1 347 ? -12.954 -1.682 10.411 1.00 98.81 347 HIS A CA 1
ATOM 2545 C C . HIS A 1 347 ? -11.525 -1.441 10.908 1.00 98.81 347 HIS A C 1
ATOM 2547 O O . HIS A 1 347 ? -11.017 -0.318 10.881 1.00 98.81 347 HIS A O 1
ATOM 2553 N N . ILE A 1 348 ? -10.868 -2.519 11.345 1.00 98.81 348 ILE A N 1
ATOM 2554 C CA . ILE A 1 348 ? -9.492 -2.501 11.854 1.00 98.81 348 ILE A CA 1
ATOM 2555 C C . ILE A 1 348 ? -8.600 -3.288 10.899 1.00 98.81 348 ILE A C 1
ATOM 2557 O O . ILE A 1 348 ? -8.904 -4.426 10.541 1.00 98.81 348 ILE A O 1
ATOM 2561 N N . GLY A 1 349 ? -7.486 -2.684 10.503 1.00 98.69 349 GLY A N 1
ATOM 2562 C CA . GLY A 1 349 ? -6.441 -3.331 9.723 1.00 98.69 349 GLY A CA 1
ATOM 2563 C C . GLY A 1 349 ? -5.089 -3.276 10.423 1.00 98.69 349 GLY A C 1
ATOM 2564 O O . GLY A 1 349 ? -4.888 -2.571 11.413 1.00 98.69 349 GLY A O 1
ATOM 2565 N N . LEU A 1 350 ? -4.138 -4.006 9.867 1.00 98.62 350 LEU A N 1
ATOM 2566 C CA . LEU A 1 350 ? -2.730 -3.978 10.229 1.00 98.62 350 LEU A CA 1
ATOM 2567 C C . LEU A 1 350 ? -1.925 -3.404 9.066 1.00 98.62 350 LEU A C 1
ATOM 2569 O O . LEU A 1 350 ? -2.375 -3.405 7.921 1.00 98.62 350 LEU A O 1
ATOM 2573 N N . CYS A 1 351 ? -0.732 -2.908 9.356 1.00 97.56 351 CYS A N 1
ATOM 2574 C CA . CYS A 1 351 ? 0.242 -2.506 8.358 1.00 97.56 351 CYS A CA 1
ATOM 2575 C C . CYS A 1 351 ? 1.615 -2.981 8.820 1.00 97.56 351 CYS A C 1
ATOM 2577 O O . CYS A 1 351 ? 2.086 -2.582 9.888 1.00 97.56 351 CYS A O 1
ATOM 2579 N N . ASN A 1 352 ? 2.252 -3.818 8.001 1.00 95.25 352 ASN A N 1
ATOM 2580 C CA . ASN A 1 352 ? 3.594 -4.360 8.227 1.00 95.25 352 ASN A CA 1
ATOM 2581 C C . ASN A 1 352 ? 3.699 -5.367 9.385 1.00 95.25 352 ASN A C 1
ATOM 2583 O O . ASN A 1 352 ? 4.747 -5.479 10.019 1.00 95.25 352 ASN A O 1
ATOM 2587 N N . PHE A 1 353 ? 2.632 -6.106 9.685 1.00 97.19 353 PHE A N 1
ATOM 2588 C CA . PHE A 1 353 ? 2.670 -7.171 10.693 1.00 97.19 353 PHE A CA 1
ATOM 2589 C C . PHE A 1 353 ? 3.150 -8.474 10.055 1.00 97.19 353 PHE A C 1
ATOM 2591 O O . PHE A 1 353 ? 2.550 -8.909 9.078 1.00 97.19 353 PHE A O 1
ATOM 2598 N N . ASP A 1 354 ? 4.207 -9.074 10.605 1.00 96.38 354 ASP A N 1
ATOM 2599 C CA . ASP A 1 354 ? 4.692 -10.407 10.217 1.00 96.38 354 ASP A CA 1
ATOM 2600 C C . ASP A 1 354 ? 3.701 -11.499 10.656 1.00 96.38 354 ASP A C 1
ATOM 2602 O O . ASP A 1 354 ? 2.756 -11.228 11.404 1.00 96.38 354 ASP A O 1
ATOM 2606 N N . VAL A 1 355 ? 3.882 -12.734 10.186 1.00 97.19 355 VAL A N 1
ATOM 2607 C CA . VAL A 1 355 ? 2.986 -13.861 10.482 1.00 97.19 355 VAL A CA 1
ATOM 2608 C C . VAL A 1 355 ? 2.823 -14.085 11.994 1.00 97.19 355 VAL A C 1
ATOM 2610 O O . VAL A 1 355 ? 1.675 -14.179 12.441 1.00 97.19 355 VAL A O 1
ATOM 2613 N N . PRO A 1 356 ? 3.888 -14.098 12.826 1.00 96.00 356 PRO A N 1
ATOM 2614 C CA . PRO A 1 356 ? 3.727 -14.251 14.273 1.00 96.00 356 PRO A CA 1
ATOM 2615 C C . PRO A 1 356 ? 2.919 -13.123 14.928 1.00 96.00 356 PRO A C 1
ATOM 2617 O O . PRO A 1 356 ? 2.154 -13.366 15.865 1.00 96.00 356 PRO A O 1
ATOM 2620 N N . SER A 1 357 ? 3.080 -11.880 14.469 1.00 96.50 357 SER A N 1
ATOM 2621 C CA . SER A 1 357 ? 2.328 -10.742 15.007 1.00 96.50 357 SER A CA 1
ATOM 2622 C C . SER A 1 357 ? 0.882 -10.730 14.511 1.00 96.50 357 SER A C 1
ATOM 2624 O O . SER A 1 357 ? -0.013 -10.402 15.289 1.00 96.50 357 SER A O 1
ATOM 2626 N N . LEU A 1 358 ? 0.633 -11.127 13.258 1.00 97.56 358 LEU A N 1
ATOM 2627 C CA . LEU A 1 358 ? -0.714 -11.335 12.727 1.00 97.56 358 LEU A CA 1
ATOM 2628 C C . LEU A 1 358 ? -1.455 -12.387 13.558 1.00 97.56 358 LEU A C 1
ATOM 2630 O O . LEU A 1 358 ? -2.549 -12.101 14.032 1.00 97.56 358 LEU A O 1
ATOM 2634 N N . ALA A 1 359 ? -0.845 -13.548 13.808 1.00 97.94 359 ALA A N 1
ATOM 2635 C CA . ALA A 1 359 ? -1.441 -14.611 14.620 1.00 97.94 359 ALA A CA 1
ATOM 2636 C C . ALA A 1 359 ? -1.900 -14.090 15.994 1.00 97.94 359 ALA A C 1
ATOM 2638 O O . ALA A 1 359 ? -3.064 -14.230 16.360 1.00 97.94 359 ALA A O 1
ATOM 2639 N N . LYS A 1 360 ? -1.028 -13.358 16.698 1.00 97.62 360 LYS A N 1
ATOM 2640 C CA . LYS A 1 360 ? -1.356 -12.724 17.988 1.00 97.62 360 LYS A CA 1
ATOM 2641 C C . LYS A 1 360 ? -2.492 -11.698 17.887 1.00 97.62 360 LYS A C 1
ATOM 2643 O O . LYS A 1 360 ? -3.304 -11.592 18.804 1.00 97.62 360 LYS A O 1
ATOM 2648 N N . ALA A 1 361 ? -2.555 -10.925 16.802 1.00 97.44 361 ALA A N 1
ATOM 2649 C CA . ALA A 1 361 ? -3.644 -9.977 16.570 1.00 97.44 361 ALA A CA 1
ATOM 2650 C C . ALA A 1 361 ? -4.986 -10.697 16.344 1.00 97.44 361 ALA A C 1
ATOM 2652 O O . ALA A 1 361 ? -6.020 -10.246 16.842 1.00 97.44 361 ALA A O 1
ATOM 2653 N N . MET A 1 362 ? -4.965 -11.829 15.633 1.00 97.94 362 MET A N 1
ATOM 2654 C CA . MET A 1 362 ? -6.144 -12.668 15.412 1.00 97.94 362 MET A CA 1
ATOM 2655 C C . MET A 1 362 ? -6.612 -13.339 16.709 1.00 97.94 362 MET A C 1
ATOM 2657 O O . MET A 1 362 ? -7.808 -13.315 17.006 1.00 97.94 362 MET A O 1
ATOM 2661 N N . ASP A 1 363 ? -5.683 -13.837 17.529 1.00 97.56 363 ASP A N 1
ATOM 2662 C CA . ASP A 1 363 ? -5.975 -14.434 18.840 1.00 97.56 363 ASP A CA 1
ATOM 2663 C C . ASP A 1 363 ? -6.620 -13.436 19.813 1.00 97.56 363 ASP A C 1
ATOM 2665 O O . ASP A 1 363 ? -7.435 -13.816 20.655 1.00 97.56 363 ASP A O 1
ATOM 2669 N N . ALA A 1 364 ? -6.319 -12.142 19.664 1.00 96.88 364 ALA A N 1
ATOM 2670 C CA . ALA A 1 364 ? -6.949 -11.074 20.436 1.00 96.88 364 ALA A CA 1
ATOM 2671 C C . ALA A 1 364 ? -8.416 -10.803 20.041 1.00 96.88 364 ALA A C 1
ATOM 2673 O O . ALA A 1 364 ? -9.091 -10.039 20.728 1.00 96.88 364 ALA A O 1
ATOM 2674 N N . ARG A 1 365 ? -8.917 -11.406 18.949 1.00 96.62 365 ARG A N 1
ATOM 2675 C CA . ARG A 1 365 ? -10.318 -11.336 18.479 1.00 96.62 365 ARG A CA 1
ATOM 2676 C C . ARG A 1 365 ? -10.869 -9.916 18.304 1.00 96.62 365 ARG A C 1
ATOM 2678 O O . ARG A 1 365 ? -12.071 -9.691 18.380 1.00 96.62 365 ARG A O 1
ATOM 2685 N N . VAL A 1 366 ? -10.004 -8.959 17.978 1.00 95.94 366 VAL A N 1
ATOM 2686 C CA . VAL A 1 366 ? -10.391 -7.554 17.746 1.00 95.94 366 VAL A CA 1
ATOM 2687 C C . VAL A 1 366 ? -11.063 -7.330 16.382 1.00 95.94 366 VAL A C 1
ATOM 2689 O O . VAL A 1 366 ? -11.528 -6.231 16.091 1.00 95.94 366 VAL A O 1
ATOM 2692 N N . GLY A 1 367 ? -11.160 -8.359 15.535 1.00 95.94 367 GLY A N 1
ATOM 2693 C CA . GLY A 1 367 ? -11.778 -8.273 14.207 1.00 95.94 367 GLY A CA 1
ATOM 2694 C C . GLY A 1 367 ? -10.906 -7.535 13.190 1.00 95.94 367 GLY A C 1
ATOM 2695 O O . GLY A 1 367 ? -11.377 -6.599 12.544 1.00 95.94 367 GLY A O 1
ATOM 2696 N N . VAL A 1 368 ? -9.633 -7.932 13.087 1.00 98.44 368 VAL A N 1
ATOM 2697 C CA . VAL A 1 368 ? -8.733 -7.494 12.009 1.00 98.44 368 VAL A CA 1
ATOM 2698 C C . VAL A 1 368 ? -9.247 -8.035 10.677 1.00 98.44 368 VAL A C 1
ATOM 2700 O O . VAL A 1 368 ? -9.527 -9.225 10.571 1.00 98.44 368 VAL A O 1
ATOM 2703 N N . VAL A 1 369 ? -9.345 -7.172 9.661 1.00 98.62 369 VAL A N 1
ATOM 2704 C CA . VAL A 1 369 ? -9.846 -7.561 8.328 1.00 98.62 369 VAL A CA 1
ATOM 2705 C C . VAL A 1 369 ? -8.798 -7.516 7.225 1.00 98.62 369 VAL A C 1
ATOM 2707 O O . VAL A 1 369 ? -8.960 -8.165 6.192 1.00 98.62 369 VAL A O 1
ATOM 2710 N N . SER A 1 370 ? -7.719 -6.759 7.422 1.00 98.75 370 SER A N 1
ATOM 2711 C CA . SER A 1 370 ? -6.669 -6.626 6.417 1.00 98.75 370 SER A CA 1
ATOM 2712 C C . SER A 1 370 ? -5.280 -6.469 7.020 1.00 98.75 370 SER A C 1
ATOM 2714 O O . SER A 1 370 ? -5.139 -5.935 8.118 1.00 98.75 370 SER A O 1
ATOM 2716 N N . ASN A 1 371 ? -4.253 -6.847 6.261 1.00 98.75 371 ASN A N 1
ATOM 2717 C CA . ASN A 1 371 ? -2.861 -6.480 6.522 1.00 98.75 371 ASN A CA 1
ATOM 2718 C C . ASN A 1 371 ? -2.284 -5.784 5.281 1.00 98.75 371 ASN A C 1
ATOM 2720 O O . ASN A 1 371 ? -2.258 -6.354 4.189 1.00 98.75 371 ASN A O 1
ATOM 2724 N N . GLN A 1 372 ? -1.857 -4.532 5.430 1.00 98.75 372 GLN A N 1
ATOM 2725 C CA . GLN A 1 372 ? -1.198 -3.778 4.372 1.00 98.75 372 GLN A CA 1
ATOM 2726 C C . GLN A 1 372 ? 0.291 -4.147 4.331 1.00 98.75 372 GLN A C 1
ATOM 2728 O O . GLN A 1 372 ? 1.005 -3.963 5.318 1.00 98.75 372 GLN A O 1
ATOM 2733 N N . VAL A 1 373 ? 0.759 -4.681 3.200 1.00 98.19 373 VAL A N 1
ATOM 2734 C CA . VAL A 1 373 ? 2.093 -5.295 3.060 1.00 98.19 373 VAL A CA 1
ATOM 2735 C C . VAL A 1 373 ? 2.815 -4.803 1.810 1.00 98.19 373 VAL A C 1
ATOM 2737 O O . VAL A 1 373 ? 2.185 -4.462 0.809 1.00 98.19 373 VAL A O 1
ATOM 2740 N N . GLN A 1 374 ? 4.146 -4.746 1.861 1.00 97.69 374 GLN A N 1
ATOM 2741 C CA . GLN A 1 374 ? 4.947 -4.389 0.693 1.00 97.69 374 GLN A CA 1
ATOM 2742 C C . GLN A 1 374 ? 4.988 -5.586 -0.257 1.00 97.69 374 GLN A C 1
ATOM 2744 O O . GLN A 1 374 ? 5.392 -6.666 0.162 1.00 97.69 374 GLN A O 1
ATOM 2749 N N . TYR A 1 375 ? 4.550 -5.410 -1.505 1.00 98.25 375 TYR A N 1
ATOM 2750 C CA . TYR A 1 375 ? 4.522 -6.496 -2.485 1.00 98.25 375 TYR A CA 1
ATOM 2751 C C . TYR A 1 375 ? 4.699 -5.949 -3.901 1.00 98.25 375 TYR A C 1
ATOM 2753 O O . TYR A 1 375 ? 3.944 -5.079 -4.337 1.00 98.25 375 TYR A O 1
ATOM 2761 N N . SER A 1 376 ? 5.709 -6.437 -4.616 1.00 98.00 376 SER A N 1
ATOM 2762 C CA . SER A 1 376 ? 5.979 -6.079 -6.010 1.00 98.00 376 SER A CA 1
ATOM 2763 C C . SER A 1 376 ? 6.787 -7.180 -6.698 1.00 98.00 376 SER A C 1
ATOM 2765 O O . SER A 1 376 ? 7.209 -8.134 -6.049 1.00 98.00 376 SER A O 1
ATOM 2767 N N . LEU A 1 377 ? 7.086 -7.009 -7.986 1.00 97.75 377 LEU A N 1
ATOM 2768 C CA . LEU A 1 377 ? 7.987 -7.912 -8.712 1.00 97.75 377 LEU A CA 1
ATOM 2769 C C . LEU A 1 377 ? 9.407 -7.974 -8.119 1.00 97.75 377 LEU A C 1
ATOM 2771 O O . LEU A 1 377 ? 10.107 -8.950 -8.356 1.00 97.75 377 LEU A O 1
ATOM 2775 N N . ILE A 1 378 ? 9.811 -6.972 -7.326 1.00 95.56 378 ILE A N 1
ATOM 2776 C CA . ILE A 1 378 ? 11.117 -6.928 -6.647 1.00 95.56 378 ILE A CA 1
ATOM 2777 C C . ILE A 1 378 ? 11.028 -7.179 -5.133 1.00 95.56 378 ILE A C 1
ATOM 2779 O O . ILE A 1 378 ? 12.031 -7.086 -4.438 1.00 95.56 378 ILE A O 1
ATOM 2783 N N . ASP A 1 379 ? 9.838 -7.455 -4.596 1.00 95.62 379 ASP A N 1
ATOM 2784 C CA . ASP A 1 379 ? 9.650 -7.857 -3.197 1.00 95.62 379 ASP A CA 1
ATOM 2785 C C . ASP A 1 379 ? 8.558 -8.909 -3.124 1.00 95.62 379 ASP A C 1
ATOM 2787 O O . ASP A 1 379 ? 7.380 -8.556 -3.055 1.00 95.62 379 ASP A O 1
ATOM 2791 N N . ARG A 1 380 ? 8.941 -10.188 -3.138 1.00 96.00 380 ARG A N 1
ATOM 2792 C CA . ARG A 1 380 ? 7.990 -11.301 -3.037 1.00 96.00 380 ARG A CA 1
ATOM 2793 C C . ARG A 1 380 ? 7.951 -11.964 -1.665 1.00 96.00 380 ARG A C 1
ATOM 2795 O O . ARG A 1 380 ? 7.395 -13.049 -1.536 1.00 96.00 380 ARG A O 1
ATOM 2802 N N . ARG A 1 381 ? 8.457 -11.302 -0.619 1.00 96.38 381 ARG A N 1
ATOM 2803 C CA . ARG A 1 381 ? 8.376 -11.813 0.763 1.00 96.38 381 ARG A CA 1
ATOM 2804 C C . ARG A 1 381 ? 6.958 -12.199 1.201 1.00 96.38 381 ARG A C 1
ATOM 2806 O O . ARG A 1 381 ? 6.832 -13.226 1.865 1.00 96.38 381 ARG A O 1
ATOM 2813 N N . PRO A 1 382 ? 5.877 -11.479 0.818 1.00 97.69 382 PRO A N 1
ATOM 2814 C CA . PRO A 1 382 ? 4.528 -11.915 1.167 1.00 97.69 382 PRO A CA 1
ATOM 2815 C C . PRO A 1 382 ? 4.176 -13.331 0.688 1.00 97.69 382 PRO A C 1
ATOM 2817 O O . PRO A 1 382 ? 3.385 -14.000 1.351 1.00 97.69 382 PRO A O 1
ATOM 2820 N N . ALA A 1 383 ? 4.768 -13.794 -0.418 1.00 96.94 383 ALA A N 1
ATOM 2821 C CA . ALA A 1 383 ? 4.524 -15.124 -0.971 1.00 96.94 383 ALA A CA 1
ATOM 2822 C C . ALA A 1 383 ? 5.179 -16.257 -0.170 1.00 96.94 383 ALA A C 1
ATOM 2824 O O . ALA A 1 383 ? 4.741 -17.397 -0.279 1.00 96.94 383 ALA A O 1
ATOM 2825 N N . LEU A 1 384 ? 6.189 -15.957 0.656 1.00 96.00 384 LEU A N 1
ATOM 2826 C CA . LEU A 1 384 ? 6.873 -16.973 1.460 1.00 96.00 384 LEU A CA 1
ATOM 2827 C C . LEU A 1 384 ? 5.950 -17.557 2.537 1.00 96.00 384 LEU A C 1
ATOM 2829 O O . LEU A 1 384 ? 5.875 -18.771 2.696 1.00 96.00 384 LEU A O 1
ATOM 2833 N N . TYR A 1 385 ? 5.245 -16.688 3.273 1.00 96.88 385 TYR A N 1
ATOM 2834 C CA . TYR A 1 385 ? 4.447 -17.096 4.439 1.00 96.88 385 TYR A CA 1
ATOM 2835 C C . TYR A 1 385 ? 3.137 -16.307 4.593 1.00 96.88 385 TYR A C 1
ATOM 2837 O O . TYR A 1 385 ? 2.095 -16.872 4.935 1.00 96.88 385 TYR A O 1
ATOM 2845 N N . MET A 1 386 ? 3.162 -14.993 4.342 1.00 98.19 386 MET A N 1
ATOM 2846 C CA . MET A 1 386 ? 2.049 -14.095 4.666 1.00 98.19 386 MET A CA 1
ATOM 2847 C C . MET A 1 386 ? 0.774 -14.381 3.863 1.00 98.19 386 MET A C 1
ATOM 2849 O O . MET A 1 386 ? -0.311 -14.306 4.428 1.00 98.19 386 MET A O 1
ATOM 2853 N N . GLN A 1 387 ? 0.862 -14.740 2.580 1.00 97.94 387 GLN A N 1
ATOM 2854 C CA . GLN A 1 387 ? -0.320 -15.094 1.779 1.00 97.94 387 GLN A CA 1
ATOM 2855 C C . GLN A 1 387 ? -1.076 -16.293 2.355 1.00 97.94 387 GLN A C 1
ATOM 2857 O O . GLN A 1 387 ? -2.299 -16.241 2.505 1.00 97.94 387 GLN A O 1
ATOM 2862 N N . GLN A 1 388 ? -0.347 -17.352 2.718 1.00 98.06 388 GLN A N 1
ATOM 2863 C CA . GLN A 1 388 ? -0.932 -18.551 3.312 1.00 98.06 388 GLN A CA 1
ATOM 2864 C C . GLN A 1 388 ? -1.527 -18.249 4.692 1.00 98.06 388 GLN A C 1
ATOM 2866 O O . GLN A 1 388 ? -2.646 -18.668 4.987 1.00 98.06 388 GLN A O 1
ATOM 2871 N N . ALA A 1 389 ? -0.819 -17.478 5.523 1.00 98.31 389 ALA A N 1
ATOM 2872 C CA . ALA A 1 389 ? -1.324 -17.063 6.829 1.00 98.31 389 ALA A CA 1
ATOM 2873 C C . ALA A 1 389 ? -2.592 -16.201 6.702 1.00 98.31 389 ALA A C 1
ATOM 2875 O O . ALA A 1 389 ? -3.591 -16.462 7.370 1.00 98.31 389 ALA A O 1
ATOM 2876 N N . ALA A 1 390 ? -2.586 -15.208 5.811 1.00 98.25 390 ALA A N 1
ATOM 2877 C CA . ALA A 1 390 ? -3.731 -14.343 5.547 1.00 98.25 390 ALA A CA 1
ATOM 2878 C C . ALA A 1 390 ? -4.950 -15.156 5.087 1.00 98.25 390 ALA A C 1
ATOM 2880 O O . ALA A 1 390 ? -6.048 -14.963 5.607 1.00 98.25 390 ALA A O 1
ATOM 2881 N N . GLN A 1 391 ? -4.745 -16.141 4.204 1.00 97.94 391 GLN A N 1
ATOM 2882 C CA . GLN A 1 391 ? -5.795 -17.073 3.794 1.00 97.94 391 GLN A CA 1
ATOM 2883 C C . GLN A 1 391 ? -6.352 -17.872 4.974 1.00 97.94 391 GLN A C 1
ATOM 2885 O O . GLN A 1 391 ? -7.570 -17.943 5.131 1.00 97.94 391 GLN A O 1
ATOM 2890 N N . ALA A 1 392 ? -5.480 -18.450 5.805 1.00 98.12 392 ALA A N 1
ATOM 2891 C CA . ALA A 1 392 ? -5.886 -19.261 6.950 1.00 98.12 392 ALA A CA 1
ATOM 2892 C C . ALA A 1 392 ? -6.698 -18.459 7.982 1.00 98.12 392 ALA A C 1
ATOM 2894 O O . ALA A 1 392 ? -7.643 -18.983 8.568 1.00 98.12 392 ALA A O 1
ATOM 2895 N N . TYR A 1 393 ? -6.363 -17.181 8.173 1.00 97.75 393 TYR A N 1
ATOM 2896 C CA . TYR A 1 393 ? -7.054 -16.288 9.104 1.00 97.75 393 TYR A CA 1
ATOM 2897 C C . TYR A 1 393 ? -8.246 -15.534 8.495 1.00 97.75 393 TYR A C 1
ATOM 2899 O O . TYR A 1 393 ? -8.932 -14.808 9.215 1.00 97.75 393 TYR A O 1
ATOM 2907 N N . GLY A 1 394 ? -8.506 -15.677 7.191 1.00 96.69 394 GLY A N 1
ATOM 2908 C CA . GLY A 1 394 ? -9.556 -14.925 6.496 1.00 96.69 394 GLY A CA 1
ATOM 2909 C C . GLY A 1 394 ? -9.278 -13.419 6.399 1.00 96.69 394 GLY A C 1
ATOM 2910 O O . GLY A 1 394 ? -10.213 -12.623 6.335 1.00 96.69 394 GLY A O 1
ATOM 2911 N N . VAL A 1 395 ? -8.003 -13.023 6.402 1.00 97.38 395 VAL A N 1
ATOM 2912 C CA . VAL A 1 395 ? -7.544 -11.633 6.286 1.00 97.38 395 VAL A CA 1
ATOM 2913 C C . VAL A 1 395 ? -7.178 -11.333 4.835 1.00 97.38 395 VAL A C 1
ATOM 2915 O O . VAL A 1 395 ? -6.510 -12.126 4.180 1.00 97.38 395 VAL A O 1
ATOM 2918 N N . GLN A 1 396 ? -7.580 -10.166 4.333 1.00 98.38 396 GLN A N 1
ATOM 2919 C CA . GLN A 1 396 ? -7.201 -9.710 2.994 1.00 98.38 396 GLN A CA 1
ATOM 2920 C C . GLN A 1 396 ? -5.886 -8.920 3.013 1.00 98.38 396 GLN A C 1
ATOM 2922 O O . GLN A 1 396 ? -5.593 -8.175 3.951 1.00 98.38 396 GLN A O 1
ATOM 2927 N N . LEU A 1 397 ? -5.097 -9.019 1.946 1.00 98.81 397 LEU A N 1
ATOM 2928 C CA . LEU A 1 397 ? -3.891 -8.216 1.771 1.00 98.81 397 LEU A CA 1
ATOM 2929 C C . LEU A 1 397 ? -4.194 -6.946 0.975 1.00 98.81 397 LEU A C 1
ATOM 2931 O O . LEU A 1 397 ? -4.855 -6.973 -0.068 1.00 98.81 397 LEU A O 1
ATOM 2935 N N . ILE A 1 398 ? -3.656 -5.830 1.464 1.00 98.88 398 ILE A N 1
ATOM 2936 C CA . ILE A 1 398 ? -3.571 -4.577 0.714 1.00 98.88 398 ILE A CA 1
ATOM 2937 C C . ILE A 1 398 ? -2.103 -4.384 0.336 1.00 98.88 398 ILE A C 1
ATOM 2939 O O . ILE A 1 398 ? -1.264 -4.090 1.185 1.00 98.88 398 ILE A O 1
ATOM 2943 N N . ALA A 1 399 ? -1.770 -4.571 -0.935 1.00 98.75 399 ALA A N 1
ATOM 2944 C CA . ALA A 1 399 ? -0.393 -4.457 -1.394 1.00 98.75 399 ALA A CA 1
ATOM 2945 C C . ALA A 1 399 ? 0.001 -2.987 -1.559 1.00 98.75 399 ALA A C 1
ATOM 2947 O O . ALA A 1 399 ? -0.725 -2.211 -2.170 1.00 98.75 399 ALA A O 1
ATOM 2948 N N . TYR A 1 400 ? 1.169 -2.587 -1.077 1.00 98.50 400 TYR A N 1
ATOM 2949 C CA . TYR A 1 400 ? 1.740 -1.275 -1.362 1.00 98.50 400 TYR A CA 1
ATOM 2950 C C . TYR A 1 400 ? 3.162 -1.421 -1.912 1.00 98.50 400 TYR A C 1
ATOM 2952 O O . TYR A 1 400 ? 3.775 -2.485 -1.843 1.00 98.50 400 TYR A O 1
ATOM 2960 N N . GLY A 1 401 ? 3.694 -0.347 -2.501 1.00 97.12 401 GLY A N 1
ATOM 2961 C CA . GLY A 1 401 ? 5.024 -0.395 -3.117 1.00 97.12 401 GLY A CA 1
ATOM 2962 C C . GLY A 1 401 ? 5.070 -1.192 -4.417 1.00 97.12 401 GLY A C 1
ATOM 2963 O O . GLY A 1 401 ? 6.150 -1.503 -4.905 1.00 97.12 401 GLY A O 1
ATOM 2964 N N . THR A 1 402 ? 3.902 -1.434 -5.007 1.00 97.81 402 THR A N 1
ATOM 2965 C CA . THR A 1 402 ? 3.676 -2.265 -6.195 1.00 97.81 402 THR A CA 1
ATOM 2966 C C . THR A 1 402 ? 4.490 -1.856 -7.420 1.00 97.81 402 THR A C 1
ATOM 2968 O O . THR A 1 402 ? 4.797 -2.696 -8.256 1.00 97.81 402 THR A O 1
ATOM 2971 N N . LEU A 1 403 ? 4.894 -0.584 -7.499 1.00 97.31 403 LEU A N 1
ATOM 2972 C CA . LEU A 1 403 ? 5.702 -0.021 -8.589 1.00 97.31 403 LEU A CA 1
ATOM 2973 C C . LEU A 1 403 ? 7.123 0.383 -8.160 1.00 97.31 403 LEU A C 1
ATOM 2975 O O . LEU A 1 403 ? 7.765 1.179 -8.846 1.00 97.31 403 LEU A O 1
ATOM 2979 N N . ALA A 1 404 ? 7.599 -0.074 -6.996 1.00 95.25 404 ALA A N 1
ATOM 2980 C CA . ALA A 1 404 ? 8.931 0.241 -6.465 1.00 95.25 404 ALA A CA 1
ATOM 2981 C C . ALA A 1 404 ? 9.255 1.753 -6.464 1.00 95.25 404 ALA A C 1
ATOM 2983 O O . ALA A 1 404 ? 10.319 2.200 -6.890 1.00 95.25 404 ALA A O 1
ATOM 2984 N N . GLY A 1 405 ? 8.297 2.591 -6.048 1.00 90.81 405 GLY A N 1
ATOM 2985 C CA . GLY A 1 405 ? 8.469 4.053 -6.039 1.00 90.81 405 GLY A CA 1
ATOM 2986 C C . GLY A 1 405 ? 8.501 4.687 -7.434 1.00 90.81 405 GLY A C 1
ATOM 2987 O O . GLY A 1 405 ? 8.959 5.820 -7.584 1.00 90.81 405 GLY A O 1
ATOM 2988 N N . GLY A 1 406 ? 8.012 3.960 -8.440 1.00 92.94 406 GLY A N 1
ATOM 2989 C CA . GLY A 1 406 ? 8.002 4.340 -9.847 1.00 92.94 406 GLY A CA 1
ATOM 2990 C C . GLY A 1 406 ? 9.217 3.848 -10.633 1.00 92.94 406 GLY A C 1
ATOM 2991 O O . GLY A 1 406 ? 9.378 4.282 -11.769 1.00 92.94 406 GLY A O 1
ATOM 2992 N N . LEU A 1 407 ? 10.075 3.001 -10.046 1.00 94.62 407 LEU A N 1
ATOM 2993 C CA . LEU A 1 407 ? 11.217 2.403 -10.748 1.00 94.62 407 LEU A CA 1
ATOM 2994 C C . LEU A 1 407 ? 10.771 1.364 -11.786 1.00 94.62 407 LEU A C 1
ATOM 2996 O O . LEU A 1 407 ? 11.432 1.236 -12.812 1.00 94.62 407 LEU A O 1
ATOM 3000 N N . ILE A 1 408 ? 9.634 0.687 -11.577 1.00 96.81 408 ILE A N 1
ATOM 3001 C CA . ILE A 1 408 ? 9.035 -0.207 -12.581 1.00 96.81 408 ILE A CA 1
ATOM 3002 C C . ILE A 1 408 ? 8.224 0.640 -13.570 1.00 96.81 408 ILE A C 1
ATOM 3004 O O . ILE A 1 408 ? 7.012 0.781 -13.435 1.00 96.81 408 ILE A O 1
ATOM 3008 N N . ALA A 1 409 ? 8.916 1.283 -14.509 1.00 95.94 409 ALA A N 1
ATOM 3009 C CA . ALA A 1 409 ? 8.321 2.099 -15.562 1.00 95.94 409 ALA A CA 1
ATOM 3010 C C . ALA A 1 409 ? 9.196 2.072 -16.821 1.00 95.94 409 ALA A C 1
ATOM 3012 O O . ALA A 1 409 ? 10.421 2.128 -16.717 1.00 95.94 409 ALA A O 1
ATOM 3013 N N . ASP A 1 410 ? 8.571 2.098 -18.003 1.00 97.12 410 ASP A N 1
ATOM 3014 C CA . ASP A 1 410 ? 9.252 1.936 -19.303 1.00 97.12 410 ASP A CA 1
ATOM 3015 C C . ASP A 1 410 ? 10.431 2.896 -19.507 1.00 97.12 410 ASP A C 1
ATOM 3017 O O . ASP A 1 410 ? 11.440 2.535 -20.103 1.00 97.12 410 ASP A O 1
ATOM 3021 N N . LYS A 1 411 ? 10.350 4.111 -18.950 1.00 95.56 411 LYS A N 1
ATOM 3022 C CA . LYS A 1 411 ? 11.415 5.123 -19.040 1.00 95.56 411 LYS A CA 1
ATOM 3023 C C . LYS A 1 411 ? 12.752 4.702 -18.416 1.00 95.56 411 LYS A C 1
ATOM 3025 O O . LYS A 1 411 ? 13.735 5.412 -18.598 1.00 95.56 411 LYS A O 1
ATOM 3030 N N . TYR A 1 412 ? 12.771 3.639 -17.611 1.00 95.94 412 TYR A N 1
ATOM 3031 C CA . TYR A 1 412 ? 13.976 3.102 -16.980 1.00 95.94 412 TYR A CA 1
ATOM 3032 C C . TYR A 1 412 ? 14.566 1.902 -17.731 1.00 95.94 412 TYR A C 1
ATOM 3034 O O . TYR A 1 412 ? 15.678 1.483 -17.408 1.00 95.94 412 TYR A O 1
ATOM 3042 N N . TYR A 1 413 ? 13.867 1.362 -18.732 1.00 97.19 413 TYR A N 1
ATOM 3043 C CA . TYR A 1 413 ? 14.379 0.265 -19.548 1.00 97.19 413 TYR A CA 1
ATOM 3044 C C . TYR A 1 413 ? 15.508 0.754 -20.468 1.00 97.19 413 TYR A C 1
ATOM 3046 O O . TYR A 1 413 ? 15.407 1.819 -21.077 1.00 97.19 413 TYR A O 1
ATOM 3054 N N . GLY A 1 414 ? 16.614 0.010 -20.529 1.00 95.75 414 GLY A N 1
ATOM 3055 C CA . GLY A 1 414 ? 17.823 0.371 -21.277 1.00 95.75 414 GLY A CA 1
ATOM 3056 C C . GLY A 1 414 ? 18.629 1.532 -20.677 1.00 95.75 414 GLY A C 1
ATOM 3057 O O . GLY A 1 414 ? 19.609 1.986 -21.269 1.00 95.75 414 GLY A O 1
ATOM 3058 N N . VAL A 1 415 ? 18.243 2.043 -19.504 1.00 93.94 415 VAL A N 1
ATOM 3059 C CA . VAL A 1 415 ? 18.951 3.144 -18.842 1.00 93.94 415 VAL A CA 1
ATOM 3060 C C . VAL A 1 415 ? 20.093 2.584 -18.001 1.00 93.94 415 VAL A C 1
ATOM 3062 O O . VAL A 1 415 ? 19.881 1.718 -17.163 1.00 93.94 415 VAL A O 1
ATOM 3065 N N . ALA A 1 416 ? 21.309 3.104 -18.174 1.00 89.38 416 ALA A N 1
ATOM 3066 C CA . ALA A 1 416 ? 22.451 2.723 -17.341 1.00 89.38 416 ALA A CA 1
ATOM 3067 C C . ALA A 1 416 ? 22.267 3.169 -15.876 1.00 89.38 416 ALA A C 1
ATOM 3069 O O . ALA A 1 416 ? 21.811 4.288 -15.629 1.00 89.38 416 ALA A O 1
ATOM 3070 N N . ALA A 1 417 ? 22.706 2.347 -14.914 1.00 87.31 417 ALA A N 1
ATOM 3071 C CA . ALA A 1 417 ? 22.532 2.589 -13.473 1.00 87.31 417 ALA A CA 1
ATOM 3072 C C . ALA A 1 417 ? 22.984 3.995 -13.031 1.00 87.31 417 ALA A C 1
ATOM 3074 O O . ALA A 1 417 ? 22.258 4.691 -12.325 1.00 87.31 417 ALA A O 1
ATOM 3075 N N . GLY A 1 418 ? 24.136 4.468 -13.525 1.00 84.75 418 GLY A N 1
ATOM 3076 C CA . GLY A 1 418 ? 24.679 5.795 -13.199 1.00 84.75 418 GLY A CA 1
ATOM 3077 C C . GLY A 1 418 ? 23.830 6.986 -13.673 1.00 84.75 418 GLY A C 1
ATOM 3078 O O . GLY A 1 418 ? 24.057 8.111 -13.235 1.00 84.75 418 GLY A O 1
ATOM 3079 N N . LYS A 1 419 ? 22.842 6.764 -14.551 1.00 87.31 419 LYS A N 1
ATOM 3080 C CA . LYS A 1 419 ? 21.897 7.795 -15.015 1.00 87.31 419 LYS A CA 1
ATOM 3081 C C . LYS A 1 419 ? 20.604 7.830 -14.191 1.00 87.31 419 LYS A C 1
ATOM 3083 O O . LYS A 1 419 ? 19.805 8.754 -14.346 1.00 87.31 419 LYS A O 1
ATOM 3088 N N . VAL A 1 420 ? 20.378 6.849 -13.319 1.00 88.69 420 VAL A N 1
ATOM 3089 C CA . VAL A 1 420 ? 19.162 6.742 -12.508 1.00 88.69 420 VAL A CA 1
ATOM 3090 C C . VAL A 1 420 ? 19.312 7.569 -11.238 1.00 88.69 420 VAL A C 1
ATOM 3092 O O . VAL A 1 420 ? 20.279 7.435 -10.493 1.00 88.69 420 VAL A O 1
ATOM 3095 N N . ARG A 1 421 ? 18.322 8.421 -10.959 1.00 86.06 421 ARG A N 1
ATOM 3096 C CA . ARG A 1 421 ? 18.277 9.234 -9.739 1.00 86.06 421 ARG A CA 1
ATOM 3097 C C . ARG A 1 421 ? 17.232 8.704 -8.761 1.00 86.06 421 ARG A C 1
ATOM 3099 O O . ARG A 1 421 ? 16.049 8.609 -9.099 1.00 86.06 421 ARG A O 1
ATOM 3106 N N . LEU A 1 422 ? 17.666 8.432 -7.529 1.00 86.44 422 LEU A N 1
ATOM 3107 C CA . LEU A 1 422 ? 16.800 8.133 -6.381 1.00 86.44 422 LEU A CA 1
ATOM 3108 C C . LEU A 1 422 ? 16.442 9.433 -5.648 1.00 86.44 422 LEU A C 1
ATOM 3110 O O . LEU A 1 422 ? 16.822 9.685 -4.508 1.00 86.44 422 LEU A O 1
ATOM 3114 N N . ASP A 1 423 ? 15.734 10.291 -6.366 1.00 82.88 423 ASP A N 1
ATOM 3115 C CA . ASP A 1 423 ? 15.405 11.677 -6.011 1.00 82.88 423 ASP A CA 1
ATOM 3116 C C . ASP A 1 423 ? 14.161 11.826 -5.117 1.00 82.88 423 ASP A C 1
ATOM 3118 O O . ASP A 1 423 ? 13.768 12.938 -4.779 1.00 82.88 423 ASP A O 1
ATOM 3122 N N . THR A 1 424 ? 13.533 10.721 -4.713 1.00 82.75 424 THR A N 1
ATOM 3123 C CA . THR A 1 424 ? 12.385 10.731 -3.795 1.00 82.75 424 THR A CA 1
ATOM 3124 C C . THR A 1 424 ? 12.595 9.733 -2.668 1.00 82.75 424 THR A C 1
ATOM 3126 O O . THR A 1 424 ? 13.218 8.690 -2.871 1.00 82.75 424 THR A O 1
ATOM 3129 N N . ALA A 1 425 ? 11.992 9.996 -1.505 1.00 83.94 425 ALA A N 1
ATOM 3130 C CA . ALA A 1 425 ? 12.021 9.070 -0.371 1.00 83.94 425 ALA A CA 1
ATOM 3131 C C . ALA A 1 425 ? 11.499 7.669 -0.748 1.00 83.94 425 ALA A C 1
ATOM 3133 O O . ALA A 1 425 ? 12.041 6.660 -0.305 1.00 83.94 425 ALA A O 1
ATOM 3134 N N . SER A 1 426 ? 10.488 7.600 -1.626 1.00 87.56 426 SER A N 1
ATOM 3135 C CA . SER A 1 426 ? 9.990 6.329 -2.163 1.00 87.56 426 SER A CA 1
ATOM 3136 C C . SER A 1 426 ? 11.072 5.595 -2.964 1.00 87.56 426 SER A C 1
ATOM 3138 O O . SER A 1 426 ? 11.381 4.451 -2.650 1.00 87.56 426 SER A O 1
ATOM 3140 N N . LYS A 1 427 ? 11.695 6.241 -3.960 1.00 88.62 427 LYS A N 1
ATOM 3141 C CA . LYS A 1 427 ? 12.758 5.606 -4.761 1.00 88.62 427 LYS A CA 1
ATOM 3142 C C . LYS A 1 427 ? 13.966 5.203 -3.919 1.00 88.62 427 LYS A C 1
ATOM 3144 O O . LYS A 1 427 ? 14.540 4.158 -4.179 1.00 88.62 427 LYS A O 1
ATOM 3149 N N . GLN A 1 428 ? 14.337 5.994 -2.913 1.00 88.31 428 GLN A N 1
ATOM 3150 C CA . GLN A 1 428 ? 15.419 5.641 -1.989 1.00 88.31 428 GLN A CA 1
ATOM 3151 C C . GLN A 1 428 ? 15.083 4.373 -1.204 1.00 88.31 428 GLN A C 1
ATOM 3153 O O . GLN A 1 428 ? 15.886 3.446 -1.182 1.00 88.31 428 GLN A O 1
ATOM 3158 N N . LYS A 1 429 ? 13.870 4.293 -0.640 1.00 89.00 429 LYS A N 1
ATOM 3159 C CA . LYS A 1 429 ? 13.398 3.101 0.075 1.00 89.00 429 LYS A CA 1
ATOM 3160 C C . LYS A 1 429 ? 13.477 1.845 -0.800 1.00 89.00 429 LYS A C 1
ATOM 3162 O O . LYS A 1 429 ? 14.073 0.854 -0.389 1.00 89.00 429 LYS A O 1
ATOM 3167 N N . TYR A 1 430 ? 12.885 1.882 -1.995 1.00 92.44 430 TYR A N 1
ATOM 3168 C CA . TYR A 1 430 ? 12.873 0.711 -2.881 1.00 92.44 430 TYR A CA 1
ATOM 3169 C C . TYR A 1 430 ? 14.225 0.460 -3.556 1.00 92.44 430 TYR A C 1
ATOM 3171 O O . TYR A 1 430 ? 14.509 -0.671 -3.922 1.00 92.44 430 TYR A O 1
ATOM 3179 N N . GLY A 1 431 ? 15.086 1.473 -3.664 1.00 90.75 431 GLY A N 1
ATOM 3180 C CA . GLY A 1 431 ? 16.478 1.308 -4.073 1.00 90.75 431 GLY A CA 1
ATOM 3181 C C . GLY A 1 431 ? 17.278 0.474 -3.072 1.00 90.75 431 GLY A C 1
ATOM 3182 O O . GLY A 1 431 ? 18.052 -0.378 -3.491 1.00 90.75 431 GLY A O 1
ATOM 3183 N N . THR A 1 432 ? 17.048 0.646 -1.765 1.00 89.06 432 THR A N 1
ATOM 3184 C CA . THR A 1 432 ? 17.664 -0.212 -0.737 1.00 89.06 432 THR A CA 1
ATOM 3185 C C . THR A 1 432 ? 17.188 -1.658 -0.851 1.00 89.06 432 THR A C 1
ATOM 3187 O O . THR A 1 432 ? 18.001 -2.569 -0.782 1.00 89.06 432 THR A O 1
ATOM 3190 N N . LEU A 1 433 ? 15.889 -1.879 -1.062 1.00 90.00 433 LEU A N 1
ATOM 3191 C CA . LEU A 1 433 ? 15.340 -3.216 -1.302 1.00 90.00 433 LEU A CA 1
ATOM 3192 C C . LEU A 1 4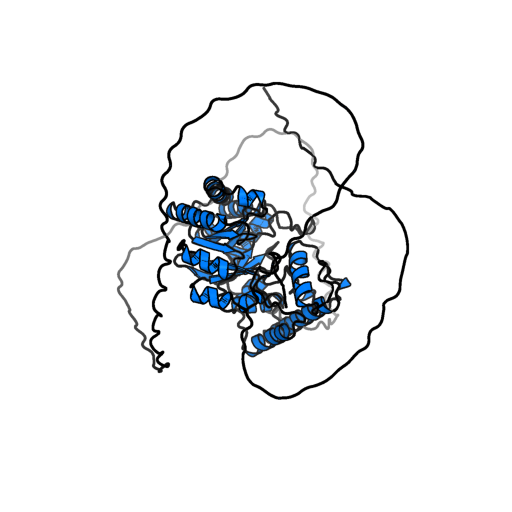33 ? 15.953 -3.856 -2.558 1.00 90.00 433 LEU A C 1
ATOM 3194 O O . LEU A 1 433 ? 16.423 -4.987 -2.506 1.00 90.00 433 LEU A O 1
ATOM 3198 N N . LEU A 1 434 ? 15.973 -3.120 -3.672 1.00 91.50 434 LEU A N 1
ATOM 3199 C CA . LEU A 1 434 ? 16.565 -3.578 -4.926 1.00 91.50 434 LEU A CA 1
ATOM 3200 C C . LEU A 1 434 ? 18.042 -3.941 -4.737 1.00 91.50 434 LEU A C 1
ATOM 3202 O O . LEU A 1 434 ? 18.511 -4.933 -5.284 1.00 91.50 434 LEU A O 1
ATOM 3206 N N . HIS A 1 435 ? 18.759 -3.158 -3.928 1.00 87.31 435 HIS A N 1
ATOM 3207 C CA . HIS A 1 435 ? 20.133 -3.461 -3.549 1.00 87.31 435 HIS A CA 1
ATOM 3208 C C . HIS A 1 435 ? 20.252 -4.784 -2.791 1.00 87.31 435 HIS A C 1
ATOM 3210 O O . HIS A 1 435 ? 21.143 -5.563 -3.108 1.00 87.31 435 HIS A O 1
ATOM 3216 N N . GLN A 1 436 ? 19.358 -5.062 -1.836 1.00 87.06 436 GLN A N 1
ATOM 3217 C CA . GLN A 1 436 ? 19.375 -6.323 -1.083 1.00 87.06 436 GLN A CA 1
ATOM 3218 C C . GLN A 1 436 ? 19.098 -7.534 -1.975 1.00 87.06 436 GLN A C 1
ATOM 3220 O O . GLN A 1 436 ? 19.838 -8.508 -1.913 1.00 87.06 436 GLN A O 1
ATOM 3225 N N . VAL A 1 437 ? 18.071 -7.455 -2.825 1.00 89.56 437 VAL A N 1
ATOM 3226 C CA . VAL A 1 437 ? 17.672 -8.555 -3.720 1.00 89.56 437 VAL A CA 1
ATOM 3227 C C . VAL A 1 437 ? 18.713 -8.805 -4.808 1.00 89.56 437 VAL A C 1
ATOM 3229 O O . VAL A 1 437 ? 18.961 -9.944 -5.187 1.00 89.56 437 VAL A O 1
ATOM 3232 N N . GLY A 1 438 ? 19.303 -7.737 -5.342 1.00 86.00 438 GLY A N 1
ATOM 3233 C CA . GLY A 1 438 ? 20.155 -7.811 -6.521 1.00 86.00 438 GLY A CA 1
ATOM 3234 C C . GLY A 1 438 ? 21.662 -7.842 -6.249 1.00 86.00 438 GLY A C 1
ATOM 3235 O O . GLY A 1 438 ? 22.448 -7.893 -7.195 1.00 86.00 438 GLY A O 1
ATOM 3236 N N . THR A 1 439 ? 22.082 -7.831 -4.980 1.00 81.25 439 THR A N 1
ATOM 3237 C CA . THR A 1 439 ? 23.486 -8.025 -4.589 1.00 81.25 439 THR A CA 1
ATOM 3238 C C . THR A 1 439 ? 23.677 -9.452 -4.081 1.00 81.25 439 THR A C 1
ATOM 3240 O O . THR A 1 439 ? 23.044 -9.796 -3.087 1.00 81.25 439 THR A O 1
ATOM 3243 N N . PRO A 1 440 ? 24.553 -10.270 -4.697 1.00 75.62 440 PRO A N 1
ATOM 3244 C CA . PRO A 1 440 ? 24.824 -11.629 -4.233 1.00 75.62 440 PRO A CA 1
ATOM 3245 C C . PRO A 1 440 ? 25.261 -11.694 -2.755 1.00 75.62 440 PRO A C 1
ATOM 3247 O O . PRO A 1 440 ? 25.870 -10.734 -2.257 1.00 75.62 440 PRO A O 1
ATOM 3250 N N . PRO A 1 441 ? 25.027 -12.826 -2.063 1.00 68.50 441 PRO A N 1
ATOM 3251 C CA . PRO A 1 441 ? 25.485 -13.038 -0.690 1.00 68.50 441 PRO A CA 1
ATOM 3252 C C . PRO A 1 441 ? 26.980 -12.723 -0.515 1.00 68.50 441 PRO A C 1
ATOM 3254 O O . PRO A 1 441 ? 27.813 -13.121 -1.328 1.00 68.50 441 PRO A O 1
ATOM 3257 N N . GLY A 1 442 ? 27.329 -11.984 0.544 1.00 61.91 442 GLY A N 1
ATOM 3258 C CA . GLY A 1 442 ? 28.709 -11.554 0.824 1.00 61.91 442 GLY A CA 1
ATOM 3259 C C . GLY A 1 442 ? 29.144 -10.240 0.155 1.00 61.91 442 GLY A C 1
ATOM 3260 O O . GLY A 1 442 ? 30.230 -9.740 0.450 1.00 61.91 442 GLY A O 1
ATOM 3261 N N . GLY A 1 443 ? 28.307 -9.632 -0.694 1.00 59.66 443 GLY A N 1
ATOM 3262 C CA . GLY A 1 443 ? 28.492 -8.243 -1.123 1.00 59.66 443 GLY A CA 1
ATOM 3263 C C . GLY A 1 443 ? 28.254 -7.256 0.029 1.00 59.66 443 GLY A C 1
ATOM 3264 O O . GLY A 1 443 ? 27.474 -7.528 0.940 1.00 59.66 443 GLY A O 1
ATOM 3265 N N . LEU A 1 444 ? 28.921 -6.095 0.011 1.00 51.16 444 LEU A N 1
ATOM 3266 C CA . LEU A 1 444 ? 28.759 -5.066 1.049 1.00 51.16 444 LEU A CA 1
ATOM 3267 C C . LEU A 1 444 ? 27.294 -4.586 1.116 1.00 51.16 444 LEU A C 1
ATOM 3269 O O . LEU A 1 444 ? 26.843 -3.749 0.330 1.00 51.16 444 LEU A O 1
ATOM 3273 N N . ALA A 1 445 ? 26.549 -5.109 2.091 1.00 46.88 445 ALA A N 1
ATOM 3274 C CA . ALA A 1 445 ? 25.208 -4.670 2.454 1.00 46.88 445 ALA A CA 1
ATOM 3275 C C . ALA A 1 445 ? 25.301 -3.344 3.229 1.00 46.88 445 ALA A C 1
ATOM 3277 O O . ALA A 1 445 ? 25.199 -3.299 4.450 1.00 46.88 445 ALA A O 1
ATOM 3278 N N . GLY A 1 446 ? 25.559 -2.244 2.522 1.00 41.38 446 GLY A N 1
ATOM 3279 C CA . GLY A 1 446 ? 25.719 -0.937 3.150 1.00 41.38 446 GLY A CA 1
ATOM 3280 C C . GLY A 1 446 ? 25.629 0.212 2.157 1.00 41.38 446 GLY A C 1
ATOM 3281 O O . GLY A 1 446 ? 26.648 0.706 1.689 1.00 41.38 446 GLY A O 1
ATOM 3282 N N . GLY A 1 447 ? 24.409 0.666 1.862 1.00 45.53 447 GLY A N 1
ATOM 3283 C CA . GLY A 1 447 ? 24.169 1.929 1.158 1.00 45.53 447 GLY A CA 1
ATOM 3284 C C . GLY A 1 447 ? 23.045 1.863 0.128 1.00 45.53 447 GLY A C 1
ATOM 3285 O O . GLY A 1 447 ? 22.957 0.927 -0.654 1.00 45.53 447 GLY A O 1
ATOM 3286 N N . ALA A 1 448 ? 22.211 2.905 0.083 1.00 46.69 448 ALA A N 1
ATOM 3287 C CA . ALA A 1 448 ? 21.142 3.115 -0.904 1.00 46.69 448 ALA A CA 1
ATOM 3288 C C . ALA A 1 448 ? 21.662 3.419 -2.328 1.00 46.69 448 ALA A C 1
ATOM 3290 O O . ALA A 1 448 ? 21.000 4.093 -3.119 1.00 46.69 448 ALA A O 1
ATOM 3291 N N . ALA A 1 449 ? 22.869 2.970 -2.661 1.00 49.75 449 ALA A N 1
ATOM 3292 C CA . ALA A 1 449 ? 23.415 3.119 -3.988 1.00 49.75 449 ALA A CA 1
ATOM 3293 C C . ALA A 1 449 ? 22.974 1.913 -4.820 1.00 49.75 449 ALA A C 1
ATOM 3295 O O . ALA A 1 449 ? 23.600 0.864 -4.798 1.00 49.75 449 ALA A O 1
ATOM 3296 N N . VAL A 1 450 ? 21.972 2.123 -5.674 1.00 50.72 450 VAL A N 1
ATOM 3297 C CA . VAL A 1 450 ? 21.675 1.268 -6.846 1.00 50.72 450 VAL A CA 1
ATOM 3298 C C . VAL A 1 450 ? 22.892 1.149 -7.802 1.00 50.72 450 VAL A C 1
ATOM 3300 O O . VAL A 1 450 ? 22.836 0.482 -8.826 1.00 50.72 450 VAL A O 1
ATOM 3303 N N . ALA A 1 451 ? 24.031 1.759 -7.457 1.00 43.84 451 ALA A N 1
ATOM 3304 C CA . ALA A 1 451 ? 25.289 1.761 -8.191 1.00 43.84 451 ALA A CA 1
ATOM 3305 C C . ALA A 1 451 ? 26.123 0.469 -8.041 1.00 43.84 451 ALA A C 1
ATOM 3307 O O . ALA A 1 451 ? 27.321 0.489 -8.310 1.00 43.84 451 ALA A O 1
ATOM 3308 N N . GLY A 1 452 ? 25.515 -0.648 -7.637 1.00 52.31 452 GLY A N 1
ATOM 3309 C CA . GLY A 1 452 ? 26.058 -1.977 -7.910 1.00 52.31 452 GLY A CA 1
ATOM 3310 C C . GLY A 1 452 ? 25.552 -2.468 -9.268 1.00 52.31 452 GLY A C 1
ATOM 3311 O O . GLY A 1 452 ? 24.352 -2.413 -9.529 1.00 52.31 452 GLY A O 1
ATOM 3312 N N . GLY A 1 453 ? 26.443 -2.958 -10.137 1.00 58.38 453 GLY A N 1
ATOM 3313 C CA . GLY A 1 453 ? 26.057 -3.481 -11.456 1.00 58.38 453 GLY A CA 1
ATOM 3314 C C . GLY A 1 453 ? 25.007 -4.601 -11.392 1.00 58.38 453 GLY A C 1
ATOM 3315 O O . GLY A 1 453 ? 24.131 -4.646 -12.249 1.00 58.38 453 GLY A O 1
ATOM 3316 N N . GLY A 1 454 ? 25.041 -5.439 -10.345 1.00 68.44 454 GLY A N 1
ATOM 3317 C CA . GLY A 1 454 ? 24.094 -6.548 -10.146 1.00 68.44 454 GLY A CA 1
ATOM 3318 C C . GLY A 1 454 ? 22.664 -6.096 -9.836 1.00 68.44 454 GLY A C 1
ATOM 3319 O O . GLY A 1 454 ? 21.723 -6.527 -10.498 1.00 68.44 454 GLY A O 1
ATOM 3320 N N . SER A 1 455 ? 22.492 -5.147 -8.910 1.00 84.62 455 SER A N 1
ATOM 3321 C CA . SER A 1 455 ? 21.166 -4.688 -8.475 1.00 84.62 455 SER A CA 1
ATOM 3322 C C . SER A 1 455 ? 20.364 -4.035 -9.590 1.00 84.62 455 SER A C 1
ATOM 3324 O O . SER A 1 455 ? 19.160 -4.249 -9.718 1.00 84.62 455 SER A O 1
ATOM 3326 N N . TRP A 1 456 ? 21.028 -3.248 -10.435 1.00 91.12 456 TRP A N 1
ATOM 3327 C CA . TRP A 1 456 ? 20.356 -2.644 -11.576 1.00 91.12 456 TRP A CA 1
ATOM 3328 C C . TRP A 1 456 ? 20.191 -3.610 -12.756 1.00 91.12 456 TRP A C 1
ATOM 3330 O O . TRP A 1 456 ? 19.216 -3.469 -13.488 1.00 91.12 456 TRP A O 1
ATOM 3340 N N . ALA A 1 457 ? 21.073 -4.602 -12.928 1.00 91.12 457 ALA A N 1
ATOM 3341 C CA . ALA A 1 457 ? 20.886 -5.655 -13.929 1.00 91.12 457 ALA A CA 1
ATOM 3342 C C . ALA A 1 457 ? 19.597 -6.449 -13.666 1.00 91.12 457 ALA A C 1
ATOM 3344 O O . ALA A 1 457 ? 18.753 -6.529 -14.554 1.00 91.12 457 ALA A O 1
ATOM 3345 N N . PHE A 1 458 ? 19.372 -6.881 -12.421 1.00 93.69 458 PHE A N 1
ATOM 3346 C CA . PHE A 1 458 ? 18.113 -7.518 -12.017 1.00 93.69 458 PHE A CA 1
ATOM 3347 C C . PHE A 1 458 ? 16.893 -6.621 -12.303 1.00 93.69 458 PHE A C 1
ATOM 3349 O O . PHE A 1 458 ? 15.876 -7.065 -12.830 1.00 93.69 458 PHE A O 1
ATOM 3356 N N . MET A 1 459 ? 16.999 -5.313 -12.045 1.00 95.44 459 MET A N 1
ATOM 3357 C CA . MET A 1 459 ? 15.929 -4.377 -12.407 1.00 95.44 459 MET A CA 1
ATOM 3358 C C . MET A 1 459 ? 15.681 -4.312 -13.925 1.00 95.44 459 MET A C 1
ATOM 3360 O O . MET A 1 459 ? 14.534 -4.173 -14.349 1.00 95.44 459 MET A O 1
ATOM 3364 N N . GLN A 1 460 ? 16.729 -4.388 -14.753 1.00 96.56 460 GLN A N 1
ATOM 3365 C CA . GLN A 1 460 ? 16.582 -4.422 -16.211 1.00 96.56 460 GLN A CA 1
ATOM 3366 C C . GLN A 1 460 ? 15.904 -5.707 -16.691 1.00 96.56 460 GLN A C 1
ATOM 3368 O O . GLN A 1 460 ? 15.123 -5.635 -17.636 1.00 96.56 460 GLN A O 1
ATOM 3373 N N . GLU A 1 461 ? 16.129 -6.841 -16.028 1.00 97.38 461 GLU A N 1
ATOM 3374 C CA . GLU A 1 461 ? 15.411 -8.091 -16.304 1.00 97.38 461 GLU A CA 1
ATOM 3375 C C . GLU A 1 461 ? 13.920 -7.956 -15.972 1.00 97.38 461 GLU A C 1
ATOM 3377 O O . GLU A 1 461 ? 13.074 -8.254 -16.814 1.00 97.38 461 GLU A O 1
ATOM 3382 N N . VAL A 1 462 ? 13.583 -7.380 -14.810 1.00 98.00 462 VAL A N 1
ATOM 3383 C CA . VAL A 1 462 ? 12.188 -7.083 -14.432 1.00 98.00 462 VAL A CA 1
ATOM 3384 C C . VAL A 1 462 ? 11.518 -6.159 -15.455 1.00 98.00 462 VAL A C 1
ATOM 3386 O O . VAL A 1 462 ? 10.386 -6.404 -15.881 1.00 98.00 462 VAL A O 1
ATOM 3389 N N . LEU A 1 463 ? 12.204 -5.094 -15.881 1.00 98.44 463 LEU A N 1
ATOM 3390 C CA . LEU A 1 463 ? 11.701 -4.167 -16.901 1.00 98.44 463 LEU A CA 1
ATOM 3391 C C . LEU A 1 463 ? 11.582 -4.834 -18.279 1.00 98.44 463 LEU A C 1
ATOM 3393 O O . LEU A 1 463 ? 10.629 -4.568 -19.003 1.00 98.44 463 LEU A O 1
ATOM 3397 N N . GLY A 1 464 ? 12.517 -5.714 -18.638 1.00 98.56 464 GLY A N 1
ATOM 3398 C CA . GLY A 1 464 ? 12.484 -6.476 -19.883 1.00 98.56 464 GLY A CA 1
ATOM 3399 C C . GLY A 1 464 ? 11.295 -7.429 -19.944 1.00 98.56 464 GLY A C 1
ATOM 3400 O O . GLY A 1 464 ? 10.551 -7.406 -20.923 1.00 98.56 464 GLY A O 1
ATOM 3401 N N . ALA A 1 465 ? 11.064 -8.200 -18.879 1.00 98.62 465 ALA A N 1
ATOM 3402 C CA . ALA A 1 465 ? 9.947 -9.136 -18.793 1.00 98.62 465 ALA A CA 1
ATOM 3403 C C . ALA A 1 465 ? 8.593 -8.414 -18.794 1.00 98.62 465 ALA A C 1
ATOM 3405 O O . ALA A 1 465 ? 7.712 -8.735 -19.590 1.00 98.62 465 ALA A O 1
ATOM 3406 N N . THR A 1 466 ? 8.439 -7.370 -17.973 1.00 98.75 466 THR A N 1
ATOM 3407 C CA . THR A 1 466 ? 7.198 -6.575 -17.951 1.00 98.75 466 THR A CA 1
ATOM 3408 C C . THR A 1 466 ? 6.920 -5.881 -19.282 1.00 98.75 466 THR A C 1
ATOM 3410 O O . THR A 1 466 ? 5.765 -5.832 -19.704 1.00 98.75 466 THR A O 1
ATOM 3413 N N . ARG A 1 467 ? 7.955 -5.406 -19.985 1.00 98.56 467 ARG A N 1
ATOM 3414 C CA . ARG A 1 467 ? 7.821 -4.857 -21.337 1.00 98.56 467 ARG A CA 1
ATOM 3415 C C . ARG A 1 467 ? 7.405 -5.927 -22.345 1.00 98.56 467 ARG A C 1
ATOM 3417 O O . ARG A 1 467 ? 6.493 -5.673 -23.122 1.00 98.56 467 ARG A O 1
ATOM 3424 N N . ALA A 1 468 ? 8.031 -7.104 -22.332 1.00 98.44 468 ALA A N 1
ATOM 3425 C CA . ALA A 1 468 ? 7.694 -8.200 -23.243 1.00 98.44 468 ALA A CA 1
ATOM 3426 C C . ALA A 1 468 ? 6.228 -8.642 -23.085 1.00 98.44 468 ALA A C 1
ATOM 3428 O O . ALA A 1 468 ? 5.494 -8.711 -24.071 1.00 98.44 468 ALA A O 1
ATOM 3429 N N . VAL A 1 469 ? 5.778 -8.826 -21.840 1.00 98.69 469 VAL A N 1
ATOM 3430 C CA . VAL A 1 469 ? 4.366 -9.065 -21.503 1.00 98.69 469 VAL A CA 1
ATOM 3431 C C . VAL A 1 469 ? 3.493 -7.908 -22.003 1.00 98.69 469 VAL A C 1
ATOM 3433 O O . VAL A 1 469 ? 2.486 -8.120 -22.674 1.00 98.69 469 VAL A O 1
ATOM 3436 N N . GLY A 1 470 ? 3.897 -6.663 -21.748 1.00 98.19 470 GLY A N 1
ATOM 3437 C CA . GLY A 1 470 ? 3.176 -5.472 -22.196 1.00 98.19 470 GLY A CA 1
ATOM 3438 C C . GLY A 1 470 ? 2.945 -5.425 -23.710 1.00 98.19 470 GLY A C 1
ATOM 3439 O O . GLY A 1 470 ? 1.842 -5.091 -24.153 1.00 98.19 470 GLY A O 1
ATOM 3440 N N . GLU A 1 471 ? 3.944 -5.811 -24.509 1.00 98.00 471 GLU A N 1
ATOM 3441 C CA . GLU A 1 471 ? 3.834 -5.901 -25.971 1.00 98.00 471 GLU A CA 1
ATOM 3442 C C . GLU A 1 471 ? 2.852 -7.006 -26.406 1.00 98.00 471 GLU A C 1
ATOM 3444 O O . GLU A 1 471 ? 2.015 -6.747 -27.276 1.00 98.00 471 GLU A O 1
ATOM 3449 N N . ARG A 1 472 ? 2.853 -8.186 -25.753 1.00 97.88 472 ARG A N 1
ATOM 3450 C CA . ARG A 1 472 ? 1.850 -9.250 -26.005 1.00 97.88 472 ARG A CA 1
ATOM 3451 C C . ARG A 1 472 ? 0.418 -8.762 -25.779 1.00 97.88 472 ARG A C 1
ATOM 3453 O O . ARG A 1 472 ? -0.492 -9.144 -26.512 1.00 97.88 472 ARG A O 1
ATOM 3460 N N . HIS A 1 473 ? 0.231 -7.851 -24.825 1.00 97.12 473 HIS A N 1
ATOM 3461 C CA . HIS A 1 473 ? -1.069 -7.273 -24.470 1.00 97.12 473 HIS A CA 1
ATOM 3462 C C . HIS A 1 473 ? -1.389 -5.948 -25.177 1.00 97.12 473 HIS A C 1
ATOM 3464 O O . HIS A 1 473 ? -2.236 -5.176 -24.724 1.00 97.12 473 HIS A O 1
ATOM 3470 N N . GLY A 1 474 ? -0.758 -5.673 -26.323 1.00 94.62 474 GLY A N 1
ATOM 3471 C CA . GLY A 1 474 ? -1.097 -4.525 -27.172 1.00 94.62 474 GLY A CA 1
ATOM 3472 C C . GLY A 1 474 ? -0.396 -3.219 -26.790 1.00 94.62 474 GLY A C 1
ATOM 3473 O O . GLY A 1 474 ? -0.931 -2.132 -27.052 1.00 94.62 474 GLY A O 1
ATOM 3474 N N . GLY A 1 475 ? 0.793 -3.320 -26.195 1.00 95.31 475 GLY A N 1
ATOM 3475 C CA . GLY A 1 475 ? 1.628 -2.186 -25.794 1.00 95.31 475 GLY A CA 1
ATOM 3476 C C . GLY A 1 475 ? 1.213 -1.587 -24.450 1.00 95.31 475 GLY A C 1
ATOM 3477 O O . GLY A 1 475 ? 1.207 -0.365 -24.286 1.00 95.31 475 GLY A O 1
ATOM 3478 N N . VAL A 1 476 ? 0.799 -2.433 -23.504 1.00 97.00 476 VAL A N 1
ATOM 3479 C CA . VAL A 1 476 ? 0.541 -2.025 -22.117 1.00 97.00 476 VAL A CA 1
ATOM 3480 C C . VAL A 1 476 ? 1.867 -1.654 -21.447 1.00 97.00 476 VAL A C 1
ATOM 3482 O O . VAL A 1 476 ? 2.883 -2.301 -21.678 1.00 97.00 476 VAL A O 1
ATOM 3485 N N . SER A 1 477 ? 1.873 -0.603 -20.622 1.00 98.00 477 SER A N 1
ATOM 3486 C CA . SER A 1 477 ? 3.095 -0.149 -19.949 1.00 98.00 477 SER A CA 1
ATOM 3487 C C . SER A 1 477 ? 3.594 -1.169 -18.923 1.00 98.00 477 SER A C 1
ATOM 3489 O O . SER A 1 477 ? 2.793 -1.853 -18.277 1.00 98.00 477 SER A O 1
ATOM 3491 N N . SER A 1 478 ? 4.909 -1.199 -18.677 1.00 98.25 478 SER A N 1
ATOM 3492 C CA . SER A 1 478 ? 5.496 -2.056 -17.631 1.00 98.25 478 SER A CA 1
ATOM 3493 C C . SER A 1 478 ? 4.873 -1.800 -16.255 1.00 98.25 478 SER A C 1
ATOM 3495 O O . SER A 1 478 ? 4.674 -2.727 -15.471 1.00 98.25 478 SER A O 1
ATOM 3497 N N . SER A 1 479 ? 4.500 -0.545 -15.970 1.00 98.06 479 SER A N 1
ATOM 3498 C CA . SER A 1 479 ? 3.811 -0.167 -14.731 1.00 98.06 479 SER A CA 1
ATOM 3499 C C . SER A 1 479 ? 2.452 -0.862 -14.603 1.00 98.06 479 SER A C 1
ATOM 3501 O O . SER A 1 479 ? 2.103 -1.358 -13.534 1.00 98.06 479 SER A O 1
ATOM 3503 N N . ALA A 1 480 ? 1.668 -0.891 -15.684 1.00 98.25 480 ALA A N 1
ATOM 3504 C CA . ALA A 1 480 ? 0.352 -1.517 -15.681 1.00 98.25 480 ALA A CA 1
ATOM 3505 C C . ALA A 1 480 ? 0.452 -3.049 -15.606 1.00 98.25 480 ALA A C 1
ATOM 3507 O O . ALA A 1 480 ? -0.320 -3.652 -14.864 1.00 98.25 480 ALA A O 1
ATOM 3508 N N . VAL A 1 481 ? 1.433 -3.662 -16.280 1.00 98.75 481 VAL A N 1
ATOM 3509 C CA . VAL A 1 481 ? 1.725 -5.103 -16.158 1.00 98.75 481 VAL A CA 1
ATOM 3510 C C . VAL A 1 481 ? 2.101 -5.466 -14.722 1.00 98.75 481 VAL A C 1
ATOM 3512 O O . VAL A 1 481 ? 1.492 -6.355 -14.132 1.00 98.75 481 VAL A O 1
ATOM 3515 N N . ALA A 1 482 ? 3.047 -4.744 -14.118 1.00 98.69 482 ALA A N 1
ATOM 3516 C CA . ALA A 1 482 ? 3.486 -5.010 -12.750 1.00 98.69 482 ALA A CA 1
ATOM 3517 C C . ALA A 1 482 ? 2.349 -4.849 -11.731 1.00 98.69 482 ALA A C 1
ATOM 3519 O O . ALA A 1 482 ? 2.197 -5.666 -10.822 1.00 98.69 482 ALA A O 1
ATOM 3520 N N . LEU A 1 483 ? 1.510 -3.822 -11.895 1.00 98.69 483 LEU A N 1
ATOM 3521 C CA . LEU A 1 483 ? 0.337 -3.631 -11.049 1.00 98.69 483 LEU A CA 1
ATOM 3522 C C . LEU A 1 483 ? -0.701 -4.747 -11.247 1.00 98.69 483 LEU A C 1
ATOM 3524 O O . LEU A 1 483 ? -1.248 -5.234 -10.260 1.00 98.69 483 LEU A O 1
ATOM 3528 N N . ALA A 1 484 ? -0.950 -5.177 -12.487 1.00 98.69 484 ALA A N 1
ATOM 3529 C CA . ALA A 1 484 ? -1.854 -6.287 -12.786 1.00 98.69 484 ALA A CA 1
ATOM 3530 C C . ALA A 1 484 ? -1.362 -7.604 -12.176 1.00 98.69 484 ALA A C 1
ATOM 3532 O O . ALA A 1 484 ? -2.173 -8.356 -11.637 1.00 98.69 484 ALA A O 1
ATOM 3533 N N . TRP A 1 485 ? -0.050 -7.861 -12.210 1.00 98.75 485 TRP A N 1
ATOM 3534 C CA . TRP A 1 485 ? 0.559 -9.023 -11.563 1.00 98.75 485 TRP A CA 1
ATOM 3535 C C . TRP A 1 485 ? 0.288 -9.017 -10.059 1.00 98.75 485 TRP A C 1
ATOM 3537 O O . TRP A 1 485 ? -0.219 -10.006 -9.536 1.00 98.75 485 TRP A O 1
ATOM 3547 N N . VAL A 1 486 ? 0.514 -7.886 -9.372 1.00 98.69 486 VAL A N 1
ATOM 3548 C CA . VAL A 1 486 ? 0.230 -7.771 -7.928 1.00 98.69 486 VAL A CA 1
ATOM 3549 C C . VAL A 1 486 ? -1.256 -8.002 -7.626 1.00 98.69 486 VAL A C 1
ATOM 3551 O O . VAL A 1 486 ? -1.588 -8.707 -6.679 1.00 98.69 486 VAL A O 1
ATOM 3554 N N . LEU A 1 487 ? -2.162 -7.445 -8.436 1.00 98.69 487 LEU A N 1
ATOM 3555 C CA . LEU A 1 487 ? -3.617 -7.582 -8.260 1.00 98.69 487 LEU A CA 1
ATOM 3556 C C . LEU A 1 487 ? -4.165 -8.996 -8.517 1.00 98.69 487 LEU A C 1
ATOM 3558 O O . LEU A 1 487 ? -5.355 -9.224 -8.265 1.00 98.69 487 LEU A O 1
ATOM 3562 N N . GLN A 1 488 ? -3.343 -9.889 -9.069 1.00 98.25 488 GLN A N 1
ATOM 3563 C CA . GLN A 1 488 ? -3.660 -11.295 -9.333 1.00 98.25 488 GLN A CA 1
ATOM 3564 C C . GLN A 1 488 ? -2.988 -12.244 -8.331 1.00 98.25 488 GLN A C 1
ATOM 3566 O O . GLN A 1 488 ? -3.249 -13.443 -8.363 1.00 98.25 488 GLN A O 1
ATOM 3571 N N . GLN A 1 489 ? -2.174 -11.722 -7.408 1.00 98.12 489 GLN A N 1
ATOM 3572 C CA . GLN A 1 489 ? -1.551 -12.535 -6.373 1.00 98.12 489 GLN A CA 1
ATOM 3573 C C . GLN A 1 489 ? -2.578 -13.048 -5.347 1.00 98.12 489 GLN A C 1
ATOM 3575 O O . GLN A 1 489 ? -3.516 -12.321 -4.992 1.00 98.12 489 GLN A O 1
ATOM 3580 N N . PRO A 1 490 ? -2.387 -14.265 -4.801 1.00 97.38 490 PRO A N 1
ATOM 3581 C CA . PRO A 1 490 ? -3.238 -14.805 -3.746 1.00 97.38 490 PRO A CA 1
ATOM 3582 C C . PRO A 1 490 ? -3.437 -13.836 -2.573 1.00 97.38 490 PRO A C 1
ATOM 3584 O O . PRO A 1 490 ? -2.497 -13.183 -2.114 1.00 97.38 490 PRO A O 1
ATOM 3587 N N . GLN A 1 491 ? -4.680 -13.757 -2.088 1.00 97.38 491 GLN A N 1
ATOM 3588 C CA . GLN A 1 491 ? -5.144 -12.875 -1.004 1.00 97.38 491 GLN A CA 1
ATOM 3589 C C . GLN A 1 491 ? -4.971 -11.363 -1.216 1.00 97.38 491 GLN A C 1
ATOM 3591 O O . GLN A 1 491 ? -5.362 -10.592 -0.341 1.00 97.38 491 GLN A O 1
ATOM 3596 N N . VAL A 1 492 ? -4.442 -10.892 -2.348 1.00 98.62 492 VAL A N 1
ATOM 3597 C CA . VAL A 1 492 ? -4.369 -9.453 -2.627 1.00 98.62 492 VAL A CA 1
ATOM 3598 C C . VAL A 1 492 ? -5.730 -8.953 -3.105 1.00 98.62 492 VAL A C 1
ATOM 3600 O O . VAL A 1 492 ? -6.118 -9.134 -4.258 1.00 98.62 492 VAL A O 1
ATOM 3603 N N . ALA A 1 493 ? -6.458 -8.273 -2.220 1.00 98.38 493 ALA A N 1
ATOM 3604 C CA . ALA A 1 493 ? -7.731 -7.647 -2.568 1.00 98.38 493 ALA A CA 1
ATOM 3605 C C . ALA A 1 493 ? -7.519 -6.367 -3.387 1.00 98.38 493 ALA A C 1
ATOM 3607 O O . ALA A 1 493 ? -8.208 -6.120 -4.382 1.00 98.38 493 ALA A O 1
ATOM 3608 N N . ALA A 1 494 ? -6.562 -5.539 -2.963 1.00 98.75 494 ALA A N 1
ATOM 3609 C CA . ALA A 1 494 ? -6.315 -4.236 -3.558 1.00 98.75 494 ALA A CA 1
ATOM 3610 C C . ALA A 1 494 ? -4.841 -3.826 -3.481 1.00 98.75 494 ALA A C 1
ATOM 3612 O O . ALA A 1 494 ? -4.085 -4.308 -2.638 1.00 98.75 494 ALA A O 1
ATOM 3613 N N . ALA A 1 495 ? -4.453 -2.889 -4.344 1.00 98.69 495 ALA A N 1
ATOM 3614 C CA . ALA A 1 495 ? -3.115 -2.319 -4.399 1.00 98.69 495 ALA A CA 1
ATOM 3615 C C . ALA A 1 495 ? -3.141 -0.800 -4.189 1.00 98.69 495 ALA A C 1
ATOM 3617 O O . ALA A 1 495 ? -3.878 -0.086 -4.866 1.00 98.69 495 ALA A O 1
ATOM 3618 N N . VAL A 1 496 ? -2.299 -0.287 -3.294 1.00 98.56 496 VAL A N 1
ATOM 3619 C CA . VAL A 1 496 ? -2.110 1.145 -3.065 1.00 98.56 496 VAL A CA 1
ATOM 3620 C C . VAL A 1 496 ? -1.058 1.691 -4.021 1.00 98.56 496 VAL A C 1
ATOM 3622 O O . VAL A 1 496 ? 0.112 1.299 -3.982 1.00 98.56 496 VAL A O 1
ATOM 3625 N N . VAL A 1 497 ? -1.461 2.663 -4.838 1.00 97.62 497 VAL A N 1
ATOM 3626 C CA . VAL A 1 497 ? -0.576 3.368 -5.767 1.00 97.62 497 VAL A CA 1
ATOM 3627 C C . VAL A 1 497 ? -0.522 4.845 -5.394 1.00 97.62 497 VAL A C 1
ATOM 3629 O O . VAL A 1 497 ? -1.539 5.538 -5.347 1.00 97.62 497 VAL A O 1
ATOM 3632 N N . GLY A 1 498 ? 0.683 5.334 -5.107 1.00 92.94 498 GLY A N 1
ATOM 3633 C CA . GLY A 1 498 ? 0.922 6.748 -4.834 1.00 92.94 498 GLY A CA 1
ATOM 3634 C C . GLY A 1 498 ? 0.957 7.551 -6.126 1.00 92.94 498 GLY A C 1
ATOM 3635 O O . GLY A 1 498 ? 1.616 7.149 -7.085 1.00 92.94 498 GLY A O 1
ATOM 3636 N N . ALA A 1 499 ? 0.278 8.697 -6.137 1.00 89.31 499 ALA A N 1
ATOM 3637 C CA . ALA A 1 499 ? 0.256 9.583 -7.294 1.00 89.31 499 ALA A CA 1
ATOM 3638 C C . ALA A 1 499 ? 0.318 11.067 -6.904 1.00 89.31 499 ALA A C 1
ATOM 3640 O O . ALA A 1 499 ? -0.485 11.551 -6.101 1.00 89.31 499 ALA A O 1
ATOM 3641 N N . ARG A 1 500 ? 1.257 11.791 -7.529 1.00 87.50 500 ARG A N 1
ATOM 3642 C CA . ARG A 1 500 ? 1.423 13.245 -7.397 1.00 87.50 500 ARG A CA 1
ATOM 3643 C C . ARG A 1 500 ? 0.395 14.001 -8.225 1.00 87.50 500 ARG A C 1
ATOM 3645 O O . ARG A 1 500 ? 0.105 15.145 -7.914 1.00 87.50 500 ARG A O 1
ATOM 3652 N N . ASN A 1 501 ? -0.115 13.360 -9.277 1.00 88.88 501 ASN A N 1
ATOM 3653 C CA . ASN A 1 501 ? -1.105 13.912 -10.186 1.00 88.88 501 ASN A CA 1
ATOM 3654 C C . ASN A 1 501 ? -1.929 12.812 -10.881 1.00 88.88 501 ASN A C 1
ATOM 3656 O O . ASN A 1 501 ? -1.701 11.619 -10.679 1.00 88.88 501 ASN A O 1
ATOM 3660 N N . ALA A 1 502 ? -2.894 13.221 -11.704 1.00 91.50 502 ALA A N 1
ATOM 3661 C CA . ALA A 1 502 ? -3.827 12.339 -12.409 1.00 91.50 502 ALA A CA 1
ATOM 3662 C C . ALA A 1 502 ? -3.286 11.680 -13.699 1.00 91.50 502 ALA A C 1
ATOM 3664 O O . ALA A 1 502 ? -4.012 10.919 -14.338 1.00 91.50 502 ALA A O 1
ATOM 3665 N N . LEU A 1 503 ? -2.031 11.927 -14.099 1.00 90.62 503 LEU A N 1
ATOM 3666 C CA . LEU A 1 503 ? -1.517 11.505 -15.415 1.00 90.62 503 LEU A CA 1
ATOM 3667 C C . LEU A 1 503 ? -1.491 9.980 -15.612 1.00 90.62 503 LEU A C 1
ATOM 3669 O O . LEU A 1 503 ? -1.643 9.502 -16.733 1.00 90.62 503 LEU A O 1
ATOM 3673 N N . HIS A 1 504 ? -1.331 9.218 -14.529 1.00 91.12 504 HIS A N 1
ATOM 3674 C CA . HIS A 1 504 ? -1.170 7.760 -14.571 1.00 91.12 504 HIS A CA 1
ATOM 3675 C C . HIS A 1 504 ? -2.456 6.977 -14.268 1.00 91.12 504 HIS A C 1
ATOM 3677 O O . HIS A 1 504 ? -2.408 5.758 -14.132 1.00 91.12 504 HIS A O 1
ATOM 3683 N N . ILE A 1 505 ? -3.617 7.642 -14.186 1.00 95.69 505 ILE A N 1
ATOM 3684 C CA . ILE A 1 505 ? -4.909 6.974 -13.943 1.00 95.69 505 ILE A CA 1
ATOM 3685 C C . ILE A 1 505 ? -5.174 5.881 -14.985 1.00 95.69 505 ILE A C 1
ATOM 3687 O O . ILE A 1 505 ? -5.649 4.801 -14.642 1.00 95.69 505 ILE A O 1
ATOM 3691 N N . ARG A 1 506 ? -4.832 6.140 -16.253 1.00 94.69 506 ARG A N 1
ATOM 3692 C CA . ARG A 1 506 ? -5.080 5.187 -17.339 1.00 94.69 506 ARG A CA 1
ATOM 3693 C C . ARG A 1 506 ? -4.365 3.856 -17.110 1.00 94.69 506 ARG A C 1
ATOM 3695 O O . ARG A 1 506 ? -4.983 2.818 -17.308 1.00 94.69 506 ARG A O 1
ATOM 3702 N N . ASP A 1 507 ? -3.115 3.883 -16.656 1.00 95.38 507 ASP A N 1
ATOM 3703 C CA . ASP A 1 507 ? -2.346 2.666 -16.368 1.00 95.38 507 ASP A CA 1
ATOM 3704 C C . ASP A 1 507 ? -2.994 1.861 -15.236 1.00 95.38 507 ASP A C 1
ATOM 3706 O O . ASP A 1 507 ? -3.053 0.639 -15.307 1.00 95.38 507 ASP A O 1
ATOM 3710 N N . MET A 1 508 ? -3.564 2.534 -14.231 1.00 97.19 508 MET A N 1
ATOM 3711 C CA . MET A 1 508 ? -4.290 1.874 -13.138 1.00 97.19 508 MET A CA 1
ATOM 3712 C C . MET A 1 508 ? -5.581 1.204 -13.622 1.00 97.19 508 MET A C 1
ATOM 3714 O O . MET A 1 508 ? -5.897 0.092 -13.200 1.00 97.19 508 MET A O 1
ATOM 3718 N N . GLN A 1 509 ? -6.319 1.860 -14.523 1.00 97.31 509 GLN A N 1
ATOM 3719 C CA . GLN A 1 509 ? -7.516 1.282 -15.136 1.00 97.31 509 GLN A CA 1
ATOM 3720 C C . GLN A 1 509 ? -7.166 0.080 -16.025 1.00 97.31 509 GLN A C 1
ATOM 3722 O O . GLN A 1 509 ? -7.819 -0.958 -15.937 1.00 97.31 509 GLN A O 1
ATOM 3727 N N . VAL A 1 510 ? -6.114 0.200 -16.845 1.00 97.00 510 VAL A N 1
ATOM 3728 C CA . VAL A 1 510 ? -5.622 -0.890 -17.699 1.00 97.00 510 VAL A CA 1
ATOM 3729 C C . VAL A 1 510 ? -5.161 -2.072 -16.852 1.00 97.00 510 VAL A C 1
ATOM 3731 O O . VAL A 1 510 ? -5.580 -3.190 -17.127 1.00 97.00 510 VAL A O 1
ATOM 3734 N N . ALA A 1 511 ? -4.401 -1.839 -15.780 1.00 97.62 511 ALA A N 1
ATOM 3735 C CA . ALA A 1 511 ? -3.947 -2.896 -14.876 1.00 97.62 511 ALA A CA 1
ATOM 3736 C C . ALA A 1 511 ? -5.102 -3.698 -14.252 1.00 97.62 511 ALA A C 1
ATOM 3738 O O . ALA A 1 511 ? -4.977 -4.897 -14.042 1.00 97.62 511 ALA A O 1
ATOM 3739 N N . CYS A 1 512 ? -6.242 -3.057 -13.969 1.00 97.06 512 CYS A N 1
ATOM 3740 C CA . CYS A 1 512 ? -7.421 -3.752 -13.441 1.00 97.06 512 CYS A CA 1
ATOM 3741 C C . CYS A 1 512 ? -8.155 -4.598 -14.489 1.00 97.06 512 CYS A C 1
ATOM 3743 O O . CYS A 1 512 ? -8.863 -5.535 -14.120 1.00 97.06 512 CYS A O 1
ATOM 3745 N N . ALA A 1 513 ? -8.054 -4.225 -15.765 1.00 95.19 513 ALA A N 1
ATOM 3746 C CA . ALA A 1 513 ? -8.695 -4.922 -16.877 1.00 95.19 513 ALA A CA 1
ATOM 3747 C C . ALA A 1 513 ? -7.796 -6.007 -17.491 1.00 95.19 513 ALA A C 1
ATOM 3749 O O . ALA A 1 513 ? -8.305 -6.924 -18.137 1.00 95.19 513 ALA A O 1
ATOM 3750 N N . LEU A 1 514 ? -6.480 -5.892 -17.302 1.00 97.00 514 LEU A N 1
ATOM 3751 C CA . LEU A 1 514 ? -5.488 -6.830 -17.802 1.00 97.00 514 LEU A CA 1
ATOM 3752 C C . LEU A 1 514 ? -5.591 -8.163 -17.055 1.00 97.00 514 LEU A C 1
ATOM 3754 O O . LEU A 1 514 ? -5.543 -8.204 -15.826 1.00 97.00 514 LEU A O 1
ATOM 3758 N N . LYS A 1 515 ? -5.714 -9.250 -17.816 1.00 96.44 515 LYS A N 1
ATOM 3759 C CA . LYS A 1 515 ? -5.579 -10.620 -17.322 1.00 96.44 515 LYS A CA 1
ATOM 3760 C C . LYS A 1 515 ? -4.248 -11.147 -17.823 1.00 96.44 515 LYS A C 1
ATOM 3762 O O . LYS A 1 515 ? -4.039 -11.145 -19.032 1.00 96.44 515 LYS A O 1
ATOM 3767 N N . LEU A 1 516 ? -3.381 -11.530 -16.897 1.00 98.06 516 LEU A N 1
ATOM 3768 C CA . LEU A 1 516 ? -2.117 -12.168 -17.239 1.00 98.06 516 LEU A CA 1
ATOM 3769 C C . LEU A 1 516 ? -2.396 -13.662 -17.365 1.00 98.06 516 LEU A C 1
ATOM 3771 O O . LEU A 1 516 ? -3.061 -14.228 -16.496 1.00 98.06 516 LEU A O 1
ATOM 3775 N N . ASP A 1 517 ? -1.977 -14.260 -18.471 1.00 97.75 517 ASP A N 1
ATOM 3776 C CA . ASP A 1 517 ? -2.096 -15.701 -18.660 1.00 97.75 517 ASP A CA 1
ATOM 3777 C C . ASP A 1 517 ? -0.938 -16.450 -17.981 1.00 97.75 517 ASP A C 1
ATOM 3779 O O . ASP A 1 517 ? -0.028 -15.847 -17.408 1.00 97.75 517 ASP A O 1
ATOM 3783 N N . ASP A 1 518 ? -0.982 -17.781 -18.017 1.00 97.94 518 ASP A N 1
ATOM 3784 C CA . ASP A 1 518 ? 0.029 -18.615 -17.363 1.00 97.94 518 ASP A CA 1
ATOM 3785 C C . ASP A 1 518 ? 1.439 -18.369 -17.928 1.00 97.94 518 ASP A C 1
ATOM 3787 O O . ASP A 1 518 ? 2.415 -18.457 -17.186 1.00 97.94 518 ASP A O 1
ATOM 3791 N N . ALA A 1 519 ? 1.560 -18.018 -19.214 1.00 97.94 519 ALA A N 1
ATOM 3792 C CA . ALA A 1 519 ? 2.848 -17.712 -19.832 1.00 97.94 519 ALA A CA 1
ATOM 3793 C C . ALA A 1 519 ? 3.385 -16.354 -19.357 1.00 97.94 519 ALA A C 1
ATOM 3795 O O . ALA A 1 519 ? 4.567 -16.233 -19.048 1.00 97.94 519 ALA A O 1
ATOM 3796 N N . ASP A 1 520 ? 2.525 -15.340 -19.233 1.00 98.44 520 ASP A N 1
ATOM 3797 C CA . ASP A 1 520 ? 2.894 -14.061 -18.622 1.00 98.44 520 ASP A CA 1
ATOM 3798 C C . ASP A 1 520 ? 3.354 -14.219 -17.178 1.00 98.44 520 ASP A C 1
ATOM 3800 O O . ASP A 1 520 ? 4.352 -13.618 -16.776 1.00 98.44 520 ASP A O 1
ATOM 3804 N N . MET A 1 521 ? 2.621 -15.010 -16.396 1.00 98.06 521 MET A N 1
ATOM 3805 C CA . MET A 1 521 ? 2.957 -15.263 -14.999 1.00 98.06 521 MET A CA 1
ATOM 3806 C C . MET A 1 521 ? 4.299 -15.990 -14.898 1.00 98.06 521 MET A C 1
ATOM 3808 O O . MET A 1 521 ? 5.164 -15.535 -14.152 1.00 98.06 521 MET A O 1
ATOM 3812 N N . LEU A 1 522 ? 4.509 -17.031 -15.711 1.00 97.69 522 LEU A N 1
ATOM 3813 C CA . LEU A 1 522 ? 5.760 -17.787 -15.752 1.00 97.69 522 LEU A CA 1
ATOM 3814 C C . LEU A 1 522 ? 6.960 -16.909 -16.131 1.00 97.69 522 LEU A C 1
ATOM 3816 O O . LEU A 1 522 ? 7.992 -16.984 -15.472 1.00 97.69 522 LEU A O 1
ATOM 3820 N N . ASP A 1 523 ? 6.830 -16.040 -17.137 1.00 97.62 523 ASP A N 1
ATOM 3821 C CA . ASP A 1 523 ? 7.916 -15.141 -17.555 1.00 97.62 523 ASP A CA 1
ATOM 3822 C C . ASP A 1 523 ? 8.304 -14.156 -16.437 1.00 97.62 523 ASP A C 1
ATOM 3824 O O . ASP A 1 523 ? 9.484 -13.877 -16.208 1.00 97.62 523 ASP A O 1
ATOM 3828 N N . LEU A 1 524 ? 7.312 -13.622 -15.717 1.00 98.06 524 LEU A N 1
ATOM 3829 C CA . LEU A 1 524 ? 7.545 -12.721 -14.587 1.00 98.06 524 LEU A CA 1
ATOM 3830 C C . LEU A 1 524 ? 8.126 -13.460 -13.376 1.00 98.06 524 LEU A C 1
ATOM 3832 O O . LEU A 1 524 ? 8.916 -12.877 -12.627 1.00 98.06 524 LEU A O 1
ATOM 3836 N N . ASP A 1 525 ? 7.726 -14.713 -13.164 1.00 96.81 525 ASP A N 1
ATOM 3837 C CA . ASP A 1 525 ? 8.201 -15.574 -12.083 1.00 96.81 525 ASP A CA 1
ATOM 3838 C C . ASP A 1 525 ? 9.634 -16.045 -12.311 1.00 96.81 525 ASP A C 1
ATOM 3840 O O . ASP A 1 525 ? 10.442 -15.936 -11.389 1.00 96.81 525 ASP A O 1
ATOM 3844 N N . ALA A 1 526 ? 9.993 -16.405 -13.543 1.00 96.69 526 ALA A N 1
ATOM 3845 C CA . ALA A 1 526 ? 11.351 -16.785 -13.919 1.00 96.69 526 ALA A CA 1
ATOM 3846 C C . ALA A 1 526 ? 12.380 -15.688 -13.590 1.00 96.69 526 ALA A C 1
ATOM 3848 O O . ALA A 1 526 ? 13.476 -15.982 -13.114 1.00 96.69 526 ALA A O 1
ATOM 3849 N N . VAL A 1 527 ? 12.021 -14.407 -13.768 1.00 95.81 527 VAL A N 1
ATOM 3850 C CA . VAL A 1 527 ? 12.898 -13.287 -13.375 1.00 95.81 527 VAL A CA 1
ATOM 3851 C C . VAL A 1 527 ? 13.162 -13.295 -11.871 1.00 95.81 527 VAL A C 1
ATOM 3853 O O . VAL A 1 527 ? 14.287 -13.076 -11.436 1.00 95.81 527 VAL A O 1
ATOM 3856 N N . TRP A 1 528 ? 12.138 -13.551 -11.056 1.00 95.50 528 TRP A N 1
ATOM 3857 C CA . TRP A 1 528 ? 12.305 -13.607 -9.605 1.00 95.50 528 TRP A CA 1
ATOM 3858 C C . TRP A 1 528 ? 13.053 -14.854 -9.137 1.00 95.50 528 TRP A C 1
ATOM 3860 O O . TRP A 1 528 ? 13.838 -14.766 -8.197 1.00 95.50 528 TRP A O 1
ATOM 3870 N N . GLU A 1 529 ? 12.839 -16.002 -9.775 1.00 93.31 529 GLU A N 1
ATOM 3871 C CA . GLU A 1 529 ? 13.600 -17.226 -9.496 1.00 93.31 529 GLU A CA 1
ATOM 3872 C C . GLU A 1 529 ? 15.097 -17.039 -9.780 1.00 93.31 529 GLU A C 1
ATOM 3874 O O . GLU A 1 529 ? 15.933 -17.602 -9.076 1.00 93.31 529 GLU A O 1
ATOM 3879 N N . GLY A 1 530 ? 15.434 -16.188 -10.754 1.00 90.31 530 GLY A N 1
ATOM 3880 C CA . GLY A 1 530 ? 16.798 -15.748 -11.042 1.00 90.31 530 GLY A CA 1
ATOM 3881 C C . GLY A 1 530 ? 17.333 -14.627 -10.141 1.00 90.31 530 GLY A C 1
ATOM 3882 O O . GLY A 1 530 ? 18.444 -14.152 -10.379 1.00 90.31 530 GLY A O 1
ATOM 3883 N N . ALA A 1 531 ? 16.586 -14.172 -9.125 1.00 91.88 531 ALA A N 1
ATOM 3884 C CA . ALA A 1 531 ? 17.031 -13.082 -8.258 1.00 91.88 531 ALA A CA 1
ATOM 3885 C C . ALA A 1 531 ? 18.376 -13.425 -7.573 1.00 91.88 531 ALA A C 1
ATOM 3887 O O . ALA A 1 531 ? 18.506 -14.507 -7.001 1.00 91.88 531 ALA A O 1
ATOM 3888 N N . PRO A 1 532 ? 19.372 -12.513 -7.556 1.00 89.62 532 PRO A N 1
ATOM 3889 C CA . PRO A 1 532 ? 20.703 -12.812 -7.011 1.00 89.62 532 PRO A CA 1
ATOM 3890 C C . PRO A 1 532 ? 20.751 -13.181 -5.521 1.00 89.62 532 PRO A C 1
ATOM 3892 O O . PRO A 1 532 ? 21.635 -13.924 -5.098 1.00 89.62 532 PRO A O 1
ATOM 3895 N N . ASN A 1 533 ? 19.855 -12.617 -4.712 1.00 90.56 533 ASN A N 1
ATOM 3896 C CA . ASN A 1 533 ? 19.814 -12.801 -3.263 1.00 90.56 533 ASN A CA 1
ATOM 3897 C C . ASN A 1 533 ? 18.361 -12.741 -2.753 1.00 90.56 533 ASN A C 1
ATOM 3899 O O . ASN A 1 533 ? 17.936 -11.744 -2.143 1.00 90.56 533 ASN A O 1
ATOM 3903 N N . PRO A 1 534 ? 17.556 -13.775 -3.057 1.00 91.50 534 PRO A N 1
ATOM 3904 C CA . PRO A 1 534 ? 16.154 -13.799 -2.687 1.00 91.50 534 PRO A CA 1
ATOM 3905 C C . PRO A 1 534 ? 16.016 -13.852 -1.155 1.00 91.50 534 PRO A C 1
ATOM 3907 O O . PRO A 1 534 ? 16.782 -14.543 -0.481 1.00 91.50 534 PRO A O 1
ATOM 3910 N N . PRO A 1 535 ? 15.044 -13.131 -0.575 1.00 92.00 535 PRO A N 1
ATOM 3911 C CA . PRO A 1 535 ? 14.807 -13.159 0.859 1.00 92.00 535 PRO A CA 1
ATOM 3912 C C . PRO A 1 535 ? 14.321 -14.539 1.309 1.00 92.00 535 PRO A C 1
ATOM 3914 O O . PRO A 1 535 ? 13.523 -15.177 0.624 1.00 92.00 535 PRO A O 1
ATOM 3917 N N . THR A 1 536 ? 14.744 -14.962 2.500 1.00 92.56 536 THR A N 1
ATOM 3918 C CA . THR A 1 536 ? 14.298 -16.223 3.128 1.00 92.56 536 THR A CA 1
ATOM 3919 C C . THR A 1 536 ? 13.444 -15.995 4.375 1.00 92.56 536 THR A C 1
ATOM 3921 O O . THR A 1 536 ? 12.778 -16.913 4.864 1.00 92.56 536 THR A O 1
ATOM 3924 N N . SER A 1 537 ? 13.440 -14.764 4.888 1.00 92.12 537 SER A N 1
ATOM 3925 C CA . SER A 1 537 ? 12.685 -14.361 6.067 1.00 92.12 537 SER A CA 1
ATOM 3926 C C . SER A 1 537 ? 11.332 -13.740 5.719 1.00 92.12 537 SER A C 1
ATOM 3928 O O . SER A 1 537 ? 11.088 -13.261 4.610 1.00 92.12 537 SER A O 1
ATOM 3930 N N . ASP A 1 538 ? 10.430 -13.771 6.699 1.00 93.81 538 ASP A N 1
ATOM 3931 C CA . ASP A 1 538 ? 9.102 -13.177 6.589 1.00 93.81 538 ASP A CA 1
ATOM 3932 C C . ASP A 1 538 ? 9.167 -11.648 6.404 1.00 93.81 538 ASP A C 1
ATOM 3934 O O . ASP A 1 538 ? 10.196 -10.991 6.608 1.00 93.81 538 ASP A O 1
ATOM 3938 N N . ILE A 1 539 ? 8.041 -11.056 6.013 1.00 94.44 539 ILE A N 1
ATOM 3939 C CA . ILE A 1 539 ? 7.927 -9.615 5.825 1.00 94.44 539 ILE A CA 1
ATOM 3940 C C . ILE A 1 539 ? 8.358 -8.859 7.091 1.00 94.44 539 ILE A C 1
ATOM 3942 O O . ILE A 1 539 ? 8.017 -9.228 8.209 1.00 94.44 539 ILE A O 1
ATOM 3946 N N . TYR A 1 540 ? 9.098 -7.763 6.916 1.00 91.50 540 TYR A N 1
ATOM 3947 C CA . TYR A 1 540 ? 9.581 -6.887 7.996 1.00 91.50 540 TYR A CA 1
ATOM 3948 C C . TYR A 1 540 ? 10.561 -7.484 9.006 1.00 91.50 540 TYR A C 1
ATOM 3950 O O . TYR A 1 540 ? 10.982 -6.759 9.907 1.00 91.50 540 TYR A O 1
ATOM 3958 N N . VAL A 1 541 ? 10.992 -8.740 8.857 1.00 90.56 541 VAL A N 1
ATOM 3959 C CA . VAL A 1 541 ? 12.046 -9.307 9.713 1.00 90.56 541 VAL A CA 1
ATOM 3960 C C . VAL A 1 541 ? 13.354 -8.535 9.529 1.00 90.56 541 VAL A C 1
ATOM 3962 O O . VAL A 1 541 ? 13.950 -8.087 10.508 1.00 90.56 541 VAL A O 1
ATOM 3965 N N . TRP A 1 542 ? 13.768 -8.305 8.281 1.00 89.00 542 TRP A N 1
ATOM 3966 C CA . TRP A 1 542 ? 14.982 -7.547 7.963 1.00 89.00 542 TRP A CA 1
ATOM 3967 C C . TRP A 1 542 ? 14.919 -6.091 8.440 1.00 89.00 542 TRP A C 1
ATOM 3969 O O . TRP A 1 542 ? 15.837 -5.609 9.102 1.00 89.00 542 TRP A O 1
ATOM 3979 N N . GLU A 1 543 ? 13.810 -5.395 8.179 1.00 89.00 543 GLU A N 1
ATOM 3980 C CA . GLU A 1 543 ? 13.599 -4.010 8.613 1.00 89.00 543 GLU A CA 1
ATOM 3981 C C . GLU A 1 543 ? 13.643 -3.850 10.147 1.00 89.00 543 GLU A C 1
ATOM 3983 O O . GLU A 1 543 ? 13.867 -2.744 10.640 1.00 89.00 543 GLU A O 1
ATOM 3988 N N . ARG A 1 544 ? 13.457 -4.945 10.897 1.00 88.31 544 ARG A N 1
ATOM 3989 C CA . ARG A 1 544 ? 13.529 -5.019 12.367 1.00 88.31 544 ARG A CA 1
ATOM 3990 C C . ARG A 1 544 ? 14.866 -5.554 12.892 1.00 88.31 544 ARG A C 1
ATOM 3992 O O . ARG A 1 544 ? 14.969 -5.900 14.064 1.00 88.31 544 ARG A O 1
ATOM 3999 N N . GLY A 1 545 ? 15.895 -5.610 12.048 1.00 86.12 545 GLY A N 1
ATOM 4000 C CA . GLY A 1 545 ? 17.240 -6.056 12.426 1.00 86.12 545 GLY A CA 1
ATOM 4001 C C . GLY A 1 545 ? 17.467 -7.565 12.324 1.00 86.12 545 GLY A C 1
ATOM 4002 O O . GLY A 1 545 ? 18.512 -8.049 12.752 1.00 86.12 545 GLY A O 1
ATOM 4003 N N . GLY A 1 546 ? 16.516 -8.313 11.762 1.00 85.94 546 GLY A N 1
ATOM 4004 C CA . GLY A 1 546 ? 16.708 -9.715 11.399 1.00 85.94 546 GLY A CA 1
ATOM 4005 C C . GLY A 1 546 ? 17.509 -9.896 10.102 1.00 85.94 546 GLY A C 1
ATOM 4006 O O . GLY A 1 546 ? 17.856 -8.936 9.411 1.00 85.94 546 GLY A O 1
ATOM 4007 N N . ALA A 1 547 ? 17.794 -11.151 9.753 1.00 84.69 547 ALA A N 1
ATOM 4008 C CA . ALA A 1 547 ? 18.505 -11.493 8.522 1.00 84.69 547 ALA A CA 1
ATOM 4009 C C . ALA A 1 547 ? 17.602 -11.368 7.277 1.00 84.69 547 ALA A C 1
ATOM 4011 O O . ALA A 1 547 ? 16.412 -11.691 7.322 1.00 84.69 547 ALA A O 1
ATOM 4012 N N . TRP A 1 548 ? 18.179 -10.910 6.161 1.00 85.94 548 TRP A N 1
ATOM 4013 C CA . TRP A 1 548 ? 17.513 -10.833 4.850 1.00 85.94 548 TRP A CA 1
ATOM 4014 C C . TRP A 1 548 ? 17.460 -12.204 4.159 1.00 85.94 548 TRP A C 1
ATOM 4016 O O . TRP A 1 548 ? 16.389 -12.708 3.822 1.00 85.94 548 TRP A O 1
ATOM 4026 N N . ALA A 1 549 ? 18.638 -12.800 4.002 1.00 78.75 549 ALA A N 1
ATOM 4027 C CA . ALA A 1 549 ? 18.891 -14.138 3.493 1.00 78.75 549 ALA A CA 1
ATOM 4028 C C . ALA A 1 549 ? 19.977 -14.777 4.377 1.00 78.75 549 ALA A C 1
ATOM 4030 O O . ALA A 1 549 ? 20.717 -14.045 5.048 1.00 78.75 549 ALA A O 1
ATOM 4031 N N . VAL A 1 550 ? 20.009 -16.111 4.432 1.00 58.47 550 VAL A N 1
ATOM 4032 C CA . VAL A 1 550 ? 20.976 -16.893 5.229 1.00 58.47 550 VAL A CA 1
ATOM 4033 C C . VAL A 1 550 ? 22.147 -17.299 4.357 1.00 58.47 550 VAL A C 1
ATOM 4035 O O . VAL A 1 550 ? 21.871 -17.794 3.242 1.00 58.47 550 VAL A O 1
#

Secondary structure (DSSP, 8-state):
----------PPPP--------------PPPP--------------------------------------------------------------PPPPPPPPPPPPPPPPPPP------------------------PPPP----------------S-SSSSSSSSSSS--------PPPPPP-----PPPPPPEEEEETTEEEESEEEE-GGGSSSS---TTT--SSHHHHHHHHHHHHHTT--EEE--TTSTTHHHHHHHHHHH-GGGTTT-EEEEEEE--SHHHHHT--HHHHHHHHHHHHHHHT-SSEEEEEEE-S-TTT-TTHHHHHHHHHHHHHTTSEEEEEEES--HHHHHHHHHTTS-EEEEEEE-BTTB-HHHHTHHHHHHHHTPEEEEE-TTGGGTSSGGGTT--GGG----SHHHHHHHHHHHHHHSPTTS----S---SHHHHHHHHHHHHHHHHHHHHTTS--HHHHHHHHHTTSTTEEEEEEE-SSGGGHHHHHHHHH----HHHHHHHHHHHHT-SS---SPTTTGGGT--S--

Organism: Chlamydomonas reinhardtii (NCBI:txid3055)

InterPro domains:
  IPR023210 NADP-dependent oxidoreductase domain [PF00248] (208-529)
  IPR036812 NAD(P)-dependent oxidoreductase domain superfamily [G3DSA:3.20.20.100] (200-537)
  IPR036812 NAD(P)-dependent oxidoreductase domain superfamily [SSF51430] (199-529)

pLDDT: mean 71.64, std 30.28, range [22.78, 98.88]